Protein AF-A0A194RML3-F1 (afdb_monomer)

Structure (mmCIF, N/CA/C/O backbone):
data_AF-A0A194RML3-F1
#
_entry.id   AF-A0A194RML3-F1
#
loop_
_atom_site.group_PDB
_atom_site.id
_atom_site.type_symbol
_atom_site.label_atom_id
_atom_site.label_alt_id
_atom_site.label_comp_id
_atom_site.label_asym_id
_atom_site.label_entity_id
_atom_site.label_seq_id
_atom_site.pdbx_PDB_ins_code
_atom_site.Cartn_x
_atom_site.Cartn_y
_atom_site.Cartn_z
_atom_site.occupancy
_atom_site.B_iso_or_equiv
_atom_site.auth_seq_id
_atom_site.auth_comp_id
_atom_site.auth_asym_id
_atom_site.auth_atom_id
_atom_site.pdbx_PDB_model_num
ATOM 1 N N . MET A 1 1 ? 63.400 87.013 -120.874 1.00 46.62 1 MET A N 1
ATOM 2 C CA . MET A 1 1 ? 64.142 85.765 -120.599 1.00 46.62 1 MET A CA 1
ATOM 3 C C . MET A 1 1 ? 63.526 85.086 -119.385 1.00 46.62 1 MET A C 1
ATOM 5 O O . MET A 1 1 ? 63.550 85.671 -118.318 1.00 46.62 1 MET A O 1
ATOM 9 N N . ASN A 1 2 ? 62.930 83.905 -119.565 1.00 41.06 2 ASN A N 1
ATOM 10 C CA . ASN A 1 2 ? 62.658 82.935 -118.499 1.00 41.06 2 ASN A CA 1
ATOM 11 C C . ASN A 1 2 ? 62.498 81.568 -119.175 1.00 41.06 2 ASN A C 1
ATOM 13 O O . ASN A 1 2 ? 61.514 81.308 -119.867 1.00 41.06 2 ASN A O 1
ATOM 17 N N . SER A 1 3 ? 63.538 80.741 -119.070 1.00 45.53 3 SER A N 1
ATOM 18 C CA . SER A 1 3 ? 63.609 79.415 -119.680 1.00 45.53 3 SER A CA 1
ATOM 19 C C . SER A 1 3 ? 62.592 78.485 -119.021 1.00 45.53 3 SER A C 1
ATOM 21 O O . SER A 1 3 ? 62.677 78.242 -117.815 1.00 45.53 3 SER A O 1
ATOM 23 N N . ARG A 1 4 ? 61.658 77.923 -119.795 1.00 48.19 4 ARG A N 1
ATOM 24 C CA . ARG A 1 4 ? 60.831 76.799 -119.338 1.00 48.19 4 ARG A CA 1
ATOM 25 C C . ARG A 1 4 ? 61.746 75.587 -119.136 1.00 48.19 4 ARG A C 1
ATOM 27 O O . ARG A 1 4 ? 62.166 74.966 -120.106 1.00 48.19 4 ARG A O 1
ATOM 34 N N . LYS A 1 5 ? 62.092 75.276 -117.885 1.00 55.28 5 LYS A N 1
ATOM 35 C CA . LYS A 1 5 ? 62.713 73.995 -117.527 1.00 55.28 5 LYS A CA 1
ATOM 36 C C . LYS A 1 5 ? 61.616 72.931 -117.518 1.00 55.28 5 LYS A C 1
ATOM 38 O O . LYS A 1 5 ? 60.698 73.010 -116.707 1.00 55.28 5 LYS A O 1
ATOM 43 N N . TYR A 1 6 ? 61.696 71.961 -118.423 1.00 56.94 6 TYR A N 1
ATOM 44 C CA . TYR A 1 6 ? 60.843 70.777 -118.373 1.00 56.94 6 TYR A CA 1
ATOM 45 C C . TYR A 1 6 ? 61.379 69.846 -117.279 1.00 56.94 6 TYR A C 1
ATOM 47 O O . TYR A 1 6 ? 62.504 69.361 -117.372 1.00 56.94 6 TYR A O 1
ATOM 55 N N . LEU A 1 7 ? 60.592 69.635 -116.222 1.00 60.22 7 LEU A N 1
ATOM 56 C CA . LEU A 1 7 ? 60.842 68.589 -115.230 1.00 60.22 7 LEU A CA 1
ATOM 57 C C . LEU A 1 7 ? 60.497 67.240 -115.870 1.00 60.22 7 LEU A C 1
ATOM 59 O O . LEU A 1 7 ? 59.324 66.924 -116.063 1.00 60.22 7 LEU A O 1
ATOM 63 N N . ILE A 1 8 ? 61.516 66.459 -116.222 1.00 62.66 8 ILE A N 1
ATOM 64 C CA . ILE A 1 8 ? 61.345 65.054 -116.597 1.00 62.66 8 ILE A CA 1
ATOM 65 C C . ILE A 1 8 ? 61.288 64.266 -115.287 1.00 62.66 8 ILE A C 1
ATOM 67 O O . ILE A 1 8 ? 62.317 64.003 -114.672 1.00 62.66 8 ILE A O 1
ATOM 71 N N . LEU A 1 9 ? 60.076 63.953 -114.829 1.00 58.50 9 LEU A N 1
ATOM 72 C CA . LEU A 1 9 ? 59.860 63.073 -113.681 1.00 58.50 9 LEU A CA 1
ATOM 73 C C . LEU A 1 9 ? 60.005 61.614 -114.128 1.00 58.50 9 LEU A C 1
ATOM 75 O O . LEU A 1 9 ? 59.464 61.220 -115.165 1.00 58.50 9 LEU A O 1
ATOM 79 N N . HIS A 1 10 ? 60.712 60.804 -113.338 1.00 63.59 10 HIS A N 1
ATOM 80 C CA . HIS A 1 10 ? 60.771 59.358 -113.553 1.00 63.59 10 HIS A CA 1
ATOM 81 C C . HIS A 1 10 ? 59.359 58.770 -113.395 1.00 63.59 10 HIS A C 1
ATOM 83 O O . HIS A 1 10 ? 58.569 59.251 -112.578 1.00 63.59 10 HIS A O 1
ATOM 89 N N . LYS A 1 11 ? 59.022 57.727 -114.164 1.00 69.38 11 LYS A N 1
ATOM 90 C CA . LYS A 1 11 ? 57.660 57.150 -114.224 1.00 69.38 11 LYS A CA 1
ATOM 91 C C . LYS A 1 11 ? 57.105 56.794 -112.831 1.00 69.38 11 LYS A C 1
ATOM 93 O O . LYS A 1 11 ? 55.916 56.972 -112.569 1.00 69.38 11 LYS A O 1
ATOM 98 N N . ASP A 1 12 ? 57.994 56.406 -111.922 1.00 71.25 12 ASP A N 1
ATOM 99 C CA . ASP A 1 12 ? 57.684 56.024 -110.541 1.00 71.25 12 ASP A CA 1
ATOM 100 C C . ASP A 1 12 ? 57.342 57.216 -109.629 1.00 71.25 12 ASP A C 1
ATOM 102 O O . ASP A 1 12 ? 56.612 57.069 -108.648 1.00 71.25 12 ASP A O 1
ATOM 106 N N . GLU A 1 13 ? 57.831 58.421 -109.931 1.00 70.56 13 GLU A N 1
ATOM 107 C CA . GLU A 1 13 ? 57.468 59.637 -109.189 1.00 70.56 13 GLU A CA 1
ATOM 108 C C . GLU A 1 13 ? 56.089 60.155 -109.595 1.00 70.56 13 GLU A C 1
ATOM 110 O O . GLU A 1 13 ? 55.317 60.601 -108.745 1.00 70.56 13 GLU A O 1
ATOM 115 N N . TRP A 1 14 ? 55.729 60.006 -110.870 1.00 71.12 14 TRP A N 1
ATOM 116 C CA . TRP A 1 14 ? 54.400 60.365 -111.360 1.00 71.12 14 TRP A CA 1
ATOM 117 C C . TRP A 1 14 ? 53.300 59.448 -110.799 1.00 71.12 14 TRP A C 1
ATOM 119 O O . TRP A 1 14 ? 52.240 59.917 -110.378 1.00 71.12 14 TRP A O 1
ATOM 129 N N . GLU A 1 15 ? 53.578 58.145 -110.715 1.00 71.38 15 GLU A N 1
ATOM 130 C CA . GLU A 1 15 ? 52.726 57.147 -110.049 1.00 71.38 15 GLU A CA 1
ATOM 131 C C . GLU A 1 15 ? 52.497 57.474 -108.563 1.00 71.38 15 GLU A C 1
ATOM 133 O O . GLU A 1 15 ? 51.378 57.366 -108.058 1.00 71.38 15 GLU A O 1
ATOM 138 N N . ARG A 1 16 ? 53.539 57.931 -107.859 1.00 71.81 16 ARG A N 1
ATOM 139 C CA . ARG A 1 16 ? 53.476 58.288 -106.432 1.00 71.81 16 ARG A CA 1
ATOM 140 C C . ARG A 1 16 ? 52.574 59.496 -106.173 1.00 71.81 16 ARG A C 1
ATOM 142 O O . ARG A 1 16 ? 51.766 59.468 -105.248 1.00 71.81 16 ARG A O 1
ATOM 149 N N . ILE A 1 17 ? 52.662 60.517 -107.026 1.00 70.62 17 ILE A N 1
ATOM 150 C CA . ILE A 1 17 ? 51.829 61.727 -106.938 1.00 70.62 17 ILE A CA 1
ATOM 151 C C . ILE A 1 17 ? 50.361 61.406 -107.260 1.00 70.62 17 ILE A C 1
ATOM 153 O O . ILE A 1 17 ? 49.459 61.914 -106.592 1.00 70.62 17 ILE A O 1
ATOM 157 N N . LYS A 1 18 ? 50.096 60.511 -108.225 1.00 67.12 18 LYS A N 1
ATOM 158 C CA . LYS A 1 18 ? 48.733 60.016 -108.489 1.00 67.12 18 LYS A CA 1
ATOM 159 C C . LYS A 1 18 ? 48.134 59.282 -107.288 1.00 67.12 18 LYS A C 1
ATOM 161 O O . LYS A 1 18 ? 46.961 59.479 -106.993 1.00 67.12 18 LYS A O 1
ATOM 166 N N . ARG A 1 19 ? 48.929 58.480 -106.570 1.00 65.12 19 ARG A N 1
ATOM 167 C CA . ARG A 1 19 ? 48.461 57.784 -105.358 1.00 65.12 19 ARG A CA 1
ATOM 168 C C . ARG A 1 19 ? 48.173 58.739 -104.201 1.00 65.12 19 ARG A C 1
ATOM 170 O O . ARG A 1 19 ? 47.242 58.484 -103.452 1.00 65.12 19 ARG A O 1
ATOM 177 N N . GLN A 1 20 ? 48.904 59.848 -104.084 1.00 60.94 20 GLN A N 1
ATOM 178 C CA . GLN A 1 20 ? 48.629 60.863 -103.059 1.00 60.94 20 GLN A CA 1
ATOM 179 C C . GLN A 1 20 ? 47.363 61.684 -103.342 1.00 60.94 20 GLN A C 1
ATOM 181 O O . GLN A 1 20 ? 46.661 62.037 -102.402 1.00 60.94 20 GLN A O 1
ATOM 186 N N . ARG A 1 21 ? 47.018 61.941 -104.613 1.00 57.12 21 ARG A N 1
ATOM 187 C CA . ARG A 1 21 ? 45.774 62.657 -104.967 1.00 57.12 21 ARG A CA 1
ATOM 188 C C . ARG A 1 21 ? 44.492 61.838 -104.793 1.00 57.12 21 ARG A C 1
ATOM 190 O O . ARG A 1 21 ? 43.429 62.432 -104.702 1.00 57.12 21 ARG A O 1
ATOM 197 N N . ASN A 1 22 ? 44.581 60.512 -104.717 1.00 51.34 22 ASN A N 1
ATOM 198 C CA . ASN A 1 22 ? 43.418 59.638 -104.514 1.00 51.34 22 ASN A CA 1
ATOM 199 C C . ASN A 1 22 ? 43.072 59.406 -103.028 1.00 51.34 22 ASN A C 1
ATOM 201 O O . ASN A 1 22 ? 42.233 58.559 -102.735 1.00 51.34 22 ASN A O 1
ATOM 205 N N . CYS A 1 23 ? 43.714 60.119 -102.094 1.00 48.81 23 CYS A N 1
ATOM 206 C CA . CYS A 1 23 ? 43.523 59.929 -100.651 1.00 48.81 23 CYS A CA 1
ATOM 207 C C . CYS A 1 23 ? 42.744 61.050 -99.944 1.00 48.81 23 CYS A C 1
ATOM 209 O O . CYS A 1 23 ? 42.723 61.073 -98.717 1.00 48.81 23 CYS A O 1
ATOM 211 N N . GLU A 1 24 ? 42.075 61.947 -100.667 1.00 56.25 24 GLU A N 1
ATOM 212 C CA . GLU A 1 24 ? 41.202 62.946 -100.043 1.00 56.25 24 GLU A CA 1
ATOM 213 C C . GLU A 1 24 ? 39.849 63.019 -100.749 1.00 56.25 24 GLU A C 1
ATOM 215 O O . GLU A 1 24 ? 39.652 63.838 -101.637 1.00 56.25 24 GLU A O 1
ATOM 220 N N . GLU A 1 25 ? 38.901 62.198 -100.293 1.00 48.50 25 GLU A N 1
ATOM 221 C CA . GLU A 1 25 ? 37.487 62.576 -100.270 1.00 48.50 25 GLU A CA 1
ATOM 222 C C . GLU A 1 25 ? 36.877 62.208 -98.910 1.00 48.50 25 GLU A C 1
ATOM 224 O O . GLU A 1 25 ? 36.940 61.079 -98.422 1.00 48.50 25 GLU A O 1
ATOM 229 N N . THR A 1 26 ? 36.343 63.242 -98.273 1.00 50.84 26 THR A N 1
ATOM 230 C CA . THR A 1 26 ? 35.616 63.277 -97.011 1.00 50.84 26 THR A CA 1
ATOM 231 C C . THR A 1 26 ? 34.204 62.712 -97.171 1.00 50.84 26 THR A C 1
ATOM 233 O O . THR A 1 26 ? 33.562 62.962 -98.184 1.00 50.84 26 THR A O 1
ATOM 236 N N . THR A 1 27 ? 33.699 62.017 -96.139 1.00 50.47 27 THR A N 1
ATOM 237 C CA . THR A 1 27 ? 32.348 62.132 -95.524 1.00 50.47 27 THR A CA 1
ATOM 238 C C . THR A 1 27 ? 31.875 60.800 -94.920 1.00 50.47 27 THR A C 1
ATOM 240 O O . THR A 1 27 ? 31.500 59.888 -95.643 1.00 50.47 27 THR A O 1
ATOM 243 N N . ASN A 1 28 ? 31.855 60.697 -93.580 1.00 53.66 28 ASN A N 1
ATOM 244 C CA . ASN A 1 28 ? 30.866 59.893 -92.830 1.00 53.66 28 ASN A CA 1
ATOM 245 C C . ASN A 1 28 ? 30.894 60.143 -91.300 1.00 53.66 28 ASN A C 1
ATOM 247 O O . ASN A 1 28 ? 30.720 59.232 -90.501 1.00 53.66 28 ASN A O 1
ATOM 251 N N . ASN A 1 29 ? 31.054 61.392 -90.846 1.00 56.19 29 ASN A N 1
ATOM 252 C CA . ASN A 1 29 ? 31.140 61.681 -89.401 1.00 56.19 29 ASN A CA 1
ATOM 253 C C . ASN A 1 29 ? 29.791 61.660 -88.648 1.00 56.19 29 ASN A C 1
ATOM 255 O O . ASN A 1 29 ? 29.791 61.683 -87.420 1.00 56.19 29 ASN A O 1
ATOM 259 N N . ASN A 1 30 ? 28.640 61.604 -89.331 1.00 59.69 30 ASN A N 1
ATOM 260 C CA . ASN A 1 30 ? 27.334 61.578 -88.649 1.00 59.69 30 ASN A CA 1
ATOM 261 C C . ASN A 1 30 ? 27.013 60.209 -88.031 1.00 59.69 30 ASN A C 1
ATOM 263 O O . ASN A 1 30 ? 26.442 60.159 -86.942 1.00 59.69 30 ASN A O 1
ATOM 267 N N . GLY A 1 31 ? 27.414 59.115 -88.688 1.00 69.06 31 GLY A N 1
ATOM 268 C CA . GLY A 1 31 ? 27.221 57.761 -88.163 1.00 69.06 31 GLY A CA 1
ATOM 269 C C . GLY A 1 31 ? 28.066 57.507 -86.917 1.00 69.06 31 GLY A C 1
ATOM 270 O O . GLY A 1 31 ? 27.572 56.960 -85.934 1.00 69.06 31 GLY A O 1
ATOM 271 N N . ASP A 1 32 ? 29.309 57.993 -86.913 1.00 71.69 32 ASP A N 1
ATOM 272 C CA . ASP A 1 32 ? 30.207 57.857 -85.765 1.00 71.69 32 ASP A CA 1
ATOM 273 C C . ASP A 1 32 ? 29.749 58.702 -84.568 1.00 71.69 32 ASP A C 1
ATOM 275 O O . ASP A 1 32 ? 29.792 58.234 -83.431 1.00 71.69 32 ASP A O 1
ATOM 279 N N . MET A 1 33 ? 29.228 59.912 -84.803 1.00 73.69 33 MET A N 1
ATOM 280 C CA . MET A 1 33 ? 28.639 60.747 -83.748 1.00 73.69 33 MET A CA 1
ATOM 281 C C . MET A 1 33 ? 27.365 60.137 -83.153 1.00 73.69 33 MET A C 1
ATOM 283 O O . MET A 1 33 ? 27.229 60.105 -81.931 1.00 73.69 33 MET A O 1
ATOM 287 N N . GLN A 1 34 ? 26.453 59.613 -83.980 1.00 78.25 34 GLN A N 1
ATOM 288 C CA . GLN A 1 34 ? 25.265 58.906 -83.486 1.00 78.25 34 GLN A CA 1
ATOM 289 C C . GLN A 1 34 ? 25.646 57.655 -82.699 1.00 78.25 34 GLN A C 1
ATOM 291 O O . GLN A 1 34 ? 25.137 57.446 -81.602 1.00 78.25 34 GLN A O 1
ATOM 296 N N . ARG A 1 35 ? 26.614 56.880 -83.191 1.00 81.50 35 ARG A N 1
ATOM 297 C CA . ARG A 1 35 ? 27.126 55.702 -82.489 1.00 81.50 35 ARG A CA 1
ATOM 298 C C . ARG 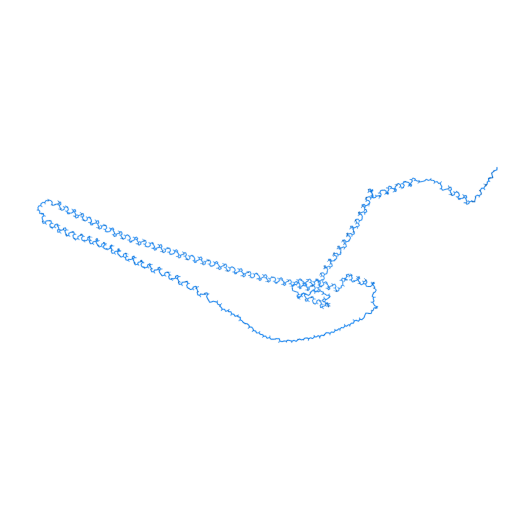A 1 35 ? 27.750 56.064 -81.142 1.00 81.50 35 ARG A C 1
ATOM 300 O O . ARG A 1 35 ? 27.516 55.377 -80.153 1.00 81.50 35 ARG A O 1
ATOM 307 N N . LEU A 1 36 ? 28.520 57.149 -81.070 1.00 81.88 36 LEU A N 1
ATOM 308 C CA . LEU A 1 36 ? 29.087 57.645 -79.812 1.00 81.88 36 LEU A CA 1
ATOM 309 C C . LEU A 1 36 ? 28.006 58.156 -78.849 1.00 81.88 36 LEU A C 1
ATOM 311 O O . LEU A 1 36 ? 28.130 57.967 -77.639 1.00 81.88 36 LEU A O 1
ATOM 315 N N . GLN A 1 37 ? 26.932 58.766 -79.356 1.00 81.75 37 GLN A N 1
ATOM 316 C CA . GLN A 1 37 ? 25.782 59.166 -78.542 1.00 81.75 37 GLN A CA 1
ATOM 317 C C . GLN A 1 37 ? 24.997 57.961 -78.017 1.00 81.75 37 GLN A C 1
ATOM 319 O O . GLN A 1 37 ? 24.631 57.949 -76.845 1.00 81.75 37 GLN A O 1
ATOM 324 N N . GLU A 1 38 ? 24.774 56.934 -78.835 1.00 83.25 38 GLU A N 1
ATOM 325 C CA . GLU A 1 38 ? 24.143 55.683 -78.406 1.00 83.25 38 GLU A CA 1
ATOM 326 C C . GLU A 1 38 ? 24.986 54.986 -77.339 1.00 83.25 38 GLU A C 1
ATOM 328 O O . GLU A 1 38 ? 24.466 54.653 -76.275 1.00 83.25 38 GLU A O 1
ATOM 333 N N . LEU A 1 39 ? 26.301 54.884 -77.558 1.00 84.00 39 LEU A N 1
ATOM 334 C CA . LEU A 1 39 ? 27.239 54.338 -76.579 1.00 84.00 39 LEU A CA 1
ATOM 335 C C . LEU A 1 39 ? 27.251 55.147 -75.279 1.00 84.00 39 LEU A C 1
ATOM 337 O O . LEU A 1 39 ? 27.265 54.556 -74.201 1.00 84.00 39 LEU A O 1
ATOM 341 N N . SER A 1 40 ? 27.205 56.482 -75.339 1.00 80.75 40 SER A N 1
ATOM 342 C CA . SER A 1 40 ? 27.167 57.303 -74.121 1.00 80.75 40 SER A CA 1
ATOM 343 C C . SER A 1 40 ? 25.845 57.141 -73.369 1.00 80.75 40 SER A C 1
ATOM 345 O O . SER A 1 40 ? 25.848 57.013 -72.148 1.00 80.75 40 SER A O 1
ATOM 347 N N . GLN A 1 41 ? 24.717 57.056 -74.076 1.00 81.81 41 GLN A N 1
ATOM 348 C CA . GLN A 1 41 ? 23.400 56.841 -73.477 1.00 81.81 41 GLN A CA 1
ATOM 349 C C . GLN A 1 41 ? 23.256 55.436 -72.885 1.00 81.81 41 GLN A C 1
ATOM 351 O O . GLN A 1 41 ? 22.657 55.277 -71.822 1.00 81.81 41 GLN A O 1
ATOM 356 N N . GLU A 1 42 ? 23.795 54.408 -73.540 1.00 79.50 42 GLU A N 1
ATOM 357 C CA . GLU A 1 42 ? 23.880 53.053 -72.988 1.00 79.50 42 GLU A CA 1
ATOM 358 C C . GLU A 1 42 ? 24.779 53.007 -71.757 1.00 79.50 42 GLU A C 1
ATOM 360 O O . GLU A 1 42 ? 24.408 52.417 -70.739 1.00 79.50 42 GLU A O 1
ATOM 365 N N . TRP A 1 43 ? 25.916 53.696 -71.811 1.00 78.50 43 TRP A N 1
ATOM 366 C CA . TRP A 1 43 ? 26.839 53.759 -70.694 1.00 78.50 43 TRP A CA 1
ATOM 367 C C . TRP A 1 43 ? 26.228 54.480 -69.487 1.00 78.50 43 TRP A C 1
ATOM 369 O O . TRP A 1 43 ? 26.257 53.931 -68.388 1.00 78.50 43 TRP A O 1
ATOM 379 N N . ILE A 1 44 ? 25.558 55.620 -69.685 1.00 77.31 44 ILE A N 1
ATOM 380 C CA . ILE A 1 44 ? 24.817 56.332 -68.629 1.00 77.31 44 ILE A CA 1
ATOM 381 C C . ILE A 1 44 ? 23.711 55.438 -68.052 1.00 77.31 44 ILE A C 1
ATOM 383 O O . ILE A 1 44 ? 23.578 55.335 -66.837 1.00 77.31 44 ILE A O 1
ATOM 387 N N . LYS A 1 45 ? 22.958 54.710 -68.890 1.00 76.00 45 LYS A N 1
ATOM 388 C CA . LYS A 1 45 ? 21.932 53.748 -68.433 1.00 76.00 45 LYS A CA 1
ATOM 389 C C . LYS A 1 45 ? 22.507 52.567 -67.641 1.00 76.00 45 LYS A C 1
ATOM 391 O O . LYS A 1 45 ? 21.752 51.901 -66.937 1.00 76.00 45 LYS A O 1
ATOM 396 N N . SER A 1 46 ? 23.801 52.281 -67.777 1.00 70.75 46 SER A N 1
ATOM 397 C CA . SER A 1 46 ? 24.502 51.237 -67.020 1.00 70.75 46 SER A CA 1
ATOM 398 C C . SER A 1 46 ? 25.104 51.742 -65.702 1.00 70.75 46 SER A C 1
ATOM 400 O O . SER A 1 46 ? 25.615 50.944 -64.914 1.00 70.75 46 SER A O 1
ATOM 402 N N . TRP A 1 47 ? 25.042 53.053 -65.432 1.00 77.31 47 TRP A N 1
ATOM 403 C CA . TRP A 1 47 ? 25.581 53.616 -64.198 1.00 77.31 47 TRP A CA 1
ATOM 404 C C . TRP A 1 47 ? 24.774 53.187 -62.971 1.00 77.31 47 TRP A C 1
ATOM 406 O O . TRP A 1 47 ? 23.542 53.122 -63.052 1.00 77.31 47 TRP A O 1
ATOM 416 N N . PRO A 1 48 ? 25.437 52.972 -61.819 1.00 68.50 48 PRO A N 1
ATOM 417 C CA . PRO A 1 48 ? 24.795 52.491 -60.592 1.00 68.50 48 PRO A CA 1
ATOM 418 C C . PRO A 1 48 ? 23.638 53.373 -60.105 1.00 68.50 48 PRO A C 1
ATOM 420 O O . PRO A 1 48 ? 22.687 52.854 -59.522 1.00 68.50 48 PRO A O 1
ATOM 423 N N . ASP A 1 49 ? 23.717 54.677 -60.382 1.00 75.06 49 ASP A N 1
ATOM 424 C CA . ASP A 1 49 ? 22.771 55.696 -59.912 1.00 75.06 49 ASP A CA 1
ATOM 425 C C . ASP A 1 49 ? 21.532 55.836 -60.810 1.00 75.06 49 ASP A C 1
ATOM 427 O O . ASP A 1 49 ? 20.573 56.527 -60.465 1.00 75.06 49 ASP A O 1
ATOM 431 N N . THR A 1 50 ? 21.510 55.159 -61.963 1.00 80.44 50 THR A N 1
ATOM 432 C CA . THR A 1 50 ? 20.302 55.067 -62.790 1.00 80.44 50 THR A CA 1
ATOM 433 C C . THR A 1 50 ? 19.424 53.906 -62.344 1.00 80.44 50 THR A C 1
ATOM 435 O O . THR A 1 50 ? 19.898 52.887 -61.842 1.00 80.44 50 THR A O 1
ATOM 438 N N . THR A 1 51 ? 18.118 54.006 -62.591 1.00 79.19 51 THR A N 1
ATOM 439 C CA . THR A 1 51 ? 17.157 52.940 -62.259 1.00 79.19 51 THR A CA 1
ATOM 440 C C . THR A 1 51 ? 17.542 51.592 -62.874 1.00 79.19 51 THR A C 1
ATOM 442 O O . THR A 1 51 ? 17.423 50.559 -62.217 1.00 79.19 51 THR A O 1
ATOM 445 N N . LYS A 1 52 ? 18.062 51.587 -64.109 1.00 79.06 52 LYS A N 1
ATOM 446 C CA . LYS A 1 52 ? 18.532 50.373 -64.792 1.00 79.06 52 LYS A CA 1
ATOM 447 C C . LYS A 1 52 ? 19.784 49.782 -64.136 1.00 79.06 52 LYS A C 1
ATOM 449 O O . LYS A 1 52 ? 19.788 48.580 -63.866 1.00 79.06 52 LYS A O 1
ATOM 454 N N . GLY A 1 53 ? 20.791 50.597 -63.819 1.00 79.12 53 GLY A N 1
ATOM 455 C CA . GLY A 1 53 ? 21.987 50.129 -63.113 1.00 79.12 53 GLY A CA 1
ATOM 456 C C . GLY A 1 53 ? 21.693 49.634 -61.695 1.00 79.12 53 GLY A C 1
ATOM 457 O O . GLY A 1 53 ? 22.216 48.593 -61.293 1.00 79.12 53 GLY A O 1
ATOM 458 N N . HIS A 1 54 ? 20.778 50.285 -60.968 1.00 81.06 54 HIS A N 1
ATOM 459 C CA . HIS A 1 54 ? 20.341 49.831 -59.645 1.00 81.06 54 HIS A CA 1
ATOM 460 C C . HIS A 1 54 ? 19.634 48.466 -59.707 1.00 81.06 54 HIS A C 1
ATOM 462 O O . HIS A 1 54 ? 19.934 47.571 -58.916 1.00 81.06 54 HIS A O 1
ATOM 468 N N . ILE A 1 55 ? 18.754 48.256 -60.695 1.00 83.75 55 ILE A N 1
ATOM 469 C CA . ILE A 1 55 ? 18.111 46.953 -60.938 1.00 83.75 55 ILE A CA 1
ATOM 470 C C . ILE A 1 55 ? 19.157 45.876 -61.257 1.00 83.75 55 ILE A C 1
ATOM 472 O O . ILE A 1 55 ? 19.053 44.749 -60.770 1.00 83.75 55 ILE A O 1
ATOM 476 N N . GLU A 1 56 ? 20.174 46.188 -62.061 1.00 84.44 56 GLU A N 1
ATOM 477 C CA . GLU A 1 56 ? 21.231 45.228 -62.389 1.00 84.44 56 GLU A CA 1
ATOM 478 C C . GLU A 1 56 ? 22.110 44.893 -61.173 1.00 84.44 56 GLU A C 1
ATOM 480 O O . GLU A 1 56 ? 22.467 43.730 -60.959 1.00 84.44 56 GLU A O 1
ATOM 485 N N . LEU A 1 57 ? 22.409 45.886 -60.331 1.00 85.19 57 LEU A N 1
ATOM 486 C CA . LEU A 1 57 ? 23.127 45.691 -59.075 1.00 85.19 57 LEU A CA 1
ATOM 487 C C . LEU A 1 57 ? 22.330 44.802 -58.113 1.00 85.19 57 LEU A C 1
ATOM 489 O O . LEU A 1 57 ? 22.886 43.842 -57.575 1.00 85.19 57 LEU A O 1
ATOM 493 N N . LEU A 1 58 ? 21.028 45.057 -57.951 1.00 85.44 58 LEU A N 1
ATOM 494 C CA . LEU A 1 58 ? 20.136 44.216 -57.151 1.00 85.44 58 LEU A CA 1
ATOM 495 C C . LEU A 1 58 ? 20.087 42.785 -57.691 1.00 85.44 58 LEU A C 1
ATOM 497 O O . LEU A 1 58 ? 20.273 41.846 -56.921 1.00 85.44 58 LEU A O 1
ATOM 501 N N . LYS A 1 59 ? 19.974 42.596 -59.012 1.00 88.31 59 LYS A N 1
ATOM 502 C CA . LYS A 1 59 ? 20.052 41.264 -59.639 1.00 88.31 59 LYS A CA 1
ATOM 503 C C . LYS A 1 59 ? 21.383 40.563 -59.348 1.00 88.31 59 LYS A C 1
ATOM 505 O O . LYS A 1 59 ? 21.392 39.364 -59.072 1.00 88.31 59 LYS A O 1
ATOM 510 N N . LYS A 1 60 ? 22.511 41.284 -59.368 1.00 88.44 60 LYS A N 1
ATOM 511 C CA . LYS A 1 60 ? 23.835 40.734 -59.010 1.00 88.44 60 LYS A CA 1
ATOM 512 C C . LYS A 1 60 ? 23.911 40.353 -57.528 1.00 88.44 60 LYS A C 1
ATOM 514 O O . LYS A 1 60 ? 24.471 39.304 -57.205 1.00 88.44 60 LYS A O 1
ATOM 519 N N . ILE A 1 61 ? 23.343 41.161 -56.632 1.00 88.56 61 ILE A N 1
ATOM 520 C CA . ILE A 1 61 ? 23.276 40.873 -55.191 1.00 88.56 61 ILE A CA 1
ATOM 521 C C . ILE A 1 61 ? 22.380 39.658 -54.926 1.00 88.56 61 ILE A C 1
ATOM 523 O O . ILE A 1 61 ? 22.805 38.731 -54.237 1.00 88.56 61 ILE A O 1
ATOM 527 N N . GLU A 1 62 ? 21.190 39.606 -55.525 1.00 90.69 62 GLU A N 1
ATOM 528 C CA . GLU A 1 62 ? 20.281 38.461 -55.438 1.00 90.69 62 GLU A CA 1
ATOM 529 C C . GLU A 1 62 ? 20.924 37.187 -55.982 1.00 90.69 62 GLU A C 1
ATOM 531 O O . GLU A 1 62 ? 20.848 36.142 -55.341 1.00 90.69 62 GLU A O 1
ATOM 536 N N . ALA A 1 63 ? 21.615 37.256 -57.122 1.00 91.69 63 ALA A N 1
ATOM 537 C CA . ALA A 1 63 ? 22.324 36.111 -57.682 1.00 91.69 63 ALA A CA 1
ATOM 538 C C . ALA A 1 63 ? 23.440 35.614 -56.748 1.00 91.69 63 ALA A C 1
ATOM 540 O O . ALA A 1 63 ? 23.613 34.405 -56.586 1.00 91.69 63 ALA A O 1
ATOM 541 N N . ARG A 1 64 ? 24.180 36.522 -56.094 1.00 90.56 64 ARG A N 1
ATOM 542 C CA . ARG A 1 64 ? 25.178 36.157 -55.073 1.00 90.56 64 ARG A CA 1
ATOM 543 C C . ARG A 1 64 ? 24.524 35.524 -53.846 1.00 90.56 64 ARG A C 1
ATOM 545 O O . ARG A 1 64 ? 25.050 34.533 -53.348 1.00 90.56 64 ARG A O 1
ATOM 552 N N . LYS A 1 65 ? 23.389 36.055 -53.383 1.00 91.38 65 LYS A N 1
ATOM 553 C CA . LYS A 1 65 ? 22.635 35.497 -52.253 1.00 91.38 65 LYS A CA 1
ATOM 554 C C . LYS A 1 65 ? 22.115 34.095 -52.578 1.00 91.38 65 LYS A C 1
ATOM 556 O O . LYS A 1 65 ? 22.452 33.159 -51.870 1.00 91.38 65 LYS A O 1
ATOM 561 N N . ARG A 1 66 ? 21.465 33.914 -53.733 1.00 88.00 66 ARG A N 1
ATOM 562 C CA . ARG A 1 66 ? 21.005 32.599 -54.214 1.00 88.00 66 ARG A CA 1
ATOM 563 C C . ARG A 1 66 ? 22.140 31.579 -54.308 1.00 88.00 66 ARG A C 1
ATOM 565 O O . ARG A 1 66 ? 21.938 30.424 -53.959 1.00 88.00 66 ARG A O 1
ATOM 572 N N . LYS A 1 67 ? 23.336 31.977 -54.762 1.00 93.06 67 LYS A N 1
ATOM 573 C CA . LYS A 1 67 ? 24.505 31.078 -54.786 1.00 93.06 67 LYS A CA 1
ATOM 574 C C . LYS A 1 67 ? 24.907 30.620 -53.380 1.00 93.06 67 LYS A C 1
ATOM 576 O O . LYS A 1 67 ? 25.113 29.425 -53.192 1.00 93.06 67 LYS A O 1
ATOM 581 N N . LYS A 1 68 ? 24.961 31.538 -52.407 1.00 92.00 68 LYS A N 1
ATOM 582 C CA . LYS A 1 68 ? 25.239 31.206 -51.000 1.00 92.00 68 LYS A CA 1
ATOM 583 C C . LYS A 1 68 ? 24.170 30.280 -50.418 1.00 92.00 68 LYS A C 1
ATOM 585 O O . LYS A 1 68 ? 24.515 29.238 -49.872 1.00 92.00 68 LYS A O 1
ATOM 590 N N . ASP A 1 69 ? 22.895 30.595 -50.636 1.00 89.06 69 ASP A N 1
ATOM 591 C CA . ASP A 1 69 ? 21.772 29.784 -50.153 1.00 89.06 69 ASP A CA 1
ATOM 592 C C . ASP A 1 69 ? 21.830 28.353 -50.734 1.00 89.06 69 ASP A C 1
ATOM 594 O O . ASP A 1 69 ? 21.660 27.367 -50.018 1.00 89.06 69 ASP A O 1
ATOM 598 N N . ILE A 1 70 ? 22.150 28.206 -52.028 1.00 90.62 70 ILE A N 1
ATOM 599 C CA . ILE A 1 70 ? 22.330 26.893 -52.672 1.00 90.62 70 ILE A CA 1
ATOM 600 C C . ILE A 1 70 ? 23.511 26.123 -52.061 1.00 90.62 70 ILE A C 1
ATOM 602 O O . ILE A 1 70 ? 23.418 24.907 -51.874 1.00 90.62 70 ILE A O 1
ATOM 606 N N . GLU A 1 71 ? 24.629 26.788 -51.765 1.00 91.19 71 GLU A N 1
ATOM 607 C CA . GLU A 1 71 ? 25.779 26.156 -51.107 1.00 91.19 71 GLU A CA 1
ATOM 608 C C . GLU A 1 71 ? 25.444 25.685 -49.687 1.00 91.19 71 GLU A C 1
ATOM 610 O O . GLU A 1 71 ? 25.824 24.575 -49.306 1.00 91.19 71 GLU A O 1
ATOM 615 N N . GLU A 1 72 ? 24.696 26.477 -48.921 1.00 88.75 72 GLU A N 1
ATOM 616 C CA . GLU A 1 72 ? 24.227 26.108 -47.583 1.00 88.75 72 GLU A CA 1
ATOM 617 C C . GLU A 1 72 ? 23.269 24.913 -47.623 1.00 88.75 72 GLU A C 1
ATOM 619 O O . GLU A 1 72 ? 23.467 23.941 -46.890 1.00 88.75 72 GLU A O 1
ATOM 624 N N . ILE A 1 73 ? 22.303 24.910 -48.548 1.00 88.69 73 ILE A N 1
ATOM 625 C CA . ILE A 1 73 ? 21.383 23.779 -48.749 1.00 88.69 73 ILE A CA 1
ATOM 626 C C . ILE A 1 73 ? 22.155 22.508 -49.127 1.00 88.69 73 ILE A C 1
ATOM 628 O O . ILE A 1 73 ? 21.865 21.428 -48.607 1.00 88.69 73 ILE A O 1
ATOM 632 N N . LYS A 1 74 ? 23.174 22.608 -49.992 1.00 89.31 74 LYS A N 1
ATOM 633 C CA . LYS A 1 74 ? 24.033 21.465 -50.348 1.00 89.31 74 LYS A CA 1
ATOM 634 C C . LYS A 1 74 ? 24.806 20.934 -49.140 1.00 89.31 74 LYS A C 1
ATOM 636 O O . LYS A 1 74 ? 24.854 19.717 -48.951 1.00 89.31 74 LYS A O 1
ATOM 641 N N . LYS A 1 75 ? 25.378 21.815 -48.311 1.00 87.19 75 LYS A N 1
ATOM 642 C CA . LYS A 1 75 ? 26.064 21.426 -47.065 1.00 87.19 75 LYS A CA 1
ATOM 643 C C . LYS A 1 75 ? 25.105 20.728 -46.099 1.00 87.19 75 LYS A C 1
ATOM 645 O O . LYS A 1 75 ? 25.433 19.655 -45.599 1.00 87.19 75 LYS A O 1
ATOM 650 N N . PHE A 1 76 ? 23.904 21.272 -45.907 1.00 80.25 76 PHE A N 1
ATOM 651 C CA . PHE A 1 76 ? 22.875 20.676 -45.053 1.00 80.25 76 PHE A CA 1
ATOM 652 C C . PHE A 1 76 ? 22.419 19.299 -45.562 1.00 80.25 76 PHE A C 1
ATOM 654 O O . PHE A 1 76 ? 22.333 18.343 -44.793 1.00 80.25 76 PHE A O 1
ATOM 661 N N . ALA A 1 77 ? 22.191 19.155 -46.870 1.00 78.44 77 ALA A N 1
ATOM 662 C CA . ALA A 1 77 ? 21.807 17.881 -47.473 1.00 78.44 77 ALA A CA 1
ATOM 663 C C . ALA A 1 77 ? 22.905 16.811 -47.338 1.00 78.44 77 ALA A C 1
ATOM 665 O O . ALA A 1 77 ? 22.601 15.648 -47.065 1.00 78.44 77 ALA A O 1
ATOM 666 N N . LEU A 1 78 ? 24.179 17.187 -47.503 1.00 81.19 78 LEU A N 1
ATOM 667 C CA . LEU A 1 78 ? 25.316 16.291 -47.276 1.00 81.19 78 LEU A CA 1
ATOM 668 C C . LEU A 1 78 ? 25.415 15.864 -45.810 1.00 81.19 78 LEU A C 1
ATOM 670 O O . LEU A 1 78 ? 25.627 14.682 -45.545 1.00 81.19 78 LEU A O 1
ATOM 674 N N . GLN A 1 79 ? 25.223 16.796 -44.875 1.00 77.44 79 GLN A N 1
ATOM 675 C CA . GLN A 1 79 ? 25.235 16.490 -43.447 1.00 77.44 79 GLN A CA 1
ATOM 676 C C . GLN A 1 79 ? 24.109 15.517 -43.080 1.00 77.44 79 GLN A C 1
ATOM 678 O O . GLN A 1 79 ? 24.376 14.458 -42.525 1.00 77.44 79 GLN A O 1
ATOM 683 N N . LYS A 1 80 ? 22.874 15.782 -43.522 1.00 75.31 80 LYS A N 1
ATOM 684 C CA . LYS A 1 80 ? 21.726 14.898 -43.273 1.00 75.31 80 LYS A CA 1
ATOM 685 C C . LYS A 1 80 ? 21.929 13.484 -43.833 1.00 75.31 80 LYS A C 1
ATOM 687 O O . LYS A 1 80 ? 21.523 12.510 -43.203 1.00 75.31 80 LYS A O 1
ATOM 692 N N . LYS A 1 81 ? 22.566 13.346 -45.005 1.00 72.62 81 LYS A N 1
ATOM 693 C CA . LYS A 1 81 ? 22.929 12.029 -45.564 1.00 72.62 81 LYS A CA 1
ATOM 694 C C . LYS A 1 81 ? 23.953 11.301 -44.690 1.00 72.62 81 LYS A C 1
ATOM 696 O O . LYS A 1 81 ? 23.795 10.104 -44.469 1.00 72.62 81 LYS A O 1
ATOM 701 N N . LYS A 1 82 ? 24.966 12.010 -44.178 1.00 73.44 82 LYS A N 1
ATOM 702 C CA . LYS A 1 82 ? 25.950 11.443 -43.243 1.00 73.44 82 LYS A CA 1
ATOM 703 C C . LYS A 1 82 ? 25.283 10.995 -41.944 1.00 73.44 82 LYS A C 1
ATOM 705 O O . LYS A 1 82 ? 25.501 9.861 -41.532 1.00 73.44 82 LYS A O 1
ATOM 710 N N . ASP A 1 83 ? 24.417 11.818 -41.363 1.00 69.38 83 ASP A N 1
ATOM 711 C CA . ASP A 1 83 ? 23.743 11.507 -40.098 1.00 69.38 83 ASP A CA 1
ATOM 712 C C . ASP A 1 83 ? 22.790 10.309 -40.241 1.00 69.38 83 ASP A C 1
ATOM 714 O O . ASP A 1 83 ? 22.838 9.375 -39.443 1.00 69.38 83 ASP A O 1
ATOM 718 N N . CYS A 1 84 ? 21.995 10.270 -41.317 1.00 66.75 84 CYS A N 1
ATOM 719 C CA . CYS A 1 84 ? 21.115 9.138 -41.618 1.00 66.75 84 CYS A CA 1
ATOM 720 C C . CYS A 1 84 ? 21.910 7.846 -41.863 1.00 66.75 84 CYS A C 1
ATOM 722 O O . CYS A 1 84 ? 21.512 6.775 -41.403 1.00 66.75 84 CYS A O 1
ATOM 724 N N . SER A 1 85 ? 23.070 7.946 -42.526 1.00 75.88 85 SER A N 1
ATOM 725 C CA . SER A 1 85 ? 23.968 6.801 -42.663 1.00 75.88 85 SER A CA 1
ATOM 726 C C . SER A 1 85 ? 24.491 6.349 -41.300 1.00 75.88 85 SER A C 1
ATOM 728 O O . SER A 1 85 ? 24.417 5.169 -40.995 1.00 75.88 85 SER A O 1
ATOM 730 N N . LEU A 1 86 ? 24.917 7.264 -40.427 1.00 78.69 86 LEU A N 1
ATOM 731 C CA . LEU A 1 86 ? 25.478 6.936 -39.117 1.00 78.69 86 LEU A CA 1
ATOM 732 C C . LEU A 1 86 ? 24.456 6.263 -38.188 1.00 78.69 86 LEU A C 1
ATOM 734 O O . LEU A 1 86 ? 24.806 5.321 -37.479 1.00 78.69 86 LEU A O 1
ATOM 738 N N . GLU A 1 87 ? 23.192 6.679 -38.229 1.00 79.88 87 GLU A N 1
ATOM 739 C CA . GLU A 1 87 ? 22.118 6.032 -37.470 1.00 79.88 87 GLU A CA 1
ATOM 740 C C . GLU A 1 87 ? 21.826 4.611 -37.982 1.00 79.88 87 GLU A C 1
ATOM 742 O O . GLU A 1 87 ? 21.732 3.667 -37.196 1.00 79.88 87 GLU A O 1
ATOM 747 N N . ALA A 1 88 ? 21.736 4.429 -39.305 1.00 79.56 88 ALA A N 1
ATOM 748 C CA . ALA A 1 88 ? 21.538 3.109 -39.908 1.00 79.56 88 ALA A CA 1
ATOM 749 C C . ALA A 1 88 ? 22.701 2.159 -39.579 1.00 79.56 88 ALA A C 1
ATOM 751 O O . ALA A 1 88 ? 22.496 0.989 -39.260 1.00 79.56 88 ALA A O 1
ATOM 752 N N . ILE A 1 89 ? 23.921 2.695 -39.585 1.00 79.00 89 ILE A N 1
ATOM 753 C CA . ILE A 1 89 ? 25.144 2.012 -39.170 1.00 79.00 89 ILE A CA 1
ATOM 754 C C . ILE A 1 89 ? 25.046 1.550 -37.712 1.00 79.00 89 ILE A C 1
ATOM 756 O O . ILE A 1 89 ? 25.344 0.396 -37.413 1.00 79.00 89 ILE A O 1
ATOM 760 N N . GLN A 1 90 ? 24.640 2.431 -36.796 1.00 81.06 90 GLN A N 1
ATOM 761 C CA . GLN A 1 90 ? 24.510 2.092 -35.377 1.00 81.06 90 GLN A CA 1
ATOM 762 C C . GLN A 1 90 ? 23.441 1.021 -35.143 1.00 81.06 90 GLN A C 1
ATOM 764 O O . GLN A 1 90 ? 23.679 0.084 -34.384 1.00 81.06 90 GLN A O 1
ATOM 769 N N . LYS A 1 91 ? 22.309 1.102 -35.848 1.00 83.88 91 LYS A N 1
ATOM 770 C CA . LYS A 1 91 ? 21.256 0.079 -35.803 1.00 83.88 91 LYS A CA 1
ATOM 771 C C . LYS A 1 91 ? 21.754 -1.271 -36.311 1.00 83.88 91 LYS A C 1
ATOM 773 O O . LYS A 1 91 ? 21.570 -2.276 -35.635 1.00 83.88 91 LYS A O 1
ATOM 778 N N . ALA A 1 92 ? 22.442 -1.296 -37.452 1.00 80.75 92 ALA A N 1
ATOM 779 C CA . ALA A 1 92 ? 23.024 -2.526 -37.986 1.00 80.75 92 ALA A CA 1
ATOM 780 C C . ALA A 1 92 ? 24.032 -3.144 -37.005 1.00 80.75 92 ALA A C 1
ATOM 782 O O . ALA A 1 92 ? 24.010 -4.348 -36.768 1.00 80.75 92 ALA A O 1
ATOM 783 N N . ARG A 1 93 ? 24.872 -2.313 -36.377 1.00 81.12 93 ARG A N 1
ATOM 784 C CA . ARG A 1 93 ? 25.802 -2.741 -35.326 1.00 81.12 93 ARG A CA 1
ATOM 785 C C . ARG A 1 93 ? 25.063 -3.397 -34.165 1.00 81.12 93 ARG A C 1
ATOM 787 O O . ARG A 1 93 ? 25.408 -4.516 -33.795 1.00 81.12 93 ARG A O 1
ATOM 794 N N . GLN A 1 94 ? 24.051 -2.731 -33.623 1.00 85.31 94 GLN A N 1
ATOM 795 C CA . GLN A 1 94 ? 23.276 -3.262 -32.510 1.00 85.31 94 GLN A CA 1
ATOM 796 C C . GLN A 1 94 ? 22.649 -4.620 -32.854 1.00 85.31 94 GLN A C 1
ATOM 798 O O . GLN A 1 94 ? 22.836 -5.569 -32.100 1.00 85.31 94 GLN A O 1
ATOM 803 N N . VAL A 1 95 ? 22.020 -4.748 -34.026 1.00 86.00 95 VAL A N 1
ATOM 804 C CA . VAL A 1 95 ? 21.430 -6.016 -34.490 1.00 86.00 95 VAL A CA 1
ATOM 805 C C . VAL A 1 95 ? 22.487 -7.118 -34.604 1.00 86.00 95 VAL A C 1
ATOM 807 O O . VAL A 1 95 ? 22.283 -8.214 -34.097 1.00 86.00 95 VAL A O 1
ATOM 810 N N . ILE A 1 96 ? 23.660 -6.829 -35.182 1.00 83.00 96 ILE A N 1
ATOM 811 C CA . ILE A 1 96 ? 24.762 -7.805 -35.276 1.00 83.00 96 ILE A CA 1
ATOM 812 C C . ILE A 1 96 ? 25.208 -8.275 -33.885 1.00 83.00 96 ILE A C 1
ATOM 814 O O . ILE A 1 96 ? 25.495 -9.458 -33.691 1.00 83.00 96 ILE A O 1
ATOM 818 N N . PHE A 1 97 ? 25.284 -7.364 -32.913 1.00 85.62 97 PHE A N 1
ATOM 819 C CA . PHE A 1 97 ? 25.621 -7.730 -31.542 1.00 85.62 97 PHE A CA 1
ATOM 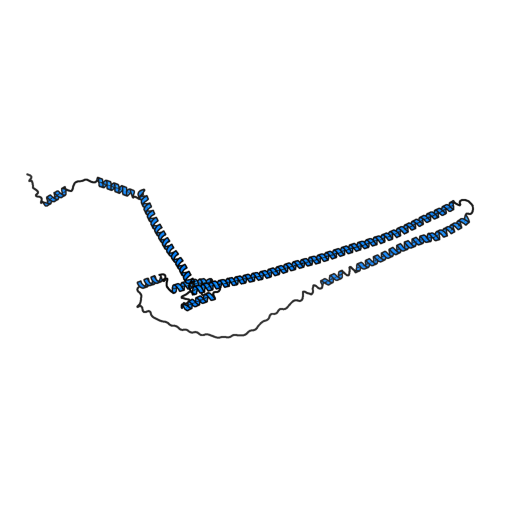820 C C . PHE A 1 97 ? 24.528 -8.606 -30.922 1.00 85.62 97 PHE A C 1
ATOM 822 O O . PHE A 1 97 ? 24.846 -9.675 -30.404 1.00 85.62 97 PHE A O 1
ATOM 829 N N . GLU A 1 98 ? 23.264 -8.195 -31.015 1.00 85.12 98 GLU A N 1
ATOM 830 C CA . GLU A 1 98 ? 22.106 -8.934 -30.494 1.00 85.12 98 GLU A CA 1
ATOM 831 C C . GLU A 1 98 ? 21.988 -10.334 -31.109 1.00 85.12 98 GLU A C 1
ATOM 833 O O . GLU A 1 98 ? 21.633 -11.284 -30.412 1.00 85.12 98 GLU A O 1
ATOM 838 N N . ASP A 1 99 ? 22.359 -10.491 -32.381 1.00 85.69 99 ASP A N 1
ATOM 839 C CA . ASP A 1 99 ? 22.342 -11.777 -33.071 1.00 85.69 99 ASP A CA 1
ATOM 840 C C . ASP A 1 99 ? 23.558 -12.667 -32.785 1.00 85.69 99 ASP A C 1
ATOM 842 O O . ASP A 1 99 ? 23.483 -13.891 -32.969 1.00 85.69 99 ASP A O 1
ATOM 846 N N . SER A 1 100 ? 24.656 -12.088 -32.292 1.00 85.62 100 SER A N 1
ATOM 847 C CA . SER A 1 100 ? 25.885 -12.816 -31.971 1.00 85.62 100 SER A CA 1
ATOM 848 C C . SER A 1 100 ? 25.708 -13.780 -30.790 1.00 85.62 100 SER A C 1
ATOM 850 O O . SER A 1 100 ? 24.932 -13.536 -29.868 1.00 85.62 100 SER A O 1
ATOM 852 N N . CYS A 1 101 ? 26.480 -14.874 -30.774 1.00 86.44 101 CYS A N 1
ATOM 853 C CA . CYS A 1 101 ? 26.414 -15.887 -29.709 1.00 86.44 101 CYS A CA 1
ATOM 854 C C . CYS A 1 101 ? 26.621 -15.278 -28.306 1.00 86.44 101 CYS A C 1
ATOM 856 O O . CYS A 1 101 ? 25.800 -15.467 -27.409 1.00 86.44 101 CYS A O 1
ATOM 858 N N . TYR A 1 102 ? 27.674 -14.475 -28.139 1.00 86.62 102 TYR A N 1
ATOM 859 C CA . TYR A 1 102 ? 27.988 -13.837 -26.859 1.00 86.62 102 TYR A CA 1
ATOM 860 C C . TYR A 1 102 ? 27.053 -12.670 -26.529 1.00 86.62 102 TYR A C 1
ATOM 862 O O . TYR A 1 102 ? 26.740 -12.459 -25.360 1.00 86.62 102 TYR A O 1
ATOM 870 N N . GLY A 1 103 ? 26.562 -11.933 -27.531 1.00 84.44 103 GLY A N 1
ATOM 871 C CA . GLY A 1 103 ? 25.549 -10.899 -27.316 1.00 84.44 103 GLY A CA 1
ATOM 872 C C . GLY A 1 103 ? 24.241 -11.487 -26.790 1.00 84.44 103 GLY A C 1
ATOM 873 O O . GLY A 1 103 ? 23.739 -11.021 -25.769 1.00 84.44 103 GLY A O 1
ATOM 874 N N . LYS A 1 104 ? 23.758 -12.593 -27.375 1.00 87.94 104 LYS A N 1
ATOM 875 C CA . LYS A 1 104 ? 22.595 -13.345 -26.863 1.00 87.94 104 LYS A CA 1
ATOM 876 C C . LYS A 1 104 ? 22.795 -13.807 -25.427 1.00 87.94 104 LYS A C 1
ATOM 878 O O . LYS A 1 104 ? 21.897 -13.652 -24.603 1.00 87.94 104 LYS A O 1
ATOM 883 N N . GLN A 1 105 ? 23.972 -14.341 -25.107 1.00 89.06 105 GLN A N 1
ATOM 884 C CA . GLN A 1 105 ? 24.295 -14.767 -23.745 1.00 89.06 105 GLN A CA 1
ATOM 885 C C . GLN A 1 105 ? 24.316 -13.590 -22.761 1.00 89.06 105 GLN A C 1
ATOM 887 O O . GLN A 1 105 ? 23.749 -13.702 -21.675 1.00 89.06 105 GLN A O 1
ATOM 892 N N . LEU A 1 106 ? 24.902 -12.446 -23.131 1.00 89.62 106 LEU A N 1
ATOM 893 C CA . LEU A 1 106 ? 24.917 -11.244 -22.290 1.00 89.62 106 LEU A CA 1
ATOM 894 C C . LEU A 1 106 ? 23.515 -10.671 -22.072 1.00 89.62 106 LEU A C 1
ATOM 896 O O . LEU A 1 106 ? 23.158 -10.352 -20.938 1.00 89.62 106 LEU A O 1
ATOM 900 N N . ILE A 1 107 ? 22.701 -10.595 -23.125 1.00 90.19 107 ILE A N 1
ATOM 901 C CA . ILE A 1 107 ? 21.302 -10.159 -23.040 1.00 90.19 107 ILE A CA 1
ATOM 902 C C . ILE A 1 107 ? 20.498 -11.133 -22.172 1.00 90.19 107 ILE A C 1
ATOM 904 O O . ILE A 1 107 ? 19.743 -10.705 -21.303 1.00 90.19 107 ILE A O 1
ATOM 908 N N . SER A 1 108 ? 20.709 -12.443 -22.317 1.00 90.81 108 SER A N 1
ATOM 909 C CA . SER A 1 108 ? 20.088 -13.450 -21.449 1.00 90.81 108 SER A CA 1
ATOM 910 C C . SER A 1 108 ? 20.495 -13.272 -19.982 1.00 90.81 108 SER A C 1
ATOM 912 O O . SER A 1 108 ? 19.648 -13.378 -19.096 1.00 90.81 108 SER A O 1
ATOM 914 N N . CYS A 1 109 ? 21.768 -12.968 -19.705 1.00 90.25 109 CYS A N 1
ATOM 915 C CA . CYS A 1 109 ? 22.235 -12.666 -18.350 1.00 90.25 109 CYS A CA 1
ATOM 916 C C . CYS A 1 109 ? 21.566 -11.402 -17.792 1.00 90.25 109 CYS A C 1
ATOM 918 O O . CYS A 1 109 ? 21.192 -11.377 -16.619 1.00 90.25 109 CYS A O 1
ATOM 920 N N . LEU A 1 110 ? 21.377 -10.373 -18.625 1.00 91.75 110 LEU A N 1
ATOM 921 C CA . LEU A 1 110 ? 20.670 -9.147 -18.252 1.00 91.75 110 LEU A CA 1
ATOM 922 C C . LEU A 1 110 ? 19.210 -9.427 -17.894 1.00 91.75 110 LEU A C 1
ATOM 924 O O . LEU A 1 110 ? 18.756 -9.033 -16.819 1.00 91.75 110 LEU A O 1
ATOM 928 N N . ILE A 1 111 ? 18.498 -10.168 -18.745 1.00 91.56 111 ILE A N 1
ATOM 929 C CA . ILE A 1 111 ? 17.108 -10.574 -18.501 1.00 91.56 111 ILE A CA 1
ATOM 930 C C . ILE A 1 111 ? 17.010 -11.384 -17.205 1.00 91.56 111 ILE A C 1
ATOM 932 O O . ILE A 1 111 ? 16.128 -11.138 -16.379 1.00 91.56 111 ILE A O 1
ATOM 936 N N . GLN A 1 112 ? 17.939 -12.314 -16.972 1.00 90.56 112 GLN A N 1
ATOM 937 C CA . GLN A 1 112 ? 17.971 -13.095 -15.740 1.00 90.56 112 GLN A CA 1
ATOM 938 C C . GLN A 1 112 ? 18.250 -12.222 -14.508 1.00 90.56 112 GLN A C 1
ATOM 940 O O . GLN A 1 112 ? 17.582 -12.399 -13.488 1.00 90.56 112 GLN A O 1
ATOM 945 N N . SER A 1 113 ? 19.170 -11.254 -14.596 1.00 92.12 113 SER A N 1
ATOM 946 C CA . SER A 1 113 ? 19.413 -10.283 -13.519 1.00 92.12 113 SER A CA 1
ATOM 947 C C . SER A 1 113 ? 18.139 -9.512 -13.180 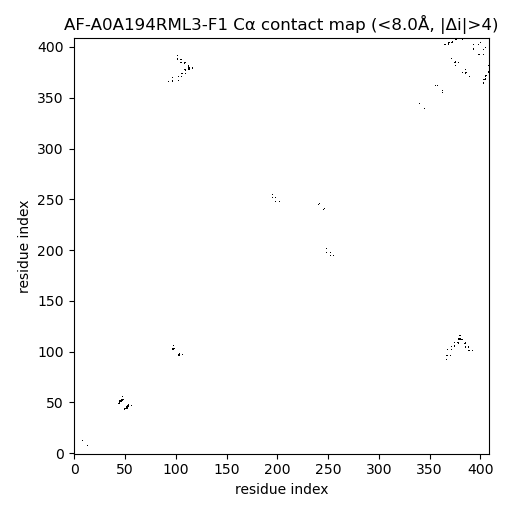1.00 92.12 113 SER A C 1
ATOM 949 O O . SER A 1 113 ? 17.766 -9.437 -12.009 1.00 92.12 113 SER A O 1
ATOM 951 N N . LYS A 1 114 ? 17.430 -9.004 -14.195 1.00 92.00 114 LYS A N 1
ATOM 952 C CA . LYS A 1 114 ? 16.162 -8.282 -14.014 1.00 92.00 114 LYS A CA 1
ATOM 953 C C . LYS A 1 114 ? 15.067 -9.158 -13.422 1.00 92.00 114 LYS A C 1
ATOM 955 O O . LYS A 1 114 ? 14.405 -8.752 -12.474 1.00 92.00 114 LYS A O 1
ATOM 960 N N . THR A 1 115 ? 14.957 -10.400 -13.877 1.00 91.88 115 THR A N 1
ATOM 961 C CA . THR A 1 115 ? 13.997 -11.364 -13.323 1.00 91.88 115 THR A CA 1
ATOM 962 C C . THR A 1 115 ? 14.278 -11.652 -11.842 1.00 91.88 115 THR A C 1
ATOM 964 O O . THR A 1 115 ? 13.355 -11.778 -11.038 1.00 91.88 115 THR A O 1
ATOM 967 N N . LEU A 1 116 ? 15.551 -11.758 -11.446 1.00 90.38 116 LEU A N 1
ATOM 968 C CA . LEU A 1 116 ? 15.933 -11.938 -10.043 1.00 90.38 116 LEU A CA 1
ATOM 969 C C . LEU A 1 116 ? 15.652 -10.682 -9.206 1.00 90.38 116 LEU A C 1
ATOM 971 O O . LEU A 1 116 ? 15.141 -10.804 -8.094 1.00 90.38 116 LEU A O 1
ATOM 975 N N . GLU A 1 117 ? 15.925 -9.489 -9.740 1.00 91.44 117 GLU A N 1
ATOM 976 C CA . GLU A 1 117 ? 15.571 -8.207 -9.113 1.00 91.44 117 GLU A CA 1
ATOM 977 C C . GLU A 1 117 ? 14.060 -8.103 -8.848 1.00 91.44 117 GLU A C 1
ATOM 979 O O . GLU A 1 117 ? 13.645 -7.777 -7.733 1.00 91.44 117 GLU A O 1
ATOM 984 N N . GLU A 1 118 ? 13.235 -8.439 -9.840 1.00 92.56 118 GLU A N 1
ATOM 985 C CA . GLU A 1 118 ? 11.776 -8.452 -9.716 1.00 92.56 118 GLU A CA 1
ATOM 986 C C . GLU A 1 118 ? 11.298 -9.479 -8.688 1.00 92.56 118 GLU A C 1
ATOM 988 O O . GLU A 1 118 ? 10.455 -9.166 -7.846 1.00 92.56 118 GLU A O 1
ATOM 993 N N . ARG A 1 119 ? 11.869 -10.691 -8.683 1.00 92.56 119 ARG A N 1
ATOM 994 C CA . ARG A 1 119 ? 11.554 -11.713 -7.672 1.00 92.56 119 ARG A CA 1
ATOM 995 C C . ARG A 1 119 ? 11.908 -11.249 -6.261 1.00 92.56 119 ARG A C 1
ATOM 997 O O . ARG A 1 119 ? 11.111 -11.446 -5.344 1.00 92.56 119 ARG A O 1
ATOM 1004 N N . GLU A 1 120 ? 13.061 -10.612 -6.058 1.00 92.81 120 GLU A N 1
ATOM 1005 C CA . GLU A 1 120 ? 13.415 -10.026 -4.758 1.00 92.81 120 GLU A CA 1
ATOM 1006 C C . GLU A 1 120 ? 12.414 -8.946 -4.331 1.00 92.81 120 GLU A C 1
ATOM 1008 O O . GLU A 1 120 ? 12.017 -8.903 -3.163 1.00 92.81 120 GLU A O 1
ATOM 1013 N N . ALA A 1 121 ? 11.984 -8.090 -5.261 1.00 92.56 121 ALA A N 1
ATOM 1014 C CA . ALA A 1 121 ? 10.983 -7.061 -4.996 1.00 92.56 121 ALA A CA 1
ATOM 1015 C C . ALA A 1 121 ? 9.623 -7.675 -4.621 1.00 92.56 121 ALA A C 1
ATOM 1017 O O . ALA A 1 121 ? 9.023 -7.270 -3.624 1.00 92.56 121 ALA A O 1
ATOM 1018 N N . GLN A 1 122 ? 9.178 -8.710 -5.339 1.00 93.38 122 GLN A N 1
ATOM 1019 C CA . GLN A 1 122 ? 7.959 -9.459 -5.022 1.00 93.38 122 GLN A CA 1
ATOM 1020 C C . GLN A 1 122 ? 8.040 -10.134 -3.646 1.00 93.38 122 GLN A C 1
ATOM 1022 O O . GLN A 1 122 ? 7.084 -10.084 -2.870 1.00 93.38 122 GLN A O 1
ATOM 1027 N N . LEU A 1 123 ? 9.185 -10.732 -3.301 1.00 94.56 123 LEU A N 1
ATOM 1028 C CA . LEU A 1 123 ? 9.400 -11.342 -1.988 1.00 94.56 123 LEU A CA 1
ATOM 1029 C C . LEU A 1 123 ? 9.357 -10.303 -0.864 1.00 94.56 123 LEU A C 1
ATOM 1031 O O . LEU A 1 123 ? 8.716 -10.548 0.160 1.00 94.56 123 LEU A O 1
ATOM 1035 N N . LYS A 1 124 ? 9.998 -9.143 -1.049 1.00 95.12 124 LYS A N 1
ATOM 1036 C CA . LYS A 1 124 ? 9.925 -8.021 -0.097 1.00 95.12 124 LYS A CA 1
ATOM 1037 C C . LYS A 1 124 ? 8.489 -7.533 0.066 1.00 95.12 124 LYS A C 1
ATOM 1039 O O . LYS A 1 124 ? 8.014 -7.404 1.189 1.00 95.12 124 LYS A O 1
ATOM 1044 N N . PHE A 1 125 ? 7.769 -7.350 -1.037 1.00 94.94 125 PHE A N 1
ATOM 1045 C CA . PHE A 1 125 ? 6.369 -6.938 -1.012 1.00 94.94 125 PHE A CA 1
ATOM 1046 C C . PHE A 1 125 ? 5.486 -7.942 -0.256 1.00 94.94 125 PHE A C 1
ATOM 1048 O O . PHE A 1 125 ? 4.726 -7.557 0.631 1.00 94.94 125 PHE A O 1
ATOM 1055 N N . LYS A 1 126 ? 5.649 -9.244 -0.520 1.00 94.88 126 LYS A N 1
ATOM 1056 C CA . LYS A 1 126 ? 4.920 -10.308 0.183 1.00 94.88 126 LYS A CA 1
ATOM 1057 C C . LYS A 1 126 ? 5.223 -10.337 1.684 1.00 94.88 126 LYS A C 1
ATOM 1059 O O . LYS A 1 126 ? 4.309 -10.576 2.471 1.00 94.88 126 LYS A O 1
ATOM 1064 N N . LYS A 1 127 ? 6.477 -10.109 2.094 1.00 96.38 127 LYS A N 1
ATOM 1065 C CA . LYS A 1 127 ? 6.846 -9.989 3.518 1.00 96.38 127 LYS A CA 1
ATOM 1066 C C . LYS A 1 127 ? 6.149 -8.796 4.169 1.00 96.38 127 LYS A C 1
ATOM 1068 O O . LYS A 1 127 ? 5.486 -8.985 5.181 1.00 96.38 127 LYS A O 1
ATOM 1073 N N . ASN A 1 128 ? 6.187 -7.630 3.526 1.00 95.56 128 ASN A N 1
ATOM 1074 C CA . ASN A 1 128 ? 5.525 -6.426 4.027 1.00 95.56 128 ASN A CA 1
ATOM 1075 C C . ASN A 1 128 ? 4.006 -6.615 4.173 1.00 95.56 128 ASN A C 1
ATOM 1077 O O . ASN A 1 128 ? 3.425 -6.150 5.147 1.00 95.56 128 ASN A O 1
ATOM 1081 N N . LEU A 1 129 ? 3.352 -7.313 3.235 1.00 94.56 129 LEU A N 1
ATOM 1082 C CA . LEU A 1 129 ? 1.926 -7.639 3.352 1.00 94.56 129 LEU A CA 1
ATOM 1083 C C . LEU A 1 129 ? 1.633 -8.551 4.548 1.00 94.56 129 LEU A C 1
ATOM 1085 O O . LEU A 1 129 ? 0.676 -8.308 5.275 1.00 94.56 129 LEU A O 1
ATOM 1089 N N . LYS A 1 130 ? 2.461 -9.579 4.775 1.00 95.56 130 LYS A N 1
ATOM 1090 C CA . LYS A 1 130 ? 2.313 -10.468 5.938 1.00 95.56 130 LYS A CA 1
ATOM 1091 C C . LYS A 1 130 ? 2.522 -9.725 7.255 1.00 95.56 130 LYS A C 1
ATOM 1093 O O . LYS A 1 130 ? 1.769 -9.941 8.194 1.00 95.56 130 LYS A O 1
ATOM 1098 N N . GLU A 1 131 ? 3.528 -8.858 7.327 1.00 95.06 131 GLU A N 1
ATOM 1099 C CA . GLU A 1 131 ? 3.792 -8.044 8.517 1.00 95.06 131 GLU A CA 1
ATOM 1100 C C . GLU A 1 131 ? 2.637 -7.084 8.811 1.00 95.06 131 GLU A C 1
ATOM 1102 O O . GLU A 1 131 ? 2.206 -7.002 9.958 1.00 95.06 131 GLU A O 1
ATOM 1107 N N . LYS A 1 132 ? 2.081 -6.430 7.781 1.00 95.06 132 LYS A N 1
ATOM 1108 C CA . LYS A 1 132 ? 0.880 -5.596 7.922 1.00 95.06 132 LYS A CA 1
ATOM 1109 C C . LYS A 1 132 ? -0.318 -6.394 8.429 1.00 95.06 132 LYS A C 1
ATOM 1111 O O . LYS A 1 132 ? -0.910 -5.986 9.415 1.00 95.06 132 LYS A O 1
ATOM 1116 N N . ALA A 1 133 ? -0.597 -7.563 7.848 1.00 94.62 133 ALA A N 1
ATOM 1117 C CA . ALA A 1 133 ? -1.692 -8.419 8.306 1.00 94.62 133 ALA A CA 1
ATOM 1118 C C . ALA A 1 133 ? -1.551 -8.806 9.792 1.00 94.62 133 ALA A C 1
ATOM 1120 O O . ALA A 1 133 ? -2.515 -8.731 10.543 1.00 94.62 133 ALA A O 1
ATOM 1121 N N . ILE A 1 134 ? -0.336 -9.138 10.247 1.00 95.69 134 ILE A N 1
ATOM 1122 C CA . ILE A 1 134 ? -0.070 -9.443 11.664 1.00 95.69 134 ILE A CA 1
ATOM 1123 C C . ILE A 1 134 ? -0.302 -8.216 12.562 1.00 95.69 134 ILE A C 1
ATOM 1125 O O . ILE A 1 134 ? -0.736 -8.361 13.706 1.00 95.69 134 ILE A O 1
ATOM 1129 N N . ILE A 1 135 ? 0.043 -7.014 12.095 1.00 94.94 135 ILE A N 1
ATOM 1130 C CA . ILE A 1 135 ? -0.200 -5.771 12.840 1.00 94.94 135 ILE A CA 1
ATOM 1131 C C . ILE A 1 135 ? -1.705 -5.510 12.936 1.00 94.94 135 ILE A C 1
ATOM 1133 O O . ILE A 1 135 ? -2.199 -5.293 14.041 1.00 94.94 135 ILE A O 1
ATOM 1137 N N . ASP A 1 136 ? -2.427 -5.618 11.823 1.00 93.62 136 ASP A N 1
ATOM 1138 C CA . ASP A 1 136 ? -3.873 -5.400 11.758 1.00 93.62 136 ASP A CA 1
ATOM 1139 C C . ASP A 1 136 ? -4.629 -6.391 12.666 1.00 93.62 136 ASP A C 1
ATOM 1141 O O . ASP A 1 136 ? -5.459 -5.975 13.476 1.00 93.62 13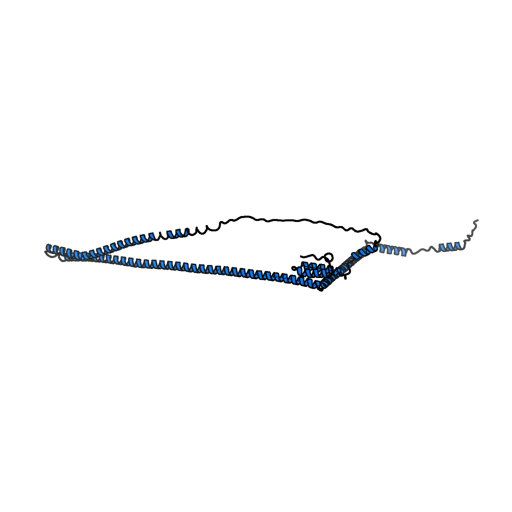6 ASP A O 1
ATOM 1145 N N . GLU A 1 137 ? -4.267 -7.681 12.645 1.00 93.69 137 GLU A N 1
ATOM 1146 C CA . GLU A 1 137 ? -4.823 -8.703 13.550 1.00 93.69 137 GLU A CA 1
ATOM 1147 C C . GLU A 1 137 ? -4.576 -8.365 15.032 1.00 93.69 137 GLU A C 1
ATOM 1149 O O . GLU A 1 137 ? -5.463 -8.506 15.880 1.00 93.69 137 GLU A O 1
ATOM 1154 N N . LYS A 1 138 ? -3.371 -7.886 15.377 1.00 94.62 138 LYS A N 1
ATOM 1155 C CA . LYS A 1 138 ? -3.051 -7.464 16.752 1.00 94.62 138 LYS A CA 1
ATOM 1156 C C . LYS A 1 138 ? -3.862 -6.243 17.174 1.00 94.62 138 LYS A C 1
ATOM 1158 O O . LYS A 1 138 ? -4.286 -6.170 18.331 1.00 94.62 138 LYS A O 1
ATOM 1163 N N . GLU A 1 139 ? -4.067 -5.287 16.274 1.00 94.00 139 GLU A N 1
ATOM 1164 C CA . GLU A 1 139 ? -4.894 -4.111 16.534 1.00 94.00 139 GLU A CA 1
ATOM 1165 C C . GLU A 1 139 ? -6.367 -4.478 16.728 1.00 94.00 139 GLU A C 1
ATOM 1167 O O . GLU A 1 139 ? -6.998 -3.979 17.665 1.00 94.00 139 GLU A O 1
ATOM 1172 N N . GLU A 1 140 ? -6.916 -5.366 15.898 1.00 94.44 140 GLU A N 1
ATOM 1173 C CA . GLU A 1 140 ? -8.280 -5.876 16.060 1.00 94.44 140 GLU A CA 1
ATOM 1174 C C . GLU A 1 140 ? -8.455 -6.600 17.394 1.00 94.44 140 GLU A C 1
ATOM 1176 O O . GLU A 1 140 ? -9.380 -6.282 18.148 1.00 94.44 140 GLU A O 1
ATOM 1181 N N . TYR A 1 141 ? -7.519 -7.485 17.747 1.00 93.12 141 TYR A N 1
ATOM 1182 C CA . TYR A 1 141 ? -7.530 -8.178 19.033 1.00 93.12 141 TYR A CA 1
ATOM 1183 C C . TYR A 1 141 ? -7.483 -7.204 20.222 1.00 93.12 141 TYR A C 1
ATOM 1185 O O . TYR A 1 141 ? -8.206 -7.366 21.211 1.00 93.12 141 TYR A O 1
ATOM 1193 N N . LEU A 1 142 ? -6.666 -6.147 20.142 1.00 93.94 142 LEU A N 1
ATOM 1194 C CA . LEU A 1 142 ? -6.605 -5.106 21.173 1.00 93.94 142 LEU A CA 1
ATOM 1195 C C . LEU A 1 142 ? -7.920 -4.325 21.285 1.00 93.94 142 LEU A C 1
ATOM 1197 O O . LEU A 1 142 ? -8.396 -4.106 22.405 1.00 93.94 142 LEU A O 1
ATOM 1201 N N . LYS A 1 143 ? -8.527 -3.943 20.155 1.00 94.12 143 LYS A N 1
ATOM 1202 C CA . LYS A 1 143 ? -9.834 -3.263 20.112 1.00 94.12 143 LYS A CA 1
ATOM 1203 C C . LYS A 1 143 ? -10.933 -4.148 20.698 1.00 94.12 143 LYS A C 1
ATOM 1205 O O . LYS A 1 143 ? -11.746 -3.684 21.496 1.00 94.12 143 LYS A O 1
ATOM 1210 N N . GLU A 1 144 ? -10.949 -5.437 20.374 1.00 93.69 144 GLU A N 1
ATOM 1211 C CA . GLU A 1 144 ? -11.904 -6.391 20.938 1.00 93.69 144 GLU A CA 1
ATOM 1212 C C . GLU A 1 144 ? -11.720 -6.580 22.447 1.00 93.69 144 GLU A C 1
ATOM 1214 O O . GLU A 1 144 ? -12.685 -6.494 23.210 1.00 93.69 144 GLU A O 1
ATOM 1219 N N . LYS A 1 145 ? -10.475 -6.713 22.913 1.00 93.25 145 LYS A N 1
ATOM 1220 C CA . LYS A 1 145 ? -10.162 -6.777 24.345 1.00 93.25 145 LYS A CA 1
ATOM 1221 C C . LYS A 1 145 ? -10.622 -5.525 25.097 1.00 93.25 145 LYS A C 1
ATOM 1223 O O . LYS A 1 145 ? -11.094 -5.632 26.231 1.00 93.25 145 LYS A O 1
ATOM 1228 N N . GLN A 1 146 ? -10.498 -4.341 24.495 1.00 92.75 146 GLN A N 1
ATOM 1229 C CA . GLN A 1 146 ? -11.021 -3.095 25.065 1.00 92.75 146 GLN A CA 1
ATOM 1230 C C . GLN A 1 146 ? -12.555 -3.102 25.141 1.00 92.75 146 GLN A C 1
ATOM 1232 O O . GLN A 1 146 ? -13.094 -2.852 26.221 1.00 92.75 146 GLN A O 1
ATOM 1237 N N . ARG A 1 147 ? -13.252 -3.484 24.060 1.00 92.25 147 ARG A N 1
ATOM 1238 C CA . ARG A 1 147 ? -14.723 -3.623 24.050 1.00 92.25 147 ARG A CA 1
ATOM 1239 C C . ARG A 1 147 ? -15.218 -4.584 25.135 1.00 92.25 147 ARG A C 1
ATOM 1241 O O . ARG A 1 147 ? -16.163 -4.264 25.856 1.00 92.25 147 ARG A O 1
ATOM 1248 N N . ASN A 1 148 ? -14.542 -5.718 25.320 1.00 93.44 148 ASN A N 1
ATOM 1249 C CA . ASN A 1 148 ? -14.897 -6.695 26.353 1.00 93.44 148 ASN A CA 1
ATOM 1250 C C . ASN A 1 148 ? -14.728 -6.128 27.770 1.00 93.44 148 ASN A C 1
ATOM 1252 O O . ASN A 1 148 ? -15.628 -6.268 28.599 1.00 93.44 148 ASN A O 1
ATOM 1256 N N . ARG A 1 149 ? -13.637 -5.396 28.036 1.00 91.88 149 ARG A N 1
ATOM 1257 C CA . ARG A 1 149 ? -13.432 -4.702 29.322 1.00 91.88 149 ARG A CA 1
ATOM 1258 C C . ARG A 1 149 ? -14.517 -3.660 29.600 1.00 91.88 149 ARG A C 1
ATOM 1260 O O . ARG A 1 149 ? -14.955 -3.517 30.739 1.00 91.88 149 ARG A O 1
ATOM 1267 N N . GLU A 1 150 ? -14.952 -2.912 28.589 1.00 93.25 150 GLU A N 1
ATOM 1268 C CA . GLU A 1 150 ? -16.047 -1.946 28.739 1.00 93.25 150 GLU A CA 1
ATOM 1269 C C . GLU A 1 150 ? -17.384 -2.628 29.030 1.00 93.25 150 GLU A C 1
ATOM 1271 O O . GLU A 1 150 ? -18.151 -2.158 29.875 1.00 93.25 150 GLU A O 1
ATOM 1276 N N . LEU A 1 151 ? -17.654 -3.757 28.371 1.00 93.81 151 LEU A N 1
ATOM 1277 C CA . LEU A 1 151 ? -18.848 -4.556 28.617 1.00 93.81 151 LEU A CA 1
ATOM 1278 C C . LEU A 1 151 ? -18.878 -5.077 30.061 1.00 93.81 151 LEU A C 1
ATOM 1280 O O . LEU A 1 151 ? -19.907 -4.977 30.731 1.00 93.81 151 LEU A O 1
ATOM 1284 N N . GLU A 1 152 ? -17.753 -5.586 30.564 1.00 92.50 152 GLU A N 1
ATOM 1285 C CA . GLU A 1 152 ? -17.615 -6.023 31.957 1.00 92.50 152 GLU A CA 1
ATOM 1286 C C . GLU A 1 152 ? -17.820 -4.871 32.941 1.00 92.50 152 GLU A C 1
ATOM 1288 O O . GLU A 1 152 ? -18.594 -5.010 33.889 1.00 92.50 152 GLU A O 1
ATOM 1293 N N . LYS A 1 153 ? -17.220 -3.699 32.687 1.00 94.94 153 LYS A N 1
ATOM 1294 C CA . LYS A 1 153 ? -17.455 -2.496 33.501 1.00 94.94 153 LYS A CA 1
ATOM 1295 C C . LYS A 1 153 ? -18.938 -2.124 33.542 1.00 94.94 153 LYS A C 1
ATOM 1297 O O . LYS A 1 153 ? -19.468 -1.881 34.622 1.00 94.94 153 LYS A O 1
ATOM 1302 N N . LYS A 1 154 ? -19.633 -2.147 32.398 1.00 94.94 154 LYS A N 1
ATOM 1303 C CA . LYS A 1 154 ? -21.084 -1.890 32.332 1.00 94.94 154 LYS A CA 1
ATOM 1304 C C . LYS A 1 154 ? -21.894 -2.930 33.113 1.00 94.94 154 LYS A C 1
ATOM 1306 O O . LYS A 1 154 ? -22.862 -2.561 33.775 1.00 94.94 154 LYS A O 1
ATOM 1311 N N . LYS A 1 155 ? -21.520 -4.215 33.067 1.00 95.00 155 LYS A N 1
ATOM 1312 C CA . LYS A 1 155 ? -22.171 -5.275 33.864 1.00 95.00 155 LYS A CA 1
ATOM 1313 C C . LYS A 1 155 ? -21.971 -5.053 35.365 1.00 95.00 155 LYS A C 1
ATOM 1315 O O . LYS A 1 155 ? -22.939 -5.130 36.120 1.00 95.00 155 LYS A O 1
ATOM 1320 N N . MET A 1 156 ? -20.748 -4.728 35.783 1.00 90.56 156 MET A N 1
ATOM 1321 C CA . MET A 1 156 ? -20.424 -4.436 37.182 1.00 90.56 156 MET A CA 1
ATOM 1322 C C . MET A 1 156 ? -21.159 -3.195 37.695 1.00 90.56 156 MET A C 1
ATOM 1324 O O . MET A 1 156 ? -21.669 -3.203 38.813 1.00 90.56 156 MET A O 1
ATOM 1328 N N . GLU A 1 157 ? -21.281 -2.159 36.868 1.00 94.00 157 GLU A N 1
ATOM 1329 C CA . GLU A 1 157 ? -22.030 -0.953 37.219 1.00 94.00 157 GLU A CA 1
ATOM 1330 C C . GLU A 1 157 ? -23.532 -1.236 37.360 1.00 94.00 157 GLU A C 1
ATOM 1332 O O . GLU A 1 157 ? -24.140 -0.848 38.354 1.00 94.00 157 GLU A O 1
ATOM 1337 N N . LYS A 1 158 ? -24.128 -2.013 36.444 1.00 94.62 158 LYS A N 1
ATOM 1338 C CA . LYS A 1 158 ? -25.527 -2.462 36.574 1.00 94.62 158 LYS A CA 1
ATOM 1339 C C . LYS A 1 158 ? -25.763 -3.268 37.854 1.00 94.62 158 LYS A C 1
ATOM 1341 O O . LYS A 1 158 ? -26.777 -3.072 38.520 1.00 94.62 158 LYS A O 1
ATOM 1346 N N . MET A 1 159 ? -24.832 -4.153 38.212 1.00 93.50 159 MET A N 1
ATOM 1347 C CA . MET A 1 159 ? -24.876 -4.901 39.474 1.00 93.50 159 MET A CA 1
ATOM 1348 C C . MET A 1 159 ? -24.839 -3.966 40.690 1.00 93.50 159 MET A C 1
ATOM 1350 O O . MET A 1 159 ? -25.649 -4.128 41.600 1.00 93.50 159 MET A O 1
ATOM 1354 N N . ARG A 1 160 ? -23.959 -2.956 40.695 1.00 91.94 160 ARG A N 1
ATOM 1355 C CA . ARG A 1 160 ? -23.894 -1.947 41.768 1.00 91.94 160 ARG A CA 1
ATOM 1356 C C . ARG A 1 160 ? -25.175 -1.127 41.871 1.00 91.94 160 ARG A C 1
ATOM 1358 O O . ARG A 1 160 ? -25.691 -0.956 42.969 1.00 91.94 160 ARG A O 1
ATOM 1365 N N . GLN A 1 161 ? -25.720 -0.673 40.745 1.00 93.19 161 GLN A N 1
ATOM 1366 C CA . GLN A 1 161 ? -26.988 0.059 40.717 1.00 93.19 161 GLN A CA 1
ATOM 1367 C C . GLN A 1 161 ? -28.142 -0.784 41.260 1.00 93.19 161 GLN A C 1
ATOM 1369 O O . GLN A 1 161 ? -28.964 -0.278 42.018 1.00 93.19 161 GLN A O 1
ATOM 1374 N N . LYS A 1 162 ? -28.187 -2.078 40.919 1.00 94.81 162 LYS A N 1
ATOM 1375 C CA . LYS A 1 162 ? -29.175 -3.003 41.480 1.00 94.81 162 LYS A CA 1
ATOM 1376 C C . LYS A 1 162 ? -29.025 -3.122 42.999 1.00 94.81 162 LYS A C 1
ATOM 1378 O O . LYS A 1 162 ? -30.003 -2.937 43.707 1.00 94.81 162 LYS A O 1
ATOM 1383 N N . GLN A 1 163 ? -27.803 -3.316 43.500 1.00 93.12 163 GLN A N 1
ATOM 1384 C CA . GLN A 1 163 ? -27.540 -3.373 44.944 1.00 93.12 163 GLN A CA 1
ATOM 1385 C C . GLN A 1 163 ? -27.934 -2.084 45.677 1.00 93.12 163 GLN A C 1
ATOM 1387 O O . GLN A 1 163 ? -28.430 -2.155 46.797 1.00 93.12 163 GLN A O 1
ATOM 1392 N N . MET A 1 164 ? -27.717 -0.913 45.071 1.00 92.88 164 MET A N 1
ATOM 1393 C CA . MET A 1 164 ? -28.146 0.366 45.647 1.00 92.88 164 MET A CA 1
ATOM 1394 C C . MET A 1 164 ? -29.671 0.452 45.739 1.00 92.88 164 MET A C 1
ATOM 1396 O O . MET A 1 164 ? -30.189 0.740 46.812 1.00 92.88 164 MET A O 1
ATOM 1400 N N . LYS A 1 165 ? -30.388 0.099 44.665 1.00 93.19 165 LYS A N 1
ATOM 1401 C CA . LYS A 1 165 ? -31.859 0.057 44.668 1.00 93.19 165 LYS A CA 1
ATOM 1402 C C . LYS A 1 165 ? -32.410 -0.939 45.686 1.00 93.19 165 LYS A C 1
ATOM 1404 O O . LYS A 1 165 ? -33.354 -0.621 46.396 1.00 93.19 165 LYS A O 1
ATOM 1409 N N . ASP A 1 166 ? -31.806 -2.121 45.793 1.00 92.50 166 ASP A N 1
ATOM 1410 C CA . ASP A 1 166 ? -32.226 -3.137 46.763 1.00 92.50 166 ASP A CA 1
ATOM 1411 C C . ASP A 1 166 ? -32.056 -2.626 48.210 1.00 92.50 166 ASP A C 1
ATOM 1413 O O . ASP A 1 166 ? -32.904 -2.889 49.063 1.00 92.50 166 ASP A O 1
ATOM 1417 N N . ARG A 1 167 ? -30.999 -1.844 48.487 1.00 92.62 167 ARG A N 1
ATOM 1418 C CA . ARG A 1 167 ? -30.800 -1.179 49.789 1.00 92.62 167 ARG A CA 1
ATOM 1419 C C . ARG A 1 167 ? -31.830 -0.083 50.045 1.00 92.62 167 ARG A C 1
ATOM 1421 O O . ARG A 1 167 ? -32.396 -0.058 51.131 1.00 92.62 167 ARG A O 1
ATOM 1428 N N . GLU A 1 168 ? -32.093 0.776 49.062 1.00 92.75 168 GLU A N 1
ATOM 1429 C CA . GLU A 1 168 ? -33.117 1.827 49.165 1.00 92.75 168 GLU A CA 1
ATOM 1430 C C . GLU A 1 168 ? -34.501 1.222 49.441 1.00 92.75 168 GLU A C 1
ATOM 1432 O O . GLU A 1 168 ? -35.202 1.657 50.350 1.00 92.75 168 GLU A O 1
ATOM 1437 N N . ILE A 1 169 ? -34.871 0.155 48.724 1.00 93.00 169 ILE A N 1
ATOM 1438 C CA . ILE A 1 169 ? -36.130 -0.571 48.945 1.00 93.00 169 ILE A CA 1
ATOM 1439 C C . ILE A 1 169 ? -36.174 -1.170 50.356 1.00 93.00 169 ILE A C 1
ATOM 1441 O O . ILE A 1 169 ? -37.202 -1.081 51.028 1.00 93.00 169 ILE A O 1
ATOM 1445 N N . ALA A 1 170 ? -35.077 -1.764 50.832 1.00 93.44 170 ALA A N 1
ATOM 1446 C CA . ALA A 1 170 ? -35.013 -2.310 52.185 1.00 93.44 170 ALA A CA 1
ATOM 1447 C C . ALA A 1 170 ? -35.188 -1.221 53.260 1.00 93.44 170 ALA A C 1
ATOM 1449 O O . ALA A 1 170 ? -35.875 -1.449 54.256 1.00 93.44 170 ALA A O 1
ATOM 1450 N N . GLU A 1 171 ? -34.618 -0.035 53.052 1.00 93.38 171 GLU A N 1
ATOM 1451 C CA . GLU A 1 171 ? -34.749 1.106 53.961 1.00 93.38 171 GLU A CA 1
ATOM 1452 C C . GLU A 1 171 ? -36.174 1.686 53.955 1.00 93.38 171 GLU A C 1
ATOM 1454 O O . GLU A 1 171 ? -36.753 1.929 55.017 1.00 93.38 171 GLU A O 1
ATOM 1459 N N . ILE A 1 172 ? -36.801 1.795 52.780 1.00 92.25 172 ILE A N 1
ATOM 1460 C CA . ILE A 1 172 ? -38.218 2.170 52.650 1.00 92.25 172 ILE A CA 1
ATOM 1461 C C . ILE A 1 172 ? -39.116 1.152 53.366 1.00 92.25 172 ILE A C 1
ATOM 1463 O O . ILE A 1 172 ? -39.997 1.530 54.135 1.00 92.25 172 ILE A O 1
ATOM 1467 N N . ASN A 1 173 ? -38.881 -0.147 53.177 1.00 91.88 173 ASN A N 1
ATOM 1468 C CA . ASN A 1 173 ? -39.671 -1.187 53.840 1.00 91.88 173 ASN A CA 1
ATOM 1469 C C . ASN A 1 173 ? -39.501 -1.152 55.363 1.00 91.88 173 ASN A C 1
ATOM 1471 O O . ASN A 1 173 ? -40.474 -1.314 56.101 1.00 91.88 173 ASN A O 1
ATOM 1475 N N . LYS A 1 174 ? -38.279 -0.898 55.843 1.00 93.50 174 LYS A N 1
ATOM 1476 C CA . LYS A 1 174 ? -37.993 -0.749 57.271 1.00 93.50 174 LYS A CA 1
ATOM 1477 C C . LYS A 1 174 ? -38.743 0.444 57.867 1.00 93.50 174 LYS A C 1
ATOM 1479 O O . LYS A 1 174 ? -39.439 0.279 58.865 1.00 93.50 174 LYS A O 1
ATOM 1484 N N . THR A 1 175 ? -38.663 1.612 57.230 1.00 91.00 175 THR A N 1
ATOM 1485 C CA . THR A 1 175 ? -39.356 2.826 57.699 1.00 91.00 175 THR A CA 1
ATOM 1486 C C . THR A 1 175 ? -40.877 2.678 57.640 1.00 91.00 175 THR A C 1
ATOM 1488 O O . THR A 1 175 ? -41.575 3.101 58.560 1.00 91.00 175 THR A O 1
ATOM 1491 N N . MET A 1 176 ? -41.414 2.015 56.612 1.00 90.19 176 MET A N 1
ATOM 1492 C CA . MET A 1 176 ? -42.832 1.647 56.527 1.00 90.19 176 MET A CA 1
ATOM 1493 C C . MET A 1 176 ? -43.272 0.776 57.709 1.00 90.19 176 MET A C 1
ATOM 1495 O O . MET A 1 176 ? -44.295 1.064 58.333 1.00 90.19 176 MET A O 1
ATOM 1499 N N . TYR A 1 177 ? -42.494 -0.255 58.046 1.00 90.00 177 TYR A N 1
ATOM 1500 C CA . TYR A 1 177 ? -42.794 -1.151 59.163 1.00 90.00 177 TYR A CA 1
ATOM 1501 C C . TYR A 1 177 ? -42.715 -0.434 60.520 1.00 90.00 177 TYR A C 1
ATOM 1503 O O . TYR A 1 177 ? -43.596 -0.586 61.367 1.00 90.00 177 TYR A O 1
ATOM 1511 N N . GLU A 1 178 ? -41.698 0.406 60.719 1.00 88.12 178 GLU A N 1
ATOM 1512 C CA . GLU A 1 178 ? -41.569 1.250 61.912 1.00 88.12 178 GLU A CA 1
ATOM 1513 C C . GLU A 1 178 ? -42.756 2.219 62.040 1.00 88.12 178 GLU A C 1
ATOM 1515 O O . GLU A 1 178 ? -43.373 2.310 63.102 1.00 88.12 178 GLU A O 1
ATOM 1520 N N . ASN A 1 179 ? -43.162 2.872 60.949 1.00 88.25 179 ASN A N 1
ATOM 1521 C CA . ASN A 1 179 ? -44.326 3.759 60.924 1.00 88.25 179 ASN A CA 1
ATOM 1522 C C . ASN A 1 179 ? -45.639 3.028 61.245 1.00 88.25 179 ASN A C 1
ATOM 1524 O O . ASN A 1 179 ? -46.476 3.567 61.969 1.00 88.25 179 ASN A O 1
ATOM 1528 N N . GLN A 1 180 ? -45.830 1.805 60.745 1.00 86.75 180 GLN A N 1
ATOM 1529 C CA . GLN A 1 180 ? -46.991 0.986 61.106 1.00 86.75 180 GLN A CA 1
ATOM 1530 C C . GLN A 1 180 ? -46.987 0.637 62.597 1.00 86.75 180 GLN A C 1
ATOM 1532 O O . GLN A 1 180 ? -47.999 0.828 63.270 1.00 86.75 180 GLN A O 1
ATOM 1537 N N . ASN A 1 181 ? -45.844 0.219 63.144 1.00 87.31 181 ASN A N 1
ATOM 1538 C CA . ASN A 1 181 ? -45.731 -0.081 64.571 1.00 87.31 181 ASN A CA 1
ATOM 1539 C C . ASN A 1 181 ? -45.983 1.147 65.452 1.00 87.31 181 ASN A C 1
ATOM 1541 O O . ASN A 1 181 ? -46.702 1.041 66.443 1.00 87.31 181 ASN A O 1
ATOM 1545 N N . THR A 1 182 ? -45.453 2.322 65.096 1.00 83.88 182 THR A N 1
ATOM 1546 C CA . THR A 1 182 ? -45.714 3.550 65.870 1.00 83.88 182 THR A CA 1
ATOM 1547 C C . THR A 1 182 ? -47.177 3.982 65.820 1.00 83.88 182 THR A C 1
ATOM 1549 O O . THR A 1 182 ? -47.665 4.549 66.795 1.00 83.88 182 THR A O 1
ATOM 1552 N N . LYS A 1 183 ? -47.901 3.724 64.722 1.00 84.38 183 LYS A N 1
ATOM 1553 C CA . LYS A 1 183 ? -49.358 3.929 64.676 1.00 84.38 183 LYS A CA 1
ATOM 1554 C C . LYS A 1 183 ? -50.072 2.990 65.643 1.00 84.38 183 LYS A C 1
ATOM 1556 O O . LYS A 1 183 ? -50.802 3.469 66.496 1.00 84.38 183 LYS A O 1
ATOM 1561 N N . VAL A 1 184 ? -49.763 1.692 65.602 1.00 86.44 184 VAL A N 1
ATOM 1562 C CA . VAL A 1 184 ? -50.360 0.702 66.518 1.00 86.44 184 VAL A CA 1
ATOM 1563 C C . VAL A 1 184 ? -50.089 1.044 67.988 1.00 86.44 184 VAL A C 1
ATOM 1565 O O . VAL A 1 184 ? -50.963 0.857 68.831 1.00 86.44 184 VAL A O 1
ATOM 1568 N N . ILE A 1 185 ? -48.890 1.538 68.315 1.00 82.56 185 ILE A N 1
ATOM 1569 C CA . ILE A 1 185 ? -48.561 1.990 69.676 1.00 82.56 185 ILE A CA 1
ATOM 1570 C C . ILE A 1 185 ? -49.417 3.202 70.062 1.00 82.56 185 ILE A C 1
ATOM 1572 O O . ILE A 1 185 ? -50.058 3.165 71.109 1.00 82.56 185 ILE A O 1
ATOM 1576 N N . ARG A 1 186 ? -49.488 4.228 69.203 1.00 81.94 186 ARG A N 1
ATOM 1577 C CA . ARG A 1 186 ? -50.306 5.426 69.449 1.00 81.94 186 ARG A CA 1
ATOM 1578 C C . ARG A 1 186 ? -51.787 5.105 69.610 1.00 81.94 186 ARG A C 1
ATOM 1580 O O . ARG A 1 186 ? -52.414 5.628 70.523 1.00 81.94 186 ARG A O 1
ATOM 1587 N N . ASP A 1 187 ? -52.329 4.218 68.783 1.00 85.56 187 ASP A N 1
ATOM 1588 C CA . ASP A 1 187 ? -53.736 3.816 68.859 1.00 85.56 187 ASP A CA 1
ATOM 1589 C C . ASP A 1 187 ? -54.035 3.105 70.189 1.00 85.56 187 ASP A C 1
ATOM 1591 O O . ASP A 1 187 ? -55.046 3.382 70.831 1.00 85.56 187 ASP A O 1
ATOM 1595 N N . LYS A 1 188 ? -53.115 2.251 70.667 1.00 84.69 188 LYS A N 1
ATOM 1596 C CA . LYS A 1 188 ? -53.228 1.608 71.988 1.00 84.69 188 LYS A CA 1
ATOM 1597 C C . LYS A 1 188 ? -53.139 2.606 73.142 1.00 84.69 188 LYS A C 1
ATOM 1599 O O . LYS A 1 188 ? -53.819 2.426 74.148 1.00 84.69 188 LYS A O 1
ATOM 1604 N N . GLU A 1 189 ? -52.287 3.623 73.041 1.00 79.62 189 GLU A N 1
ATOM 1605 C CA . GLU A 1 189 ? -52.195 4.678 74.058 1.00 79.62 189 GLU A CA 1
ATOM 1606 C C . GLU A 1 189 ? -53.446 5.549 74.091 1.00 79.62 189 GLU A C 1
ATOM 1608 O O . GLU A 1 189 ? -53.962 5.821 75.174 1.00 79.62 189 GLU A O 1
ATOM 1613 N N . LEU A 1 190 ? -53.957 5.932 72.919 1.00 87.75 190 LEU A N 1
ATOM 1614 C CA . LEU A 1 190 ? -55.200 6.681 72.795 1.00 87.75 190 LEU A CA 1
ATOM 1615 C C . LEU A 1 190 ? -56.364 5.890 73.401 1.00 87.75 190 LEU A C 1
ATOM 1617 O O . LEU A 1 190 ? -57.110 6.437 74.203 1.00 87.75 190 LEU A O 1
ATOM 1621 N N . GLN A 1 191 ? -56.452 4.589 73.113 1.00 83.88 191 GLN A N 1
ATOM 1622 C CA . GLN A 1 191 ? -57.466 3.709 73.693 1.00 83.88 191 GLN A CA 1
ATOM 1623 C C . GLN A 1 191 ? -57.375 3.639 75.229 1.00 83.88 191 GLN A C 1
ATOM 1625 O O . GLN A 1 191 ? -58.387 3.740 75.920 1.00 83.88 191 GLN A O 1
ATOM 1630 N N . LYS A 1 192 ? -56.161 3.535 75.792 1.00 80.31 192 LYS A N 1
ATOM 1631 C CA . LYS A 1 192 ? -55.959 3.591 77.254 1.00 80.31 192 LYS A CA 1
ATOM 1632 C C . LYS A 1 192 ? -56.392 4.939 77.847 1.00 80.31 192 LYS A C 1
ATOM 1634 O O . LYS A 1 192 ? -56.896 4.973 78.968 1.00 80.31 192 LYS A O 1
ATOM 1639 N N . GLN A 1 193 ? -56.163 6.049 77.139 1.00 79.19 193 GLN A N 1
ATOM 1640 C CA . GLN A 1 193 ? -56.574 7.383 77.590 1.00 79.19 193 GLN A CA 1
ATOM 1641 C C . GLN A 1 193 ? -58.093 7.551 77.554 1.00 79.19 193 GLN A C 1
ATOM 1643 O O . GLN A 1 193 ? -58.656 8.015 78.542 1.00 79.19 193 GLN A O 1
ATOM 1648 N N . THR A 1 194 ? -58.760 7.111 76.484 1.00 82.56 194 THR A N 1
ATOM 1649 C CA . THR A 1 194 ? -60.226 7.159 76.395 1.00 82.56 194 THR A CA 1
ATOM 1650 C C . THR A 1 194 ? -60.878 6.301 77.477 1.00 82.56 194 THR A C 1
ATOM 1652 O O . THR A 1 194 ? -61.773 6.774 78.165 1.00 82.56 194 THR A O 1
ATOM 1655 N N . GLU A 1 195 ? -60.363 5.090 77.736 1.00 81.69 195 GLU A N 1
ATOM 1656 C CA . GLU A 1 195 ? -60.855 4.232 78.830 1.00 81.69 195 GLU A CA 1
ATOM 1657 C C . GLU A 1 195 ? -60.718 4.903 80.212 1.00 81.69 195 GLU A C 1
ATOM 1659 O O . GLU A 1 195 ? -61.578 4.749 81.084 1.00 81.69 195 GLU A O 1
ATOM 1664 N N . LEU A 1 196 ? -59.641 5.667 80.428 1.00 81.06 196 LEU A N 1
ATOM 1665 C CA . LEU A 1 196 ? -59.434 6.432 81.659 1.00 81.06 196 LEU A CA 1
ATOM 1666 C C . LEU A 1 196 ? -60.423 7.603 81.773 1.00 81.06 196 LEU A C 1
ATOM 1668 O O . LEU A 1 196 ? -60.947 7.861 82.859 1.00 81.06 196 LEU A O 1
ATOM 1672 N N . GLU A 1 197 ? -60.652 8.335 80.683 1.00 83.81 197 GLU A N 1
ATOM 1673 C CA . GLU A 1 197 ? -61.604 9.450 80.636 1.00 83.81 197 GLU A CA 1
ATOM 1674 C C . GLU A 1 197 ? -63.040 8.973 80.857 1.00 83.81 197 GLU A C 1
ATOM 1676 O O . GLU A 1 197 ? -63.741 9.549 81.692 1.00 83.81 197 GLU A O 1
ATOM 1681 N N . ASP A 1 198 ? -63.437 7.867 80.228 1.00 83.12 198 ASP A N 1
ATOM 1682 C CA . ASP A 1 198 ? -64.739 7.231 80.432 1.00 83.12 198 ASP A CA 1
ATOM 1683 C C . ASP A 1 198 ? -64.934 6.821 81.898 1.00 83.12 198 ASP A C 1
ATOM 1685 O O . ASP A 1 198 ? -65.973 7.100 82.499 1.00 83.12 198 ASP A O 1
ATOM 1689 N N . MET A 1 199 ? -63.912 6.233 82.532 1.00 78.25 199 MET A N 1
ATOM 1690 C CA . MET A 1 199 ? -63.954 5.884 83.959 1.00 78.25 199 MET A CA 1
ATOM 1691 C C . MET A 1 199 ? -64.093 7.112 84.868 1.00 78.25 199 MET A C 1
ATOM 1693 O O . MET A 1 199 ? -64.841 7.075 85.850 1.00 78.25 199 MET A O 1
ATOM 1697 N N . LYS A 1 200 ? -63.410 8.220 84.551 1.00 81.12 200 LYS A N 1
ATOM 1698 C CA . LYS A 1 200 ? -63.573 9.493 85.277 1.00 81.12 200 LYS A CA 1
ATOM 1699 C C . LYS A 1 200 ? -64.976 10.066 85.091 1.00 81.12 200 LYS A C 1
ATOM 1701 O O . LYS A 1 200 ? -65.561 10.572 86.047 1.00 81.12 200 LYS A O 1
ATOM 1706 N N . LEU A 1 201 ? -65.526 9.968 83.884 1.00 85.00 201 LEU A N 1
ATOM 1707 C CA . LEU A 1 201 ? -66.872 10.430 83.573 1.00 85.00 201 LEU A CA 1
ATOM 1708 C C . LEU A 1 201 ? -67.927 9.618 84.341 1.00 85.00 201 LEU A C 1
ATOM 1710 O O . LEU A 1 201 ? -68.804 10.203 84.974 1.00 85.00 201 LEU A O 1
ATOM 1714 N N . ILE A 1 202 ? -67.793 8.288 84.369 1.00 83.56 202 ILE A N 1
ATOM 1715 C CA . ILE A 1 202 ? -68.637 7.390 85.171 1.00 83.56 202 ILE A CA 1
ATOM 1716 C C . ILE A 1 202 ? -68.562 7.763 86.656 1.00 83.56 202 ILE A C 1
ATOM 1718 O O . ILE A 1 202 ? -69.601 7.879 87.307 1.00 83.56 202 ILE A O 1
ATOM 1722 N N . LYS A 1 203 ? -67.358 8.012 87.193 1.00 79.50 203 LYS A N 1
ATOM 1723 C CA . LYS A 1 203 ? -67.185 8.472 88.580 1.00 79.50 203 LYS A CA 1
ATOM 1724 C C . LYS A 1 203 ? -67.958 9.769 88.844 1.00 79.50 203 LYS A C 1
ATOM 1726 O O . LYS A 1 203 ? -68.710 9.837 89.812 1.00 79.50 203 LYS A O 1
ATOM 1731 N N . ASN A 1 204 ? -67.844 10.758 87.957 1.00 81.94 204 ASN A N 1
ATOM 1732 C CA . ASN A 1 204 ? -68.571 12.024 88.083 1.00 81.94 204 ASN A CA 1
ATOM 1733 C C . ASN A 1 204 ? -70.096 11.830 88.045 1.00 81.94 204 ASN A C 1
ATOM 1735 O O . ASN A 1 204 ? -70.807 12.419 88.860 1.00 81.94 204 ASN A O 1
ATOM 1739 N N . PHE A 1 205 ? -70.612 10.991 87.140 1.00 80.06 205 PHE A N 1
ATOM 1740 C CA . PHE A 1 205 ? -72.044 10.677 87.084 1.00 80.06 205 PHE A CA 1
ATOM 1741 C C . PHE A 1 205 ? -72.537 10.022 88.376 1.00 80.06 205 PHE A C 1
ATOM 1743 O O . PHE A 1 205 ? -73.577 10.414 88.902 1.00 80.06 205 PHE A O 1
ATOM 1750 N N . LEU A 1 206 ? -71.769 9.082 88.930 1.00 74.44 206 LEU A N 1
ATOM 1751 C CA . LEU A 1 206 ? -72.095 8.425 90.196 1.00 74.44 206 LEU A CA 1
ATOM 1752 C C . LEU A 1 206 ? -72.066 9.404 91.380 1.00 74.44 206 LEU A C 1
ATOM 1754 O O . LEU A 1 206 ? -72.951 9.371 92.237 1.00 74.44 206 LEU A O 1
ATOM 1758 N N . GLU A 1 207 ? -71.099 10.321 91.428 1.00 75.12 207 GLU A N 1
ATOM 1759 C CA . GLU A 1 207 ? -71.058 11.382 92.441 1.00 75.12 207 GLU A CA 1
ATOM 1760 C C . GLU A 1 207 ? -72.270 12.324 92.348 1.00 75.12 207 GLU A C 1
ATOM 1762 O O . GLU A 1 207 ? -72.802 12.765 93.368 1.00 75.12 207 GLU A O 1
ATOM 1767 N N . ILE A 1 208 ? -72.743 12.628 91.137 1.00 78.56 208 ILE A N 1
ATOM 1768 C CA . ILE A 1 208 ? -73.952 13.435 90.931 1.00 78.56 208 ILE A CA 1
ATOM 1769 C C . ILE A 1 208 ? -75.208 12.649 91.330 1.00 78.56 208 ILE A C 1
ATOM 1771 O O . ILE A 1 208 ? -76.060 13.196 92.034 1.00 78.56 208 ILE A O 1
ATOM 1775 N N . GLU A 1 209 ? -75.327 11.375 90.940 1.00 72.75 209 GLU A N 1
ATOM 1776 C CA . GLU A 1 209 ? -76.452 10.517 91.332 1.00 72.75 209 GLU A CA 1
ATOM 1777 C C . GLU A 1 209 ? -76.552 10.364 92.849 1.00 72.75 209 GLU A C 1
ATOM 1779 O O . GLU A 1 209 ? -77.639 10.505 93.409 1.00 72.75 209 GLU A O 1
ATOM 1784 N N . THR A 1 210 ? -75.438 10.100 93.532 1.00 71.00 210 THR A N 1
ATOM 1785 C CA . THR A 1 210 ? -75.405 9.968 94.997 1.00 71.00 210 THR A CA 1
ATOM 1786 C C . THR A 1 210 ? -75.806 11.275 95.676 1.00 71.00 210 THR A C 1
ATOM 1788 O O . THR A 1 210 ? -76.674 11.256 96.551 1.00 71.00 210 THR A O 1
ATOM 1791 N N . LYS A 1 211 ? -75.289 12.427 95.221 1.00 73.38 211 LYS A N 1
ATOM 1792 C CA . LYS A 1 211 ? -75.731 13.754 95.692 1.00 73.38 211 LYS A CA 1
ATOM 1793 C C . LYS A 1 211 ? -77.233 13.965 95.474 1.00 73.38 211 LYS A C 1
ATOM 1795 O O . LYS A 1 211 ? -77.927 14.366 96.408 1.00 73.38 211 LYS A O 1
ATOM 1800 N N . CYS A 1 212 ? -77.761 13.627 94.295 1.00 67.19 212 CYS A N 1
ATOM 1801 C CA . CYS A 1 212 ? -79.191 13.742 93.989 1.00 67.19 212 CYS A CA 1
ATOM 1802 C C . CYS A 1 212 ? -80.054 12.801 94.842 1.00 67.19 212 CYS A C 1
ATOM 1804 O O . CYS A 1 212 ? -81.103 13.214 95.338 1.00 67.19 212 CYS A O 1
ATOM 1806 N N . ARG A 1 213 ? -79.629 11.548 95.058 1.00 65.31 213 ARG A N 1
ATOM 1807 C CA . ARG A 1 213 ? -80.321 10.587 95.935 1.00 65.31 213 ARG A CA 1
ATOM 1808 C C . ARG A 1 213 ? -80.359 11.090 97.376 1.00 65.31 213 ARG A C 1
ATOM 1810 O O . ARG A 1 213 ? -81.434 11.100 97.974 1.00 65.31 213 ARG A O 1
ATOM 1817 N N . ILE A 1 214 ? -79.233 11.582 97.898 1.00 63.12 214 ILE A N 1
ATOM 1818 C CA . ILE A 1 214 ? -79.137 12.183 99.237 1.00 63.12 214 ILE A CA 1
ATOM 1819 C C . ILE A 1 214 ? -80.095 13.377 99.348 1.00 63.12 214 ILE A C 1
ATOM 1821 O O . ILE A 1 214 ? -80.905 13.442 100.274 1.00 63.12 214 ILE A O 1
ATOM 1825 N N . GLN A 1 215 ? -80.093 14.280 98.369 1.00 61.50 215 GLN A N 1
ATOM 1826 C CA . GLN A 1 215 ? -80.966 15.453 98.375 1.00 61.50 215 GLN A CA 1
ATOM 1827 C C . GLN A 1 215 ? -82.455 15.080 98.279 1.00 61.50 215 GLN A C 1
ATOM 1829 O O . GLN A 1 215 ? -83.267 15.607 99.038 1.00 61.50 215 GLN A O 1
ATOM 1834 N N . ASN A 1 216 ? -82.817 14.092 97.456 1.00 59.12 216 ASN A N 1
ATOM 1835 C CA . ASN A 1 216 ? -84.182 13.563 97.378 1.00 59.12 216 ASN A CA 1
ATOM 1836 C C . ASN A 1 216 ? -84.637 12.891 98.683 1.00 59.12 216 ASN A C 1
ATOM 1838 O O . ASN A 1 216 ? -85.795 13.042 99.074 1.00 59.12 216 ASN A O 1
ATOM 1842 N N . THR A 1 217 ? -83.754 12.183 99.394 1.00 59.34 217 THR A N 1
ATOM 1843 C CA . THR A 1 217 ? -84.086 11.623 100.718 1.00 59.34 217 THR A CA 1
ATOM 1844 C C . THR A 1 217 ? -84.259 12.695 101.795 1.00 59.34 217 THR A C 1
ATOM 1846 O O . THR A 1 217 ? -85.129 12.550 102.653 1.00 59.34 217 THR A O 1
ATOM 1849 N N . ILE A 1 218 ? -83.501 13.795 101.721 1.00 58.34 218 ILE A N 1
ATOM 1850 C CA . ILE A 1 218 ? -83.631 14.949 102.624 1.00 58.34 218 ILE A CA 1
ATOM 1851 C C . ILE A 1 218 ? -84.944 15.705 102.361 1.00 58.34 218 ILE A C 1
ATOM 1853 O O . ILE A 1 218 ? -85.615 16.123 103.303 1.00 58.34 218 ILE A O 1
ATOM 1857 N N . VAL A 1 219 ? -85.355 15.844 101.096 1.00 55.91 219 VAL A N 1
ATOM 1858 C CA . VAL A 1 219 ? -86.607 16.525 100.720 1.00 55.91 219 VAL A CA 1
ATOM 1859 C C . VAL A 1 219 ? -87.844 15.674 101.044 1.00 55.91 219 VAL A C 1
ATOM 1861 O O . VAL A 1 219 ? -88.840 16.216 101.515 1.00 55.91 219 VAL A O 1
ATOM 1864 N N . LYS A 1 220 ? -87.783 14.341 100.894 1.00 53.97 220 LYS A N 1
ATOM 1865 C CA . LYS A 1 220 ? -88.911 13.433 101.196 1.00 53.97 220 LYS A CA 1
ATOM 1866 C C . LYS A 1 220 ? -89.228 13.255 102.689 1.00 53.97 220 LYS A C 1
ATOM 1868 O O . LYS A 1 220 ? -90.233 12.628 103.007 1.00 53.97 220 LYS A O 1
ATOM 1873 N N . LYS A 1 221 ? -88.414 13.775 103.615 1.00 49.88 221 LYS A N 1
ATOM 1874 C CA . LYS A 1 221 ? -88.647 13.650 105.069 1.00 49.88 221 LYS A CA 1
ATOM 1875 C C . LYS A 1 221 ? -88.531 14.983 105.807 1.00 49.88 221 LYS A C 1
ATOM 1877 O O . LYS A 1 221 ? -87.851 15.091 106.826 1.00 49.88 221 LYS A O 1
ATOM 1882 N N . LYS A 1 222 ? -89.228 16.001 105.296 1.00 48.41 222 LYS A N 1
ATOM 1883 C CA . LYS A 1 222 ? -89.522 17.227 106.053 1.00 48.41 222 LYS A CA 1
ATOM 1884 C C . LYS A 1 222 ? -90.730 17.114 106.990 1.00 48.41 222 LYS A C 1
ATOM 1886 O O . LYS A 1 222 ? -90.934 18.039 107.766 1.00 48.41 222 LYS A O 1
ATOM 1891 N N . ASP A 1 223 ? -91.416 15.969 107.022 1.00 48.44 223 ASP A N 1
ATOM 1892 C CA . ASP A 1 223 ? -92.497 15.717 107.975 1.00 48.44 223 ASP A CA 1
ATOM 1893 C C . ASP A 1 223 ? -92.140 14.657 109.026 1.00 48.44 223 ASP A C 1
ATOM 1895 O O . ASP A 1 223 ? -91.831 13.503 108.727 1.00 48.44 223 ASP A O 1
ATOM 1899 N N . SER A 1 224 ? -92.293 15.086 110.281 1.00 46.25 224 SER A N 1
ATOM 1900 C CA . SER A 1 224 ? -92.390 14.327 111.535 1.00 46.25 224 SER A CA 1
ATOM 1901 C C . SER A 1 224 ? -91.113 13.927 112.304 1.00 46.25 224 SER A C 1
ATOM 1903 O O . SER A 1 224 ? -90.048 13.588 111.790 1.00 46.25 224 SER A O 1
ATOM 1905 N N . SER A 1 225 ? -91.270 14.045 113.624 1.00 52.25 225 SER A N 1
ATOM 1906 C CA . SER A 1 225 ? -90.306 13.912 114.715 1.00 52.25 225 SER A CA 1
ATOM 1907 C C . SER A 1 225 ? -89.692 12.510 114.821 1.00 52.25 225 SER A C 1
ATOM 1909 O O . SER A 1 225 ? -90.358 11.585 115.274 1.00 52.25 225 SER A O 1
ATOM 1911 N N . LYS A 1 226 ? -88.422 12.361 114.409 1.00 57.97 226 LYS A N 1
ATOM 1912 C CA . LYS A 1 226 ? -87.435 11.343 114.856 1.00 57.97 226 LYS A CA 1
ATOM 1913 C C . LYS A 1 226 ? -86.071 11.643 114.205 1.00 57.97 226 LYS A C 1
ATOM 1915 O O . LYS A 1 226 ? -85.601 10.935 113.319 1.00 57.97 226 LYS A O 1
ATOM 1920 N N . LYS A 1 227 ? -85.447 12.761 114.600 1.00 54.62 227 LYS A N 1
ATOM 1921 C CA . LYS A 1 227 ? -84.253 13.313 113.924 1.00 54.62 227 LYS A CA 1
ATOM 1922 C C . LYS A 1 227 ? -82.907 12.683 114.320 1.00 54.62 227 LYS A C 1
ATOM 1924 O O . LYS A 1 227 ? -81.990 12.743 113.513 1.00 54.62 227 LYS A O 1
ATOM 1929 N N . LEU A 1 228 ? -82.762 12.068 115.501 1.00 55.12 228 LEU A N 1
ATOM 1930 C CA . LEU A 1 228 ? -81.432 11.671 116.007 1.00 55.12 228 LEU A CA 1
ATOM 1931 C C . LEU A 1 228 ? -80.974 10.262 115.575 1.00 55.12 228 LEU A C 1
ATOM 1933 O O . LEU A 1 228 ? -79.848 10.098 115.116 1.00 55.12 228 LEU A O 1
ATOM 1937 N N . GLN A 1 229 ? -81.843 9.246 115.660 1.00 56.09 229 GLN A N 1
ATOM 1938 C CA . GLN A 1 229 ? -81.478 7.864 115.295 1.00 56.09 229 GLN A CA 1
ATOM 1939 C C . GLN A 1 229 ? -81.289 7.680 113.784 1.00 56.09 229 GLN A C 1
ATOM 1941 O O . GLN A 1 229 ? -80.390 6.960 113.364 1.00 56.09 229 GLN A O 1
ATOM 1946 N N . LEU A 1 230 ? -82.084 8.377 112.965 1.00 56.03 230 LEU A N 1
ATOM 1947 C CA . LEU A 1 230 ? -82.009 8.282 111.505 1.00 56.03 230 LEU A CA 1
ATOM 1948 C C . LEU A 1 230 ? -80.707 8.884 110.947 1.00 56.03 230 LEU A C 1
ATOM 1950 O O . LEU A 1 230 ? -80.185 8.393 109.951 1.00 56.03 230 LEU A O 1
ATOM 1954 N N . PHE A 1 231 ? -80.169 9.920 111.599 1.00 59.44 231 PHE A N 1
ATOM 1955 C CA . PHE A 1 231 ? -78.902 10.546 111.211 1.00 59.44 231 PHE A CA 1
ATOM 1956 C C . PHE A 1 231 ? -77.720 9.587 111.394 1.00 59.44 231 PHE A C 1
ATOM 1958 O O . PHE A 1 231 ? -76.888 9.469 110.500 1.00 59.44 231 PHE A O 1
ATOM 1965 N N . GLN A 1 232 ? -77.700 8.831 112.498 1.00 59.09 232 GLN A N 1
ATOM 1966 C CA . GLN A 1 232 ? -76.668 7.822 112.755 1.00 59.09 232 GLN A CA 1
ATOM 1967 C C . GLN A 1 232 ? -76.750 6.647 111.770 1.00 59.09 232 GLN A C 1
ATOM 1969 O O . GLN A 1 232 ? -75.720 6.170 111.298 1.00 59.09 232 GLN A O 1
ATOM 1974 N N . THR A 1 233 ? -77.959 6.198 111.402 1.00 60.12 233 THR A N 1
ATOM 1975 C CA . THR A 1 233 ? -78.114 5.125 110.401 1.00 60.12 2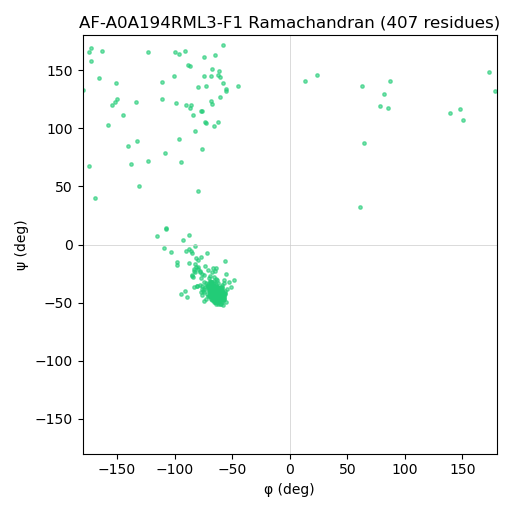33 THR A CA 1
ATOM 1976 C C . THR A 1 233 ? -77.735 5.595 108.996 1.00 60.12 233 THR A C 1
ATOM 1978 O O . THR A 1 233 ? -77.116 4.843 108.249 1.00 60.12 233 THR A O 1
ATOM 1981 N N . LEU A 1 234 ? -78.061 6.842 108.636 1.00 58.28 234 LEU A N 1
ATOM 1982 C CA . LEU A 1 234 ? -77.679 7.433 107.353 1.00 58.28 234 LEU A CA 1
ATOM 1983 C C . LEU A 1 234 ? -76.170 7.672 107.253 1.00 58.28 234 LEU A C 1
ATOM 1985 O O . LEU A 1 234 ? -75.604 7.358 106.215 1.00 58.28 234 LEU A O 1
ATOM 1989 N N . GLU A 1 235 ? -75.496 8.147 108.305 1.00 62.41 235 GLU A N 1
ATOM 1990 C CA . GLU A 1 235 ? -74.025 8.225 108.320 1.00 62.41 235 GLU A CA 1
ATOM 1991 C C . GLU A 1 235 ? -73.370 6.846 108.189 1.00 62.41 235 GLU A C 1
ATOM 1993 O O . GLU A 1 235 ? -72.353 6.709 107.509 1.00 62.41 235 GLU A O 1
ATOM 1998 N N . TRP A 1 236 ? -73.955 5.814 108.802 1.00 62.81 236 TRP A N 1
ATOM 1999 C CA . TRP A 1 236 ? -73.451 4.446 108.708 1.00 62.81 236 TRP A CA 1
ATOM 2000 C C . TRP A 1 236 ? -73.633 3.850 107.303 1.00 62.81 236 TRP A C 1
ATOM 2002 O O . TRP A 1 236 ? -72.682 3.298 106.752 1.00 62.81 236 TRP A O 1
ATOM 2012 N N . ILE A 1 237 ? -74.802 4.031 106.674 1.00 63.72 237 ILE A N 1
ATOM 2013 C CA . ILE A 1 237 ? -75.051 3.613 105.281 1.00 63.72 237 ILE A CA 1
ATOM 2014 C C . ILE A 1 237 ? -74.158 4.398 104.312 1.00 63.72 237 ILE A C 1
ATOM 2016 O O . ILE A 1 237 ? -73.542 3.796 103.436 1.00 63.72 237 ILE A O 1
ATOM 2020 N N . LYS A 1 238 ? -74.010 5.712 104.520 1.00 61.44 238 LYS A N 1
ATOM 2021 C CA . LYS A 1 238 ? -73.124 6.578 103.733 1.00 61.44 238 LYS A CA 1
ATOM 2022 C C . LYS A 1 238 ? -71.677 6.087 103.792 1.00 61.44 238 LYS A C 1
ATOM 2024 O O . LYS A 1 238 ? -71.066 5.904 102.748 1.00 61.44 238 LYS A O 1
ATOM 2029 N N . ARG A 1 239 ? -71.173 5.728 104.982 1.00 61.09 239 ARG A N 1
ATOM 2030 C CA . ARG A 1 239 ? -69.848 5.100 105.129 1.00 61.09 239 ARG A CA 1
ATOM 2031 C C . ARG A 1 239 ? -69.749 3.743 104.435 1.00 61.09 239 ARG A C 1
ATOM 2033 O O . ARG A 1 239 ? -68.686 3.427 103.923 1.00 61.09 239 ARG A O 1
ATOM 2040 N N . ILE A 1 240 ? -70.793 2.916 104.421 1.00 61.97 240 ILE A N 1
ATOM 2041 C CA . ILE A 1 240 ? -70.721 1.576 103.810 1.00 61.97 240 ILE A CA 1
ATOM 2042 C C . ILE A 1 240 ? -70.763 1.637 102.279 1.00 61.97 240 ILE A C 1
ATOM 2044 O O . ILE A 1 240 ? -69.987 0.930 101.632 1.00 61.97 240 ILE A O 1
ATOM 2048 N N . GLU A 1 241 ? -71.637 2.461 101.699 1.00 58.34 241 GLU A N 1
ATOM 2049 C CA . GLU A 1 241 ? -71.754 2.605 100.242 1.00 58.34 241 GLU A CA 1
ATOM 2050 C C . GLU A 1 241 ? -70.588 3.410 99.651 1.00 58.34 241 GLU A C 1
ATOM 2052 O O . GLU A 1 241 ? -70.012 2.973 98.650 1.00 58.34 241 GLU A O 1
ATOM 2057 N N . GLU A 1 242 ? -70.151 4.496 100.309 1.00 58.50 242 GLU A N 1
ATOM 2058 C CA . GLU A 1 242 ? -68.942 5.229 99.903 1.00 58.50 242 GLU A CA 1
ATOM 2059 C C . GLU A 1 242 ? -67.696 4.332 100.002 1.00 58.50 242 GLU A C 1
ATOM 2061 O O . GLU A 1 242 ? -66.880 4.336 99.085 1.00 58.50 242 GLU A O 1
ATOM 2066 N N . ASN A 1 243 ? -67.556 3.491 101.037 1.00 61.84 243 ASN A N 1
ATOM 2067 C CA . ASN A 1 243 ? -66.342 2.680 101.212 1.00 61.84 243 ASN A CA 1
ATOM 2068 C C . ASN A 1 243 ? -66.265 1.419 100.341 1.00 61.84 243 ASN A C 1
ATOM 2070 O O . ASN A 1 243 ? -65.175 0.878 100.197 1.00 61.84 243 ASN A O 1
ATOM 2074 N N . LYS A 1 244 ? -67.365 0.890 99.789 1.00 60.41 244 LYS A N 1
ATOM 2075 C CA . LYS A 1 244 ? -67.295 -0.325 98.947 1.00 60.41 244 LYS A CA 1
ATOM 2076 C C . LYS A 1 244 ? -67.181 -0.016 97.458 1.00 60.41 244 LYS A C 1
ATOM 2078 O O . LYS A 1 244 ? -66.393 -0.664 96.772 1.00 60.41 244 LYS A O 1
ATOM 2083 N N . TYR A 1 245 ? -67.946 0.956 96.958 1.00 57.03 245 TYR A N 1
ATOM 2084 C CA . TYR A 1 245 ? -67.988 1.254 95.522 1.00 57.03 245 TYR A CA 1
ATOM 2085 C C . TYR A 1 245 ? -66.958 2.303 95.094 1.00 57.03 245 TYR A C 1
ATOM 2087 O O . TYR A 1 245 ? -66.288 2.087 94.082 1.00 57.03 245 TYR A O 1
ATOM 2095 N N . ASN A 1 246 ? -66.727 3.363 95.883 1.00 61.16 246 ASN A N 1
ATOM 2096 C CA . ASN A 1 246 ? -65.640 4.302 95.568 1.00 61.16 246 ASN A CA 1
ATOM 2097 C C . ASN A 1 246 ? -64.280 3.620 95.698 1.00 61.16 246 ASN A C 1
ATOM 2099 O O . ASN A 1 246 ? -63.398 3.870 94.892 1.00 61.16 246 ASN A O 1
ATOM 2103 N N . ASP A 1 247 ? -64.134 2.671 96.622 1.00 68.25 247 ASP A N 1
ATOM 2104 C CA . ASP A 1 247 ? -62.894 1.914 96.792 1.00 68.25 247 ASP A CA 1
ATOM 2105 C C . ASP A 1 247 ? -62.624 0.958 95.606 1.00 68.25 247 ASP A C 1
ATOM 2107 O O . ASP A 1 247 ? -61.469 0.695 95.280 1.00 68.25 247 ASP A O 1
ATOM 2111 N N . PHE A 1 248 ? -63.654 0.484 94.886 1.00 73.31 248 PHE A N 1
ATOM 2112 C CA . PHE A 1 248 ? -63.477 -0.258 93.626 1.00 73.31 248 PHE A CA 1
ATOM 2113 C C . PHE A 1 248 ? -63.048 0.662 92.474 1.00 73.31 248 PHE A C 1
ATOM 2115 O O . PHE A 1 248 ? -62.088 0.342 91.770 1.00 73.31 248 PHE A O 1
ATOM 2122 N N . VAL A 1 249 ? -63.713 1.811 92.308 1.00 69.44 249 VAL A N 1
ATOM 2123 C CA . VAL A 1 249 ? -63.396 2.791 91.252 1.00 69.44 249 VAL A CA 1
ATOM 2124 C C . VAL A 1 249 ? -62.024 3.428 91.490 1.00 69.44 249 VAL A C 1
ATOM 2126 O O . VAL A 1 249 ? -61.209 3.478 90.574 1.00 69.44 249 VAL A O 1
ATOM 2129 N N . ASP A 1 250 ? -61.703 3.814 92.724 1.00 73.75 250 ASP A N 1
ATOM 2130 C CA . ASP A 1 250 ? -60.407 4.390 93.091 1.00 73.75 250 ASP A CA 1
ATOM 2131 C C . ASP A 1 250 ? -59.277 3.359 92.996 1.00 73.75 250 ASP A C 1
ATOM 2133 O O . ASP A 1 250 ? -58.175 3.697 92.559 1.00 73.75 250 ASP A O 1
ATOM 2137 N N . LYS A 1 251 ? -59.527 2.079 93.317 1.00 79.56 251 LYS A N 1
ATOM 2138 C CA . LYS A 1 251 ? -58.564 1.003 93.012 1.00 79.56 251 LYS A CA 1
ATOM 2139 C C . LYS A 1 251 ? -58.421 0.782 91.508 1.00 79.56 251 LYS A C 1
ATOM 2141 O O . LYS A 1 251 ? -57.314 0.486 91.065 1.00 79.56 251 LYS A O 1
ATOM 2146 N N . GLY A 1 252 ? -59.491 0.927 90.726 1.00 73.88 252 GLY A N 1
ATOM 2147 C CA . GLY A 1 252 ? -59.456 0.883 89.262 1.00 73.88 252 GLY A CA 1
ATOM 2148 C C . GLY A 1 252 ? -58.571 1.985 88.677 1.00 73.88 252 GLY A C 1
ATOM 2149 O O . GLY A 1 252 ? -57.637 1.684 87.933 1.00 73.88 252 GLY A O 1
ATOM 2150 N N . ILE A 1 253 ? -58.791 3.233 89.104 1.00 76.31 253 ILE A N 1
ATOM 2151 C CA . ILE A 1 253 ? -57.994 4.407 88.718 1.00 76.31 253 ILE A CA 1
ATOM 2152 C C . ILE A 1 253 ? -56.532 4.214 89.135 1.00 76.31 253 ILE A C 1
ATOM 2154 O O . ILE A 1 253 ? -55.648 4.284 88.285 1.00 76.31 253 ILE A O 1
ATOM 2158 N N . LYS A 1 254 ? -56.263 3.858 90.399 1.00 79.88 254 LYS A N 1
ATOM 2159 C CA . LYS A 1 254 ? -54.888 3.642 90.884 1.00 79.88 254 LYS A CA 1
ATOM 2160 C C . LYS A 1 254 ? -54.157 2.532 90.132 1.00 79.88 254 LYS A C 1
ATOM 2162 O O . LYS A 1 254 ? -52.979 2.689 89.831 1.00 79.88 254 LYS A O 1
ATOM 2167 N N . ARG A 1 255 ? -54.823 1.419 89.798 1.00 78.25 255 ARG A N 1
ATOM 2168 C CA . ARG A 1 255 ? -54.207 0.340 89.000 1.00 78.25 255 ARG A CA 1
ATOM 2169 C C . ARG A 1 255 ? -53.867 0.803 87.587 1.00 78.25 255 ARG A C 1
ATOM 2171 O O . ARG A 1 255 ? -52.830 0.407 87.064 1.00 78.25 255 ARG A O 1
ATOM 2178 N N . LEU A 1 256 ? -54.730 1.604 86.962 1.00 72.75 256 LEU A N 1
ATOM 2179 C CA . LEU A 1 256 ? -54.476 2.140 85.626 1.00 72.75 256 LEU A CA 1
ATOM 2180 C C . LEU A 1 256 ? -53.346 3.172 85.646 1.00 72.75 256 LEU A C 1
ATOM 2182 O O . LEU A 1 256 ? -52.442 3.074 84.823 1.00 72.75 256 LEU A O 1
ATOM 2186 N N . GLU A 1 257 ? -53.328 4.083 86.620 1.00 74.81 257 GLU A N 1
ATOM 2187 C CA . GLU A 1 257 ? -52.249 5.062 86.810 1.00 74.81 257 GLU A CA 1
ATOM 2188 C C . GLU A 1 257 ? -50.902 4.390 87.098 1.00 74.81 257 GLU A C 1
ATOM 2190 O O . GLU A 1 257 ? -49.882 4.768 86.520 1.00 74.81 257 GLU A O 1
ATOM 2195 N N . GLN A 1 258 ? -50.890 3.351 87.940 1.00 77.12 258 GLN A N 1
ATOM 2196 C CA . GLN A 1 258 ? -49.691 2.552 88.197 1.00 77.12 258 GLN A CA 1
ATOM 2197 C C . GLN A 1 258 ? -49.201 1.849 86.931 1.00 77.12 258 GLN A C 1
ATOM 2199 O O . GLN A 1 258 ? -48.020 1.955 86.615 1.00 77.12 258 GLN A O 1
ATOM 2204 N N . LYS A 1 259 ? -50.090 1.213 86.156 1.00 74.56 259 LYS A N 1
ATOM 2205 C CA . LYS A 1 259 ? -49.714 0.606 84.868 1.00 74.56 259 LYS A CA 1
ATOM 2206 C C . LYS A 1 259 ? -49.152 1.635 83.885 1.00 74.56 259 LYS A C 1
ATOM 2208 O O . LYS A 1 259 ? -48.153 1.360 83.231 1.00 74.56 259 LYS A O 1
ATOM 2213 N N . LEU A 1 260 ? -49.746 2.826 83.806 1.00 71.69 260 LEU A N 1
ATOM 2214 C CA . LEU A 1 260 ? -49.282 3.910 82.933 1.00 71.69 260 LEU A CA 1
ATOM 2215 C C . LEU A 1 260 ? -47.893 4.423 83.337 1.00 71.69 260 LEU A C 1
ATOM 2217 O O . LEU A 1 260 ? -47.062 4.706 82.476 1.00 71.69 260 LEU A O 1
ATOM 2221 N N . ASN A 1 261 ? -47.618 4.512 84.638 1.00 73.31 261 ASN A N 1
ATOM 2222 C CA . ASN A 1 261 ? -46.311 4.922 85.147 1.00 73.31 261 ASN A CA 1
ATOM 2223 C C . ASN A 1 261 ? -45.250 3.820 85.009 1.00 73.31 261 ASN A C 1
ATOM 2225 O O . ASN A 1 261 ? -44.109 4.119 84.657 1.00 73.31 261 ASN A O 1
ATOM 2229 N N . GLU A 1 262 ? -45.608 2.555 85.233 1.00 75.31 262 GLU A N 1
ATOM 2230 C CA . GLU A 1 262 ? -44.713 1.416 84.998 1.00 75.31 262 GLU A CA 1
ATOM 2231 C C . GLU A 1 262 ? -44.342 1.271 83.519 1.00 75.31 262 GLU A C 1
ATOM 2233 O O . GLU A 1 262 ? -43.178 1.013 83.202 1.00 75.31 262 GLU A O 1
ATOM 2238 N N . ASP A 1 263 ? -45.304 1.461 82.612 1.00 71.12 263 ASP A N 1
ATOM 2239 C CA . ASP A 1 263 ? -45.065 1.422 81.168 1.00 71.12 263 ASP A CA 1
ATOM 2240 C C . ASP A 1 263 ? -44.095 2.546 80.746 1.00 71.12 263 ASP A C 1
ATOM 2242 O O . ASP A 1 263 ? -43.103 2.270 80.066 1.00 71.12 263 ASP A O 1
ATOM 2246 N N . LYS A 1 264 ? -44.280 3.778 81.254 1.00 69.81 264 LYS A N 1
ATOM 2247 C CA . LYS A 1 264 ? -43.354 4.909 81.025 1.00 69.81 264 LYS A CA 1
ATOM 2248 C C . LYS A 1 264 ? -41.938 4.641 81.552 1.00 69.81 264 LYS A C 1
ATOM 2250 O O . LYS A 1 264 ? -40.952 4.954 80.885 1.00 69.81 264 LYS A O 1
ATOM 2255 N N . LEU A 1 265 ? -41.810 4.035 82.734 1.00 69.81 265 LEU A N 1
ATOM 2256 C CA . LEU A 1 265 ? -40.511 3.671 83.317 1.00 69.81 265 LEU A CA 1
ATOM 2257 C C . LEU A 1 265 ? -39.775 2.607 82.485 1.00 69.81 265 LEU A C 1
ATOM 2259 O O . LEU A 1 265 ? -38.560 2.707 82.291 1.00 69.81 265 LEU A O 1
ATOM 2263 N N . LYS A 1 266 ? -40.496 1.613 81.950 1.00 72.62 266 LYS A N 1
ATOM 2264 C CA . LYS A 1 266 ? -39.926 0.581 81.064 1.00 72.62 266 LYS A CA 1
ATOM 2265 C C . LYS A 1 266 ? -39.466 1.156 79.721 1.00 72.62 266 LYS A C 1
ATOM 2267 O O . LYS A 1 266 ? -38.482 0.675 79.156 1.00 72.62 266 LYS A O 1
ATOM 2272 N N . GLU A 1 267 ? -40.135 2.187 79.216 1.00 68.25 267 GLU A N 1
ATOM 2273 C CA . GLU A 1 267 ? -39.780 2.853 77.960 1.00 68.25 267 GLU A CA 1
ATOM 2274 C C . GLU A 1 267 ? -38.492 3.686 78.078 1.00 68.25 267 GLU A C 1
ATOM 2276 O O . GLU A 1 267 ? -37.588 3.555 77.248 1.00 68.25 267 GLU A O 1
ATOM 2281 N N . ILE A 1 268 ? -38.336 4.427 79.181 1.00 68.88 268 ILE A N 1
ATOM 2282 C CA . ILE A 1 268 ? -37.101 5.164 79.505 1.00 68.88 268 ILE A CA 1
ATOM 2283 C C . ILE A 1 268 ? -35.908 4.201 79.660 1.00 68.88 268 ILE A C 1
ATOM 2285 O O . ILE A 1 268 ? -34.798 4.489 79.205 1.00 68.88 268 ILE A O 1
ATOM 2289 N N . GLN A 1 269 ? -36.117 3.023 80.260 1.00 67.81 269 GLN A N 1
ATOM 2290 C CA . GLN A 1 269 ? -35.064 2.007 80.370 1.00 67.81 269 GLN A CA 1
ATOM 2291 C C . GLN A 1 269 ? -34.649 1.429 79.009 1.00 67.81 269 GLN A C 1
ATOM 2293 O O . GLN A 1 269 ? -33.454 1.237 78.782 1.00 67.81 269 GLN A O 1
ATOM 2298 N N . LYS A 1 270 ? -35.590 1.195 78.081 1.00 69.50 270 LYS A N 1
ATOM 2299 C CA . LYS A 1 270 ? -35.270 0.710 76.725 1.00 69.50 270 LYS A CA 1
ATOM 2300 C C . LYS A 1 270 ? -34.477 1.733 75.906 1.00 69.50 270 LYS A C 1
ATOM 2302 O O . LYS A 1 270 ? -33.447 1.368 75.341 1.00 69.50 270 LYS A O 1
ATOM 2307 N N . GLN A 1 271 ? -34.869 3.010 75.921 1.00 61.34 271 GLN A N 1
ATOM 2308 C CA . GLN A 1 271 ? -34.142 4.073 75.206 1.00 61.34 271 GLN A CA 1
ATOM 2309 C C . GLN A 1 271 ? -32.677 4.207 75.667 1.00 61.34 271 GLN A C 1
ATOM 2311 O O . GLN A 1 271 ? -31.774 4.416 74.854 1.00 61.34 271 GLN A O 1
ATOM 2316 N N . ASN A 1 272 ? -32.407 4.012 76.961 1.00 65.62 272 ASN A N 1
ATOM 2317 C CA . ASN A 1 272 ? -31.045 4.053 77.501 1.00 65.62 272 ASN A CA 1
ATOM 2318 C C . ASN A 1 272 ? -30.167 2.864 77.061 1.00 65.62 272 ASN A C 1
ATOM 2320 O O . ASN A 1 272 ? -28.946 3.009 76.950 1.00 65.62 272 ASN A O 1
ATOM 2324 N N . VAL A 1 273 ? -30.756 1.695 76.784 1.00 64.38 273 VAL A N 1
ATOM 2325 C CA . VAL A 1 273 ? -30.025 0.512 76.290 1.00 64.38 273 VAL A CA 1
ATOM 2326 C C . VAL A 1 273 ? -29.653 0.666 74.813 1.00 64.38 273 VAL A C 1
ATOM 2328 O O . VAL A 1 273 ? -28.523 0.346 74.429 1.00 64.38 273 VAL A O 1
ATOM 2331 N N . ASP A 1 274 ? -30.553 1.211 73.995 1.00 57.84 274 ASP A N 1
ATOM 2332 C CA . ASP A 1 274 ? -30.314 1.398 72.559 1.00 57.84 274 ASP A CA 1
ATOM 2333 C C . ASP A 1 274 ? -29.264 2.490 72.280 1.00 57.84 274 ASP A C 1
ATOM 2335 O O . ASP A 1 274 ? -28.385 2.314 71.429 1.00 57.84 274 ASP A O 1
ATOM 2339 N N . ASN A 1 275 ? -29.236 3.554 73.092 1.00 58.72 275 ASN A N 1
ATOM 2340 C CA . ASN A 1 275 ? -28.192 4.585 73.030 1.00 58.72 275 ASN A CA 1
ATOM 2341 C C . ASN A 1 275 ? -26.786 4.046 73.364 1.00 58.72 275 ASN A C 1
ATOM 2343 O O . ASN A 1 275 ? -25.792 4.505 72.795 1.00 58.72 275 ASN A O 1
ATOM 2347 N N . LYS A 1 276 ? -26.679 3.023 74.224 1.00 60.34 276 LYS A N 1
ATOM 2348 C CA . LYS A 1 276 ? -25.400 2.359 74.539 1.00 60.34 276 LYS A CA 1
ATOM 2349 C C . LYS A 1 276 ? -24.878 1.496 73.384 1.00 60.34 276 LYS A C 1
ATOM 2351 O O . LYS A 1 276 ? -23.669 1.460 73.156 1.00 60.34 276 LYS A O 1
ATOM 2356 N N . LYS A 1 277 ? -25.761 0.833 72.627 1.00 55.31 277 LYS A N 1
ATOM 2357 C CA . LYS A 1 277 ? -25.373 -0.025 71.489 1.00 55.31 277 LYS A CA 1
ATOM 2358 C C . LYS A 1 277 ? -24.840 0.773 70.292 1.00 55.31 277 LYS A C 1
ATOM 2360 O O . LYS A 1 277 ? -23.847 0.365 69.692 1.00 55.31 277 LYS A O 1
ATOM 2365 N N . ASN A 1 278 ? -25.413 1.942 69.995 1.00 51.31 278 ASN A N 1
ATOM 2366 C CA . ASN A 1 278 ? -24.976 2.782 68.868 1.00 51.31 278 ASN A CA 1
ATOM 2367 C C . ASN A 1 278 ? -23.568 3.389 69.035 1.00 51.31 278 ASN A C 1
ATOM 2369 O O . ASN A 1 278 ? -22.905 3.690 68.040 1.00 51.31 278 ASN A O 1
ATOM 2373 N N . CYS A 1 279 ? -23.070 3.533 70.266 1.00 52.31 279 CYS A N 1
ATOM 2374 C CA . CYS A 1 279 ? -21.724 4.057 70.523 1.00 52.31 279 CYS A CA 1
ATOM 2375 C C . CYS A 1 279 ? -20.614 3.022 70.228 1.00 52.31 279 CYS A C 1
ATOM 2377 O O . CYS A 1 279 ? -19.493 3.388 69.880 1.00 52.31 279 CYS A O 1
ATOM 2379 N N . SER A 1 280 ? -20.930 1.722 70.290 1.00 53.84 280 SER A N 1
ATOM 2380 C CA . SER A 1 280 ? -19.959 0.634 70.085 1.00 53.84 280 SER A CA 1
ATOM 2381 C C . SER A 1 280 ? -19.700 0.288 68.613 1.00 53.84 280 SER A C 1
ATOM 2383 O O . SER A 1 280 ? -18.679 -0.317 68.302 1.00 53.84 280 SER A O 1
ATOM 2385 N N . ILE A 1 281 ? -20.612 0.634 67.701 1.00 55.03 281 ILE A N 1
ATOM 2386 C CA . ILE A 1 281 ? -20.496 0.268 66.277 1.00 55.03 281 ILE A CA 1
ATOM 2387 C C . ILE A 1 281 ? -19.593 1.267 65.532 1.00 55.03 281 ILE A C 1
ATOM 2389 O O . ILE A 1 281 ? -18.755 0.869 64.724 1.00 55.03 281 ILE A O 1
ATOM 2393 N N . LYS A 1 282 ? -19.660 2.560 65.886 1.00 51.66 282 LYS A N 1
ATOM 2394 C CA . LYS A 1 282 ? -18.810 3.617 65.303 1.00 51.66 282 LYS A CA 1
ATOM 2395 C C . LYS A 1 282 ? -17.315 3.463 65.620 1.00 51.66 282 LYS A C 1
ATOM 2397 O O . LYS A 1 282 ? -16.483 3.977 64.878 1.00 51.66 282 LYS A O 1
ATOM 2402 N N . SER A 1 283 ? -16.954 2.758 66.694 1.00 54.31 283 SER A N 1
ATOM 2403 C CA . SER A 1 283 ? -15.553 2.532 67.078 1.00 54.31 283 SER A CA 1
ATOM 2404 C C . SER A 1 283 ? -14.894 1.359 66.335 1.00 54.31 283 SER A C 1
ATOM 2406 O O . SER A 1 283 ? -13.672 1.361 66.179 1.00 54.31 283 SER A O 1
ATOM 2408 N N . MET A 1 284 ? -15.667 0.396 65.816 1.00 51.38 284 MET A N 1
ATOM 2409 C CA . MET A 1 284 ? -15.131 -0.718 65.017 1.00 51.38 284 MET A CA 1
ATOM 2410 C C . MET A 1 284 ? -14.783 -0.299 63.580 1.00 51.38 284 MET A C 1
ATOM 2412 O O . MET A 1 284 ? -13.710 -0.646 63.092 1.00 51.38 284 MET A O 1
ATOM 2416 N N . GLU A 1 285 ? -15.608 0.525 62.926 1.00 51.22 285 GLU A N 1
ATOM 2417 C CA . GLU A 1 285 ? -15.373 0.965 61.535 1.00 51.22 285 GLU A CA 1
ATOM 2418 C C . GLU A 1 285 ? -14.132 1.866 61.361 1.00 51.22 285 GLU A C 1
ATOM 2420 O O . GLU A 1 285 ? -13.585 1.991 60.261 1.00 51.22 285 GLU A O 1
ATOM 2425 N N . ALA A 1 286 ? -13.653 2.484 62.446 1.00 49.16 286 ALA A N 1
ATOM 2426 C CA . ALA A 1 286 ? -12.445 3.306 62.446 1.00 49.16 286 ALA A CA 1
ATOM 2427 C C . ALA A 1 286 ? -11.142 2.479 62.449 1.00 49.16 286 ALA A C 1
ATOM 2429 O O . ALA A 1 286 ? -10.115 2.981 61.995 1.00 49.16 286 ALA A O 1
ATOM 2430 N N . ARG A 1 287 ? -11.164 1.219 62.915 1.00 51.91 287 ARG A N 1
ATOM 2431 C CA . ARG A 1 287 ? -9.971 0.350 62.998 1.00 51.91 287 ARG A CA 1
ATOM 2432 C C . ARG A 1 287 ? -9.601 -0.309 61.664 1.00 51.91 287 ARG A C 1
ATOM 2434 O O . ARG A 1 287 ? -8.418 -0.391 61.341 1.00 51.91 287 ARG A O 1
ATOM 2441 N N . ASP A 1 288 ? -10.586 -0.678 60.848 1.00 50.19 288 ASP A N 1
ATOM 2442 C CA . ASP A 1 288 ? -10.347 -1.375 59.570 1.00 50.19 288 ASP A CA 1
ATOM 2443 C C . ASP A 1 288 ? -9.720 -0.484 58.482 1.00 50.19 288 ASP A C 1
ATOM 2445 O O . ASP A 1 288 ? -9.067 -0.970 57.553 1.00 50.19 288 ASP A O 1
ATOM 2449 N N . LYS A 1 289 ? -9.867 0.844 58.587 1.00 51.44 289 LYS A N 1
ATOM 2450 C CA . LYS A 1 289 ? -9.286 1.795 57.620 1.00 51.44 289 LYS A CA 1
ATOM 2451 C C . LYS A 1 289 ? -7.787 2.029 57.831 1.00 51.44 289 LYS A C 1
ATOM 2453 O O . LYS A 1 289 ? -7.097 2.410 56.884 1.00 51.44 289 LYS A O 1
ATOM 2458 N N . THR A 1 290 ? -7.263 1.777 59.029 1.00 52.59 290 THR A N 1
ATOM 2459 C CA . THR A 1 290 ? -5.852 2.013 59.379 1.00 52.59 290 THR A CA 1
ATOM 2460 C C . THR A 1 290 ? -4.950 0.840 58.991 1.00 52.59 290 THR A C 1
ATOM 2462 O O . THR A 1 290 ? -3.785 1.051 58.664 1.00 52.59 290 THR A O 1
ATOM 2465 N N . GLN A 1 291 ? -5.493 -0.379 58.920 1.00 53.53 291 GLN A N 1
ATOM 2466 C CA . GLN A 1 291 ? -4.727 -1.602 58.641 1.00 53.53 291 GLN A CA 1
ATOM 2467 C C . GLN A 1 291 ? -4.409 -1.815 57.146 1.00 53.53 291 GLN A C 1
ATOM 2469 O O . GLN A 1 291 ? -3.439 -2.481 56.800 1.00 53.53 291 GLN A O 1
ATOM 2474 N N . LYS A 1 292 ? -5.164 -1.192 56.227 1.00 50.69 292 LYS A N 1
ATOM 2475 C CA . LYS A 1 292 ? -4.912 -1.290 54.772 1.00 50.69 292 LYS A CA 1
ATOM 2476 C C . LYS A 1 292 ? -3.789 -0.383 54.252 1.00 50.69 292 LYS A C 1
ATOM 2478 O O . LYS A 1 292 ? -3.337 -0.579 53.129 1.00 50.69 292 LYS A O 1
ATOM 2483 N N . LYS A 1 293 ? -3.321 0.599 55.034 1.00 50.00 293 LYS A N 1
ATOM 2484 C CA . LYS A 1 293 ? -2.254 1.533 54.614 1.00 50.00 293 LYS A CA 1
ATOM 2485 C C . LYS A 1 293 ? -0.832 1.036 54.901 1.00 50.00 293 LYS A C 1
ATOM 2487 O O . LYS A 1 293 ? 0.105 1.575 54.320 1.00 50.00 293 LYS A O 1
ATOM 2492 N N . THR A 1 294 ? -0.653 0.024 55.747 1.00 51.56 294 THR A N 1
ATOM 2493 C CA . THR A 1 294 ? 0.677 -0.498 56.110 1.00 51.56 294 THR A CA 1
ATOM 2494 C C . THR A 1 294 ? 1.217 -1.529 55.117 1.00 51.56 294 THR A C 1
ATOM 2496 O O . THR A 1 294 ? 2.424 -1.575 54.911 1.00 51.56 294 THR A O 1
ATOM 2499 N N . ASN A 1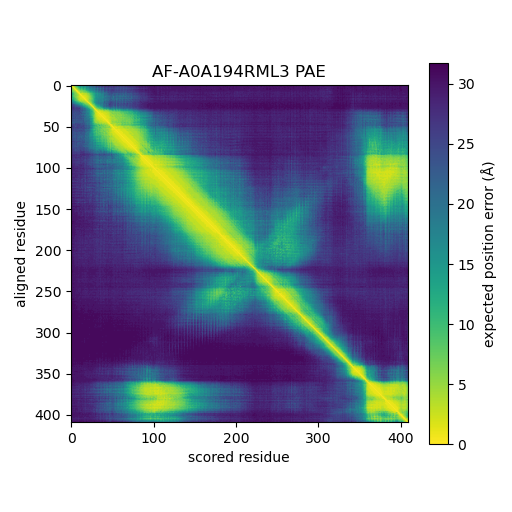 295 ? 0.356 -2.261 54.403 1.00 48.06 295 ASN A N 1
ATOM 2500 C CA . ASN A 1 295 ? 0.800 -3.352 53.519 1.00 48.06 295 ASN A CA 1
ATOM 2501 C C . ASN A 1 295 ? 1.303 -2.898 52.133 1.00 48.06 295 ASN A C 1
ATOM 2503 O O . ASN A 1 295 ? 1.919 -3.684 51.429 1.00 48.06 295 ASN A O 1
ATOM 2507 N N . TYR A 1 296 ? 1.096 -1.639 51.729 1.00 44.78 296 TYR A N 1
ATOM 2508 C CA . TYR A 1 296 ? 1.517 -1.151 50.401 1.00 44.78 296 TYR A CA 1
ATOM 2509 C C . TYR A 1 296 ? 2.966 -0.619 50.367 1.00 44.78 296 TYR A C 1
ATOM 2511 O O . TYR A 1 296 ? 3.451 -0.204 49.318 1.00 44.78 296 TYR A O 1
ATOM 2519 N N . ARG A 1 297 ? 3.665 -0.569 51.514 1.00 44.16 297 ARG A N 1
ATOM 2520 C CA . ARG A 1 297 ? 4.978 0.100 51.638 1.00 44.16 297 ARG A CA 1
ATOM 2521 C C . ARG A 1 297 ? 6.179 -0.854 51.677 1.00 44.16 297 ARG A C 1
ATOM 2523 O O . ARG A 1 297 ? 7.313 -0.378 51.641 1.00 44.16 297 ARG A O 1
ATOM 2530 N N . GLU A 1 298 ? 5.955 -2.164 51.732 1.00 47.62 298 GLU A N 1
ATOM 2531 C CA . GLU A 1 298 ? 7.029 -3.163 51.865 1.00 47.62 298 GLU A CA 1
ATOM 2532 C C . GLU A 1 298 ? 7.458 -3.805 50.533 1.00 47.62 298 GLU A C 1
ATOM 2534 O O . GLU A 1 298 ? 8.568 -4.323 50.441 1.00 47.62 298 GLU A O 1
ATOM 2539 N N . GLU A 1 299 ? 6.675 -3.678 49.456 1.00 43.00 299 GLU A N 1
ATOM 2540 C CA . GLU A 1 299 ? 6.960 -4.372 48.186 1.00 43.00 299 GLU A CA 1
ATOM 2541 C C . GLU A 1 299 ? 7.933 -3.643 47.233 1.00 43.00 299 GLU A C 1
ATOM 2543 O O . GLU A 1 299 ? 8.351 -4.215 46.231 1.00 43.00 299 GLU A O 1
ATOM 2548 N N . THR A 1 300 ? 8.376 -2.412 47.526 1.00 43.31 300 THR A N 1
ATOM 2549 C CA . THR A 1 300 ? 9.226 -1.629 46.595 1.00 43.31 300 THR A CA 1
ATOM 2550 C C . THR A 1 300 ? 10.696 -1.492 47.004 1.00 43.31 300 THR A C 1
ATOM 2552 O O . THR A 1 300 ? 11.393 -0.633 46.466 1.00 43.31 300 THR A O 1
ATOM 2555 N N . LYS A 1 301 ? 11.201 -2.285 47.962 1.00 43.72 301 LYS A N 1
ATOM 2556 C CA . LYS A 1 301 ? 12.590 -2.145 48.462 1.00 43.72 301 LYS A CA 1
ATOM 2557 C C . LYS A 1 301 ? 13.572 -3.255 48.086 1.00 43.72 301 LYS A C 1
ATOM 2559 O O . LYS A 1 301 ? 14.756 -3.099 48.367 1.00 43.72 301 LYS A O 1
ATOM 2564 N N . ASN A 1 302 ? 13.141 -4.304 47.391 1.00 48.38 302 ASN A N 1
ATOM 2565 C CA . ASN A 1 302 ? 14.008 -5.438 47.065 1.00 48.38 302 ASN A CA 1
ATOM 2566 C C . ASN A 1 302 ? 14.096 -5.692 45.557 1.00 48.38 302 ASN A C 1
ATOM 2568 O O . ASN A 1 302 ? 13.574 -6.691 45.089 1.00 48.38 302 ASN A O 1
ATOM 2572 N N . MET A 1 303 ? 14.785 -4.829 44.802 1.00 37.12 303 MET A N 1
ATOM 2573 C CA . MET A 1 303 ? 15.395 -5.235 43.528 1.00 37.12 303 MET A CA 1
ATOM 2574 C C . MET A 1 303 ? 16.727 -4.503 43.289 1.00 37.12 303 MET A C 1
ATOM 2576 O O . MET A 1 303 ? 16.779 -3.298 43.060 1.00 37.12 303 MET A O 1
ATOM 2580 N N . SER A 1 304 ? 17.788 -5.312 43.352 1.00 42.25 304 SER A N 1
ATOM 2581 C CA . SER A 1 304 ? 19.065 -5.233 42.628 1.00 42.25 304 SER A CA 1
ATOM 2582 C C . SER A 1 304 ? 20.004 -4.041 42.865 1.00 42.25 304 SER A C 1
ATOM 2584 O O . SER A 1 304 ? 20.091 -3.112 42.066 1.00 42.25 304 SER A O 1
ATOM 2586 N N . LYS A 1 305 ? 20.855 -4.192 43.889 1.00 42.59 305 LYS A N 1
ATOM 2587 C CA . LYS A 1 305 ? 22.287 -3.865 43.804 1.00 42.59 305 LYS A CA 1
ATOM 2588 C C . LYS A 1 305 ? 23.024 -5.096 43.260 1.00 42.59 305 LYS A C 1
ATOM 2590 O O . LYS A 1 305 ? 23.026 -6.083 43.979 1.00 42.59 305 LYS A O 1
ATOM 2595 N N . VAL A 1 306 ? 23.671 -5.030 42.093 1.00 40.00 306 VAL A N 1
ATOM 2596 C CA . VAL A 1 306 ? 24.911 -5.785 41.785 1.00 40.00 306 VAL A CA 1
ATOM 2597 C C . VAL A 1 306 ? 25.689 -5.028 40.698 1.00 40.00 306 VAL A C 1
ATOM 2599 O O . VAL A 1 306 ? 25.186 -4.795 39.605 1.00 40.00 306 VAL A O 1
ATOM 2602 N N . CYS A 1 307 ? 26.916 -4.637 41.037 1.00 37.62 307 CYS A N 1
ATOM 2603 C CA . CYS A 1 307 ? 27.984 -4.150 40.164 1.00 37.62 307 CYS A CA 1
ATOM 2604 C C . CYS A 1 307 ? 28.957 -5.314 39.924 1.00 37.62 307 CYS A C 1
ATOM 2606 O O . CYS A 1 307 ? 29.195 -6.055 40.875 1.00 37.62 307 CYS A O 1
ATOM 2608 N N . HIS A 1 308 ? 29.559 -5.433 38.733 1.00 35.34 308 HIS A N 1
ATOM 2609 C CA . HIS A 1 308 ? 30.854 -6.106 38.570 1.00 35.34 308 HIS A CA 1
ATOM 2610 C C . HIS A 1 308 ? 31.671 -5.535 37.403 1.00 35.34 308 HIS A C 1
ATOM 2612 O O . HIS A 1 308 ? 31.236 -5.516 36.253 1.00 35.34 308 HIS A O 1
ATOM 2618 N N . CYS A 1 309 ? 32.892 -5.134 37.746 1.00 41.12 309 CYS A N 1
ATOM 2619 C CA . CYS A 1 309 ? 34.051 -4.952 36.885 1.00 41.12 309 CYS A CA 1
ATOM 2620 C C . CYS A 1 309 ? 35.047 -6.064 37.267 1.00 41.12 309 CYS A C 1
ATOM 2622 O O . CYS A 1 309 ? 35.181 -6.301 38.463 1.00 41.12 309 CYS A O 1
ATOM 2624 N N . ASP A 1 310 ? 35.739 -6.707 36.313 1.00 33.84 310 ASP A N 1
ATOM 2625 C CA . ASP A 1 310 ? 37.211 -6.860 36.344 1.00 33.84 310 ASP A CA 1
ATOM 2626 C C . ASP A 1 310 ? 37.824 -7.675 35.174 1.00 33.84 310 ASP A C 1
ATOM 2628 O O . ASP A 1 310 ? 37.377 -8.752 34.798 1.00 33.84 310 ASP A O 1
ATOM 2632 N N . ARG A 1 311 ? 38.871 -7.047 34.619 1.00 34.75 311 ARG A N 1
ATOM 2633 C CA . ARG A 1 311 ? 40.158 -7.451 34.001 1.00 34.75 311 ARG A CA 1
ATOM 2634 C C . ARG A 1 311 ? 40.546 -8.896 33.564 1.00 34.75 311 ARG A C 1
ATOM 2636 O O . ARG A 1 311 ? 40.542 -9.832 34.344 1.00 34.75 311 ARG A O 1
ATOM 2643 N N . GLN A 1 312 ? 41.227 -8.883 32.395 1.00 36.06 312 GLN A N 1
ATOM 2644 C CA . GLN A 1 312 ? 42.537 -9.486 32.002 1.00 36.06 312 GLN A CA 1
ATOM 2645 C C . GLN A 1 312 ? 42.680 -10.968 31.579 1.00 36.06 312 GLN A C 1
ATOM 2647 O O . GLN A 1 312 ? 42.405 -11.878 32.347 1.00 36.06 312 GLN A O 1
ATOM 2652 N N . THR A 1 313 ? 43.339 -11.197 30.421 1.00 31.17 313 THR A N 1
ATOM 2653 C CA . THR A 1 313 ? 44.684 -11.839 30.309 1.00 31.17 313 THR A CA 1
ATOM 2654 C C . THR A 1 313 ? 45.282 -11.805 28.879 1.00 31.17 313 THR A C 1
ATOM 2656 O O . THR A 1 313 ? 44.579 -11.589 27.898 1.00 31.17 313 THR A O 1
ATOM 2659 N N . LEU A 1 314 ? 46.618 -11.938 28.818 1.00 35.16 314 LEU A N 1
ATOM 2660 C CA . LEU A 1 314 ? 47.587 -11.784 27.709 1.00 35.16 314 LEU A CA 1
ATOM 2661 C C . LEU A 1 314 ? 47.940 -13.127 27.024 1.00 35.16 314 LEU A C 1
ATOM 2663 O O . LEU A 1 314 ? 47.774 -14.146 27.674 1.00 35.16 314 LEU A O 1
ATOM 2667 N N . PHE A 1 315 ? 48.533 -13.117 25.809 1.00 29.52 315 PHE A N 1
ATOM 2668 C CA . PHE A 1 315 ? 49.721 -13.919 25.390 1.00 29.52 315 PHE A CA 1
ATOM 2669 C C . PHE A 1 315 ? 50.229 -13.560 23.959 1.00 29.52 315 PHE A C 1
ATOM 2671 O O . PHE A 1 315 ? 49.587 -12.819 23.221 1.00 29.52 315 PHE A O 1
ATOM 2678 N N . CYS A 1 316 ? 51.448 -14.016 23.630 1.00 26.59 316 CYS A N 1
ATOM 2679 C CA . CYS A 1 316 ? 52.535 -13.331 22.902 1.00 26.59 316 CYS A CA 1
ATOM 2680 C C . CYS A 1 316 ? 52.755 -13.614 21.380 1.00 26.59 316 CYS A C 1
ATOM 2682 O O . CYS A 1 316 ? 52.301 -14.609 20.832 1.00 26.59 316 CYS A O 1
ATOM 2684 N N . LYS A 1 317 ? 53.567 -12.728 20.754 1.00 42.09 317 LYS A N 1
ATOM 2685 C CA . LYS A 1 317 ? 54.321 -12.755 19.451 1.00 42.09 317 LYS A CA 1
ATOM 2686 C C . LYS A 1 317 ? 55.326 -13.954 19.338 1.00 42.09 317 LYS A C 1
ATOM 2688 O O . LYS A 1 317 ? 55.560 -14.507 20.412 1.00 42.09 317 LYS A O 1
ATOM 2693 N N . PRO A 1 318 ? 56.028 -14.311 18.197 1.00 45.28 318 PRO A N 1
ATOM 2694 C CA . PRO A 1 318 ? 56.786 -13.392 17.293 1.00 45.28 318 PRO A CA 1
ATOM 2695 C C . PRO A 1 318 ? 57.232 -13.780 15.828 1.00 45.28 318 PRO A C 1
ATOM 2697 O O . PRO A 1 318 ? 57.345 -14.932 15.445 1.00 45.28 318 PRO A O 1
ATOM 2700 N N . SER A 1 319 ? 57.652 -12.735 15.078 1.00 34.25 319 SER A N 1
ATOM 2701 C CA . SER A 1 319 ? 58.834 -12.564 14.168 1.00 34.25 319 SER A CA 1
ATOM 2702 C C . SER A 1 319 ? 59.106 -13.369 12.866 1.00 34.25 319 SER A C 1
ATOM 2704 O O . SER A 1 319 ? 59.150 -14.592 12.903 1.00 34.25 319 SER A O 1
ATOM 2706 N N . LYS A 1 320 ? 59.541 -12.635 11.805 1.00 35.72 320 LYS A N 1
ATOM 2707 C CA . LYS A 1 320 ? 60.805 -12.717 10.978 1.00 35.72 320 LYS A CA 1
ATOM 2708 C C . LYS A 1 320 ? 60.544 -12.286 9.505 1.00 35.72 320 LYS A C 1
ATOM 2710 O O . LYS A 1 320 ? 59.586 -12.756 8.918 1.00 35.72 320 LYS A O 1
ATOM 2715 N N . LYS A 1 321 ? 61.159 -11.204 8.985 1.00 33.78 321 LYS A N 1
ATOM 2716 C CA . LYS A 1 321 ? 62.466 -11.005 8.273 1.00 33.78 321 LYS A CA 1
ATOM 2717 C C . LYS A 1 321 ? 62.463 -11.262 6.736 1.00 33.78 321 LYS A C 1
ATOM 2719 O O . LYS A 1 321 ? 62.269 -12.392 6.324 1.00 33.78 321 LYS A O 1
ATOM 2724 N N . ASN A 1 322 ? 62.762 -10.177 5.990 1.00 35.66 322 ASN A N 1
ATOM 2725 C CA . ASN A 1 322 ? 63.495 -9.932 4.714 1.00 35.66 322 ASN A CA 1
ATOM 2726 C C . ASN A 1 322 ? 63.679 -11.016 3.630 1.00 35.66 322 ASN A C 1
ATOM 2728 O O . ASN A 1 322 ? 64.032 -12.129 3.975 1.00 35.66 322 ASN A O 1
ATOM 2732 N N . TYR A 1 323 ? 63.679 -10.602 2.343 1.00 33.62 323 TYR A N 1
ATOM 2733 C CA . TYR A 1 323 ? 64.833 -10.678 1.404 1.00 33.62 323 TYR A CA 1
ATOM 2734 C C . TYR A 1 323 ? 64.630 -9.812 0.129 1.00 33.62 323 TYR A C 1
ATOM 2736 O O . TYR A 1 323 ? 63.521 -9.699 -0.382 1.00 33.62 323 TYR A O 1
ATOM 2744 N N . ASN A 1 324 ? 65.729 -9.204 -0.344 1.00 36.09 324 ASN A N 1
ATOM 2745 C CA . ASN A 1 324 ? 65.908 -8.402 -1.570 1.0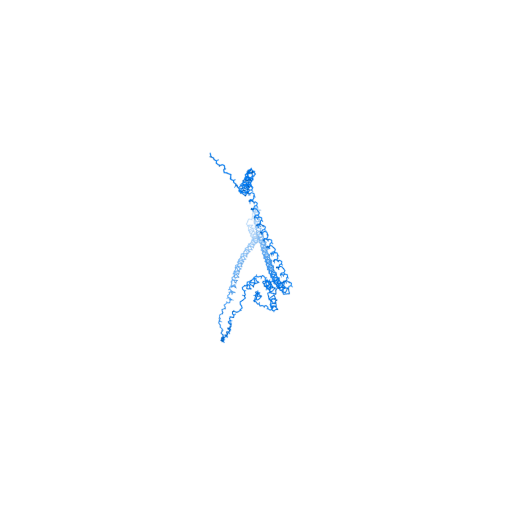0 36.09 324 ASN A CA 1
ATOM 2746 C C . ASN A 1 324 ? 66.343 -9.260 -2.783 1.00 36.09 324 ASN A C 1
ATOM 2748 O O . ASN A 1 324 ? 66.849 -10.361 -2.570 1.00 36.09 324 ASN A O 1
ATOM 2752 N N . ASN A 1 325 ? 66.259 -8.670 -3.995 1.00 34.75 325 ASN A N 1
ATOM 2753 C CA . ASN A 1 325 ? 67.176 -8.728 -5.176 1.00 34.75 325 ASN A CA 1
ATOM 2754 C C . ASN A 1 325 ? 66.372 -8.835 -6.498 1.00 34.75 325 ASN A C 1
ATOM 2756 O O . ASN A 1 325 ? 65.553 -9.733 -6.633 1.00 34.75 325 ASN A O 1
ATOM 2760 N N . ALA A 1 326 ? 66.369 -7.845 -7.406 1.00 33.31 326 ALA A N 1
ATOM 2761 C CA . ALA A 1 326 ? 67.410 -7.364 -8.341 1.00 33.31 326 ALA A CA 1
ATOM 2762 C C . ALA A 1 326 ? 67.577 -8.244 -9.600 1.00 33.31 326 ALA A C 1
ATOM 2764 O O . ALA A 1 326 ? 67.977 -9.393 -9.457 1.00 33.31 326 ALA A O 1
ATOM 2765 N N . LEU A 1 327 ? 67.350 -7.683 -10.807 1.00 33.56 327 LEU A N 1
ATOM 2766 C CA . LEU A 1 327 ? 68.235 -7.810 -11.988 1.00 33.56 327 LEU A CA 1
ATOM 2767 C C . LEU A 1 327 ? 67.729 -7.050 -13.238 1.00 33.56 327 LEU A C 1
ATOM 2769 O O . LEU A 1 327 ? 66.567 -7.137 -13.623 1.00 33.56 327 LEU A O 1
ATOM 2773 N N . ASN A 1 328 ? 68.674 -6.321 -13.840 1.00 35.50 328 ASN A N 1
ATOM 2774 C CA . ASN A 1 328 ? 68.655 -5.578 -15.106 1.00 35.50 328 ASN A CA 1
ATOM 2775 C C . ASN A 1 328 ? 68.493 -6.472 -16.345 1.00 35.50 328 ASN A C 1
ATOM 2777 O O . ASN A 1 328 ? 68.916 -7.618 -16.288 1.00 35.50 328 ASN A O 1
ATOM 2781 N N . PHE A 1 329 ? 68.114 -5.881 -17.492 1.00 35.09 329 PHE A N 1
ATOM 2782 C CA . PHE A 1 329 ? 68.824 -6.075 -18.773 1.00 35.09 329 PHE A CA 1
ATOM 2783 C C . PHE A 1 329 ? 68.669 -4.849 -19.701 1.00 35.09 329 PHE A C 1
ATOM 2785 O O . PHE A 1 329 ? 67.558 -4.449 -20.040 1.00 35.09 329 PHE A O 1
ATOM 2792 N N . ASN A 1 330 ? 69.811 -4.275 -20.097 1.00 44.62 330 ASN A N 1
ATOM 2793 C CA . ASN A 1 330 ? 69.984 -3.325 -21.207 1.00 44.62 330 ASN A CA 1
ATOM 2794 C C . ASN A 1 330 ? 69.911 -4.047 -22.562 1.00 44.62 330 ASN A C 1
ATOM 2796 O O . ASN A 1 330 ? 70.157 -5.251 -22.583 1.00 44.62 330 ASN A O 1
ATOM 2800 N N . LYS A 1 331 ? 69.673 -3.293 -23.651 1.00 39.75 331 LYS A N 1
ATOM 2801 C CA . LYS A 1 331 ? 70.121 -3.484 -25.059 1.00 39.75 331 LYS A CA 1
ATOM 2802 C C . LYS A 1 331 ? 69.430 -2.422 -25.939 1.00 39.75 331 LYS A C 1
ATOM 2804 O O . LYS A 1 331 ? 68.295 -2.078 -25.639 1.00 39.75 331 LYS A O 1
ATOM 2809 N N . GLU A 1 332 ? 69.942 -1.870 -27.033 1.00 41.03 332 GLU A N 1
ATOM 2810 C CA . GLU A 1 332 ? 71.229 -1.828 -27.744 1.00 41.03 332 GLU A CA 1
ATOM 2811 C C . GLU A 1 332 ? 71.032 -0.783 -28.878 1.00 41.03 332 GLU A C 1
ATOM 2813 O O . GLU A 1 332 ? 69.919 -0.309 -29.117 1.00 41.03 332 GLU A O 1
ATOM 2818 N N . GLU A 1 333 ? 72.122 -0.399 -29.529 1.00 41.38 333 GLU A N 1
ATOM 2819 C CA . GLU A 1 333 ? 72.308 0.739 -30.439 1.00 41.38 333 GLU A CA 1
ATOM 2820 C C . GLU A 1 333 ? 71.452 0.750 -31.725 1.00 41.38 333 GLU A C 1
ATOM 2822 O O . GLU A 1 333 ? 71.127 -0.279 -32.317 1.00 41.38 333 GLU A O 1
ATOM 2827 N N . SER A 1 334 ? 71.124 1.958 -32.193 1.00 40.94 334 SER A N 1
ATOM 2828 C CA . SER A 1 334 ? 70.350 2.229 -33.406 1.00 40.94 334 SER A CA 1
ATOM 2829 C C . SER A 1 334 ? 71.227 2.274 -34.668 1.00 40.94 334 SER A C 1
ATOM 2831 O O . SER A 1 334 ? 72.097 3.128 -34.823 1.00 40.94 334 SER A O 1
ATOM 2833 N N . LEU A 1 335 ? 70.947 1.385 -35.627 1.00 40.12 335 LEU A N 1
ATOM 2834 C CA . LEU A 1 335 ? 71.484 1.434 -36.992 1.00 40.12 335 LEU A CA 1
ATOM 2835 C C . LEU A 1 335 ? 70.633 2.384 -37.858 1.00 40.12 335 LEU A C 1
ATOM 2837 O O . LEU A 1 335 ? 69.485 2.090 -38.186 1.00 40.12 335 LEU A O 1
ATOM 2841 N N . GLN A 1 336 ? 71.203 3.525 -38.254 1.00 49.69 336 GLN A N 1
ATOM 2842 C CA . GLN A 1 336 ? 70.566 4.586 -39.056 1.00 49.69 336 GLN A CA 1
ATOM 2843 C C . GLN A 1 336 ? 70.507 4.294 -40.575 1.00 49.69 336 GLN A C 1
ATOM 2845 O O . GLN A 1 336 ? 70.832 5.165 -41.378 1.00 49.69 336 GLN A O 1
ATOM 2850 N N . PHE A 1 337 ? 70.109 3.094 -41.014 1.00 43.00 337 PHE A N 1
ATOM 2851 C CA . PHE A 1 337 ? 70.074 2.775 -42.461 1.00 43.00 337 PHE A CA 1
ATOM 2852 C C . PHE A 1 337 ? 68.681 2.492 -43.048 1.00 43.00 337 PHE A C 1
ATOM 2854 O O . PHE A 1 337 ? 68.554 2.134 -44.214 1.00 43.00 337 PHE A O 1
ATOM 2861 N N . LEU A 1 338 ? 67.610 2.686 -42.278 1.00 50.50 338 LEU A N 1
ATOM 2862 C CA . LEU A 1 338 ? 66.238 2.460 -42.743 1.00 50.50 338 LEU A CA 1
ATOM 2863 C C . LEU A 1 338 ? 65.317 3.584 -42.257 1.00 50.50 338 LEU A C 1
ATOM 2865 O O . LEU A 1 338 ? 64.474 3.368 -41.393 1.00 50.50 338 LEU A O 1
ATOM 2869 N N . MET A 1 339 ? 65.480 4.797 -42.791 1.00 46.75 339 MET A N 1
ATOM 2870 C CA . MET A 1 339 ? 64.424 5.809 -42.679 1.00 46.75 339 MET A CA 1
ATOM 2871 C C . MET A 1 339 ? 63.479 5.693 -43.883 1.00 46.75 339 MET A C 1
ATOM 2873 O O . MET A 1 339 ? 63.937 5.845 -45.019 1.00 46.75 339 MET A O 1
ATOM 2877 N N . PRO A 1 340 ? 62.178 5.425 -43.674 1.00 54.09 340 PRO A N 1
ATOM 2878 C CA . PRO A 1 340 ? 61.181 5.503 -44.734 1.00 54.09 340 PRO A CA 1
ATOM 2879 C C . PRO A 1 340 ? 61.116 6.928 -45.302 1.00 54.09 340 PRO A C 1
ATOM 2881 O O . PRO A 1 340 ? 61.270 7.911 -44.582 1.00 54.09 340 PRO A O 1
ATOM 2884 N N . SER A 1 341 ? 60.891 7.065 -46.609 1.00 63.97 341 SER A N 1
ATOM 2885 C CA . SER A 1 341 ? 60.695 8.378 -47.235 1.00 63.97 341 SER A CA 1
ATOM 2886 C C . SER A 1 341 ? 59.508 9.109 -46.595 1.00 63.97 341 SER A C 1
ATOM 2888 O O . SER A 1 341 ? 58.465 8.485 -46.415 1.00 63.97 341 SER A O 1
ATOM 2890 N N . LYS A 1 342 ? 59.615 10.424 -46.356 1.00 65.38 342 LYS A N 1
ATOM 2891 C CA . LYS A 1 342 ? 58.542 11.269 -45.778 1.00 65.38 342 LYS A CA 1
ATOM 2892 C C . LYS A 1 342 ? 57.171 11.096 -46.449 1.00 65.38 342 LYS A C 1
ATOM 2894 O O . LYS A 1 342 ? 56.153 11.183 -45.786 1.00 65.38 342 LYS A O 1
ATOM 2899 N N . SER A 1 343 ? 57.136 10.771 -47.744 1.00 65.12 343 SER A N 1
ATOM 2900 C CA . SER A 1 343 ? 55.895 10.463 -48.474 1.00 65.12 343 SER A CA 1
ATOM 2901 C C . SER A 1 343 ? 55.174 9.211 -47.959 1.00 65.12 343 SER A C 1
ATOM 2903 O O . SER A 1 343 ? 53.952 9.150 -48.009 1.00 65.12 343 SER A O 1
ATOM 2905 N N . LEU A 1 344 ? 55.923 8.211 -47.495 1.00 61.50 344 LEU A N 1
ATOM 2906 C CA . LEU A 1 344 ? 55.391 6.971 -46.935 1.00 61.50 344 LEU A CA 1
ATOM 2907 C C . LEU A 1 344 ? 54.955 7.179 -45.482 1.00 61.50 344 LEU A C 1
ATOM 2909 O O . LEU A 1 344 ? 53.941 6.628 -45.076 1.00 61.50 344 LEU A O 1
ATOM 2913 N N . GLU A 1 345 ? 55.676 8.010 -44.722 1.00 67.25 345 GLU A N 1
ATOM 2914 C CA . GLU A 1 345 ? 55.235 8.459 -43.396 1.00 67.25 345 GLU A CA 1
ATOM 2915 C C . GLU A 1 345 ? 53.939 9.266 -43.502 1.00 67.25 345 GLU A C 1
ATOM 2917 O O . GLU A 1 345 ? 52.982 8.931 -42.821 1.00 67.25 345 GLU A O 1
ATOM 2922 N N . ASP A 1 346 ? 53.847 10.228 -44.425 1.00 70.94 346 ASP A N 1
ATOM 2923 C CA . ASP A 1 346 ? 52.634 11.021 -44.657 1.00 70.94 346 ASP A CA 1
ATOM 2924 C C . ASP A 1 346 ? 51.453 10.162 -45.156 1.00 70.94 346 ASP A C 1
ATOM 2926 O O . ASP A 1 346 ? 50.299 10.423 -44.810 1.00 70.94 346 ASP A O 1
ATOM 2930 N N . GLU A 1 347 ? 51.703 9.131 -45.973 1.00 67.94 347 GLU A N 1
ATOM 2931 C CA . GLU A 1 347 ? 50.671 8.164 -46.379 1.00 67.94 347 GLU A CA 1
ATOM 2932 C C . GLU A 1 347 ? 50.246 7.236 -45.237 1.00 67.94 347 GLU A C 1
ATOM 2934 O O . GLU A 1 347 ? 49.057 6.939 -45.110 1.00 67.94 347 GLU A O 1
ATOM 2939 N N . LEU A 1 348 ? 51.179 6.791 -44.393 1.00 67.88 348 LEU A N 1
ATOM 2940 C CA . LEU A 1 348 ? 50.872 5.994 -43.206 1.00 67.88 348 LEU A CA 1
ATOM 2941 C C . LEU A 1 348 ? 50.117 6.822 -42.167 1.00 67.88 348 LEU A C 1
ATOM 2943 O O . LEU A 1 348 ? 49.128 6.341 -41.630 1.00 67.88 348 LEU A O 1
ATOM 2947 N N . GLU A 1 349 ? 50.498 8.079 -41.959 1.00 71.75 349 GLU A N 1
ATOM 2948 C CA . GLU A 1 349 ? 49.816 9.001 -41.053 1.00 71.75 349 GLU A CA 1
ATOM 2949 C C . GLU A 1 349 ? 48.403 9.331 -41.566 1.00 71.75 349 GLU A C 1
ATOM 2951 O O . GLU A 1 349 ? 47.458 9.449 -40.784 1.00 71.75 349 GLU A O 1
ATOM 2956 N N . LYS A 1 350 ? 48.217 9.429 -42.893 1.00 67.31 350 LYS A N 1
ATOM 2957 C CA . LYS A 1 350 ? 46.886 9.537 -43.514 1.00 67.31 350 LYS A CA 1
ATOM 2958 C C . LYS A 1 350 ? 46.064 8.263 -43.331 1.00 67.31 350 LYS A C 1
ATOM 2960 O O . LYS A 1 350 ? 44.893 8.376 -42.989 1.00 67.31 350 LYS A O 1
ATOM 2965 N N . ARG A 1 351 ? 46.655 7.073 -43.488 1.00 58.69 351 ARG A N 1
ATOM 2966 C CA . ARG A 1 351 ? 45.977 5.783 -43.252 1.00 58.69 351 ARG A CA 1
ATOM 2967 C C . ARG A 1 351 ? 45.664 5.523 -41.777 1.00 58.69 351 ARG A C 1
ATOM 2969 O O . ARG A 1 351 ? 44.651 4.901 -41.489 1.00 58.69 351 ARG A O 1
ATOM 2976 N N . GLU A 1 352 ? 46.483 6.010 -40.847 1.00 58.47 352 GLU A N 1
ATOM 2977 C CA . GLU A 1 352 ? 46.180 5.990 -39.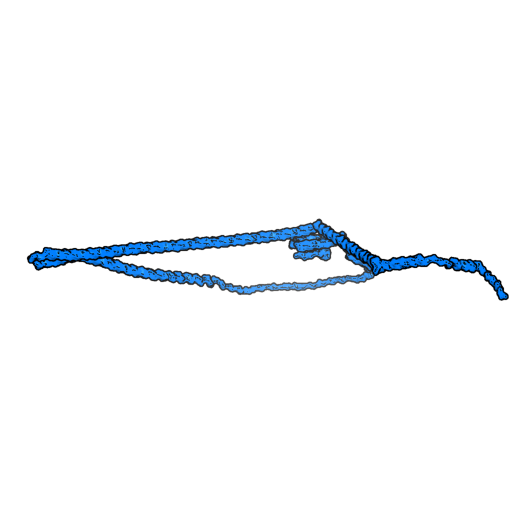408 1.00 58.47 352 GLU A CA 1
ATOM 2978 C C . GLU A 1 352 ? 45.032 6.943 -39.049 1.00 58.47 352 GLU A C 1
ATOM 2980 O O . GLU A 1 352 ? 44.258 6.660 -38.134 1.00 58.47 352 GLU A O 1
ATOM 2985 N N . LYS A 1 353 ? 44.903 8.062 -39.777 1.00 60.19 353 LYS A N 1
ATOM 2986 C CA . LYS A 1 353 ? 43.807 9.036 -39.631 1.00 60.19 353 LYS A CA 1
ATOM 2987 C C . LYS A 1 353 ? 42.533 8.628 -40.391 1.00 60.19 353 LYS A C 1
ATOM 2989 O O . LYS A 1 353 ? 41.465 9.179 -40.110 1.00 60.19 353 LYS A O 1
ATOM 2994 N N . GLU A 1 354 ? 42.610 7.688 -41.334 1.00 44.19 354 GLU A N 1
ATOM 2995 C CA . GLU A 1 354 ? 41.444 7.113 -42.008 1.00 44.19 354 GLU A CA 1
ATOM 2996 C C . GLU A 1 354 ? 40.677 6.176 -41.056 1.00 44.19 354 GLU A C 1
ATOM 2998 O O . GLU A 1 354 ? 41.277 5.375 -40.336 1.00 44.19 354 GLU A O 1
ATOM 3003 N N . PRO A 1 355 ? 39.334 6.244 -41.015 1.00 47.69 355 PRO A N 1
ATOM 3004 C CA . PRO A 1 355 ? 38.555 5.323 -40.202 1.00 47.69 355 PRO A CA 1
ATOM 3005 C C . PRO A 1 355 ? 38.809 3.889 -40.676 1.00 47.69 355 PRO A C 1
ATOM 3007 O O . PRO A 1 355 ? 38.645 3.591 -41.860 1.00 47.69 355 PRO A O 1
ATOM 3010 N N . PHE A 1 356 ? 39.191 3.008 -39.744 1.00 46.44 356 PHE A N 1
ATOM 3011 C CA . PHE A 1 356 ? 39.476 1.601 -40.031 1.00 46.44 356 PHE A CA 1
ATOM 3012 C C . PHE A 1 356 ? 38.395 0.979 -40.935 1.00 46.44 356 PHE A C 1
ATOM 3014 O O . PHE A 1 356 ? 37.199 1.189 -40.685 1.00 46.44 356 PHE A O 1
ATOM 3021 N N . PRO A 1 357 ? 38.782 0.184 -41.953 1.00 46.62 357 PRO A N 1
ATOM 3022 C CA . PRO A 1 357 ? 37.818 -0.504 -42.794 1.00 46.62 357 PRO A CA 1
ATOM 3023 C C . PRO A 1 357 ? 36.885 -1.353 -41.926 1.00 46.62 357 PRO A C 1
ATOM 3025 O O . PRO A 1 357 ? 37.306 -2.066 -41.016 1.00 46.62 357 PRO A O 1
ATOM 3028 N N . TRP A 1 358 ? 35.591 -1.247 -42.219 1.00 50.44 358 TRP A N 1
ATOM 3029 C CA . TRP A 1 358 ? 34.467 -1.812 -41.465 1.00 50.44 358 TRP A CA 1
ATOM 3030 C C . TRP A 1 358 ? 34.496 -3.330 -41.242 1.00 50.44 358 TRP A C 1
ATOM 3032 O O . TRP A 1 358 ? 33.740 -3.852 -40.425 1.00 50.44 358 TRP A O 1
ATOM 3042 N N . SER A 1 359 ? 35.346 -4.042 -41.970 1.00 50.00 359 SER A N 1
ATOM 3043 C CA . SER A 1 359 ? 35.505 -5.489 -41.929 1.00 50.00 359 SER A CA 1
ATOM 3044 C C . SER A 1 359 ? 36.830 -5.843 -41.255 1.00 50.00 359 SER A C 1
ATOM 3046 O O . SER A 1 359 ? 37.825 -6.139 -41.915 1.00 50.00 359 SER A O 1
ATOM 3048 N N . GLY A 1 360 ? 36.853 -5.789 -39.925 1.00 59.19 360 GLY A N 1
ATOM 3049 C CA . GLY A 1 360 ? 38.012 -6.193 -39.138 1.00 59.19 360 GLY A CA 1
ATOM 3050 C C . GLY A 1 360 ? 37.596 -6.715 -37.771 1.00 59.19 360 GLY A C 1
ATOM 3051 O O . GLY A 1 360 ? 36.733 -6.136 -37.112 1.00 59.19 360 GLY A O 1
ATOM 3052 N N . THR A 1 361 ? 38.243 -7.790 -37.320 1.00 66.50 361 THR A N 1
ATOM 3053 C CA . THR A 1 361 ? 38.037 -8.395 -35.992 1.00 66.50 361 THR A CA 1
ATOM 3054 C C . THR A 1 361 ? 38.137 -7.357 -34.868 1.00 66.50 361 THR A C 1
ATOM 3056 O O . THR A 1 361 ? 37.322 -7.359 -33.951 1.00 66.50 361 THR A O 1
ATOM 3059 N N . LYS A 1 362 ? 39.042 -6.376 -34.997 1.00 72.00 362 LYS A N 1
ATOM 3060 C CA . LYS A 1 362 ? 39.215 -5.265 -34.043 1.00 72.00 362 LYS A CA 1
ATOM 3061 C C . LYS A 1 362 ? 37.958 -4.406 -33.844 1.00 72.00 362 LYS A C 1
ATOM 3063 O O . LYS A 1 362 ? 37.611 -4.116 -32.703 1.00 72.00 362 LYS A O 1
ATOM 3068 N N . ALA A 1 363 ? 37.258 -4.033 -34.918 1.00 71.56 363 ALA A N 1
ATOM 3069 C CA . ALA A 1 363 ? 36.049 -3.208 -34.821 1.00 71.56 363 ALA A CA 1
ATOM 3070 C C . ALA A 1 363 ? 34.896 -3.969 -34.142 1.00 71.56 363 ALA A C 1
ATOM 3072 O O . ALA A 1 363 ? 34.151 -3.394 -33.347 1.00 71.56 363 ALA A O 1
ATOM 3073 N N . A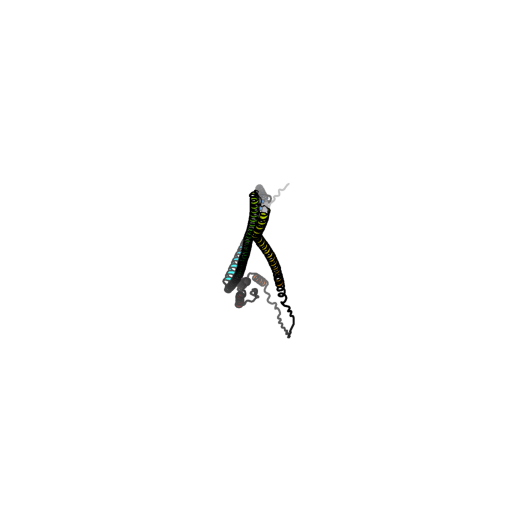LA A 1 364 ? 34.791 -5.278 -34.396 1.00 75.44 364 ALA A N 1
ATOM 3074 C CA . ALA A 1 364 ? 33.824 -6.147 -33.730 1.00 75.44 364 ALA A CA 1
ATOM 3075 C C . ALA A 1 364 ? 34.124 -6.298 -32.228 1.00 75.44 364 ALA A C 1
ATOM 3077 O O . ALA A 1 364 ? 33.207 -6.231 -31.411 1.00 75.44 364 ALA A O 1
ATOM 3078 N N . HIS A 1 365 ? 35.400 -6.436 -31.851 1.00 84.44 365 HIS A N 1
ATOM 3079 C CA . HIS A 1 365 ? 35.825 -6.469 -30.450 1.00 84.44 365 HIS A CA 1
ATOM 3080 C C . HIS A 1 365 ? 35.522 -5.147 -29.731 1.00 84.44 365 HIS A C 1
ATOM 3082 O O . HIS A 1 365 ? 34.942 -5.157 -28.649 1.00 84.44 365 HIS A O 1
ATOM 3088 N N . GLU A 1 366 ? 35.839 -3.999 -30.334 1.00 82.50 366 GLU A N 1
ATOM 3089 C CA . GLU A 1 366 ? 35.546 -2.690 -29.733 1.00 82.50 366 GLU A CA 1
ATOM 3090 C C . GLU A 1 366 ? 34.039 -2.487 -29.521 1.00 82.50 366 GLU A C 1
ATOM 3092 O O . GLU A 1 366 ? 33.599 -1.997 -28.478 1.00 82.50 366 GLU A O 1
ATOM 3097 N N . GLN A 1 367 ? 33.228 -2.901 -30.495 1.00 82.12 367 GLN A N 1
ATOM 3098 C CA . GLN A 1 367 ? 31.780 -2.838 -30.378 1.00 82.12 367 GLN A CA 1
ATOM 3099 C C . GLN A 1 367 ? 31.256 -3.773 -29.283 1.00 82.12 367 GLN A C 1
ATOM 3101 O O . GLN A 1 367 ? 30.443 -3.352 -28.459 1.00 82.12 367 GLN A O 1
ATOM 3106 N N . PHE A 1 368 ? 31.759 -5.009 -29.227 1.00 85.75 368 PHE A N 1
ATOM 3107 C CA . PHE A 1 368 ? 31.441 -5.943 -28.152 1.00 85.75 368 PHE A CA 1
ATOM 3108 C C . PHE A 1 368 ? 31.798 -5.354 -26.782 1.00 85.75 368 PHE A C 1
ATOM 3110 O O . PHE A 1 368 ? 30.989 -5.428 -25.865 1.00 85.75 368 PHE A O 1
ATOM 3117 N N . ALA A 1 369 ? 32.957 -4.701 -26.640 1.00 86.88 369 ALA A N 1
ATOM 3118 C CA . ALA A 1 369 ? 33.363 -4.064 -25.387 1.00 86.88 369 ALA A CA 1
ATOM 3119 C C . ALA A 1 369 ? 32.393 -2.969 -24.931 1.00 86.88 369 ALA A C 1
ATOM 3121 O O . ALA A 1 369 ? 32.088 -2.879 -23.738 1.00 86.88 369 ALA A O 1
ATOM 3122 N N . LYS A 1 370 ? 31.905 -2.140 -25.864 1.00 86.75 370 LYS A N 1
ATOM 3123 C CA . LYS A 1 370 ? 30.950 -1.059 -25.574 1.00 86.75 370 LYS A CA 1
ATOM 3124 C C . LYS A 1 370 ? 29.620 -1.617 -25.074 1.00 86.75 370 LYS A C 1
ATOM 3126 O O . LYS A 1 370 ? 29.169 -1.225 -23.998 1.00 86.75 370 LYS A O 1
ATOM 3131 N N . GLU A 1 371 ? 29.042 -2.569 -25.802 1.00 86.69 371 GLU A N 1
ATOM 3132 C CA . GLU A 1 371 ? 27.758 -3.174 -25.430 1.00 86.69 371 GLU A CA 1
ATOM 3133 C C . GLU A 1 371 ? 27.872 -4.040 -24.169 1.00 86.69 371 GLU A C 1
ATOM 3135 O O . GLU A 1 371 ? 27.049 -3.936 -23.261 1.00 86.69 371 GLU A O 1
ATOM 3140 N N . ALA A 1 372 ? 28.945 -4.823 -24.028 1.00 87.50 372 ALA A N 1
ATOM 3141 C CA . ALA A 1 372 ? 29.199 -5.604 -22.820 1.00 87.50 372 ALA A CA 1
ATOM 3142 C C . ALA A 1 372 ? 29.380 -4.711 -21.583 1.00 87.50 372 ALA A C 1
ATOM 3144 O O . ALA A 1 372 ? 28.854 -5.026 -20.516 1.00 87.50 372 ALA A O 1
ATOM 3145 N N . SER A 1 373 ? 30.072 -3.574 -21.713 1.00 88.56 373 SER A N 1
ATOM 3146 C CA . SER A 1 373 ? 30.217 -2.606 -20.615 1.00 88.56 373 SER A CA 1
ATOM 3147 C C . SER A 1 373 ? 28.879 -1.981 -20.223 1.00 88.56 373 SER A C 1
ATOM 3149 O O . SER A 1 373 ? 28.621 -1.800 -19.033 1.00 88.56 373 SER A O 1
ATOM 3151 N N . LYS A 1 374 ? 28.015 -1.685 -21.202 1.00 88.62 374 LYS A N 1
ATOM 3152 C CA . LYS A 1 374 ? 26.657 -1.187 -20.959 1.00 88.62 374 LYS A CA 1
ATOM 3153 C C . LYS A 1 374 ? 25.825 -2.220 -20.194 1.00 88.62 374 LYS A C 1
ATOM 3155 O O . LYS A 1 374 ? 25.308 -1.912 -19.123 1.00 88.62 374 LYS A O 1
ATOM 3160 N N . ILE A 1 375 ? 25.796 -3.464 -20.673 1.00 87.06 375 ILE A N 1
ATOM 3161 C CA . ILE A 1 375 ? 25.062 -4.565 -20.034 1.00 87.06 375 ILE A CA 1
ATOM 3162 C C . ILE A 1 375 ? 25.578 -4.834 -18.613 1.00 87.06 375 ILE A C 1
ATOM 3164 O O . ILE A 1 375 ? 24.790 -4.971 -17.682 1.00 87.06 375 ILE A O 1
ATOM 3168 N N . LEU A 1 376 ? 26.897 -4.863 -18.404 1.00 87.69 376 LEU A N 1
ATOM 3169 C CA . LEU A 1 376 ? 27.486 -5.040 -17.070 1.00 87.69 376 LEU A CA 1
ATOM 3170 C C . LEU A 1 376 ? 27.196 -3.869 -16.119 1.00 87.69 376 LEU A C 1
ATOM 3172 O O . LEU A 1 376 ? 27.156 -4.068 -14.903 1.00 87.69 376 LEU A O 1
ATOM 3176 N N . GLY A 1 377 ? 27.003 -2.663 -16.656 1.00 86.06 377 GLY A N 1
ATOM 3177 C CA . GLY A 1 377 ? 26.557 -1.501 -15.893 1.00 86.06 377 GLY A CA 1
ATOM 3178 C C . GLY A 1 377 ? 25.107 -1.626 -15.417 1.00 86.06 377 GLY A C 1
ATOM 3179 O O . GLY A 1 377 ? 24.809 -1.249 -14.286 1.00 86.06 377 GLY A O 1
ATOM 3180 N N . GLU A 1 378 ? 24.227 -2.181 -16.252 1.00 86.88 378 GLU A N 1
ATOM 3181 C CA . GLU A 1 378 ? 22.792 -2.332 -15.970 1.00 86.88 378 GLU A CA 1
ATOM 3182 C C . GLU A 1 378 ? 22.453 -3.582 -15.137 1.00 86.88 378 GLU A C 1
ATOM 3184 O O . GLU A 1 378 ? 21.468 -3.588 -14.391 1.00 86.88 378 GLU A O 1
ATOM 3189 N N . CYS A 1 379 ? 23.266 -4.635 -15.238 1.00 86.69 379 CYS A N 1
ATOM 3190 C CA . CYS A 1 379 ? 23.133 -5.862 -14.457 1.00 86.69 379 CYS A CA 1
ATOM 3191 C C . CYS A 1 379 ? 23.445 -5.630 -12.972 1.00 86.69 379 CYS A C 1
ATOM 3193 O O . CYS A 1 379 ? 24.568 -5.271 -12.607 1.00 86.69 379 CYS A O 1
ATOM 3195 N N . ARG A 1 380 ? 22.503 -5.963 -12.082 1.00 83.69 380 ARG A N 1
ATOM 3196 C CA . ARG A 1 380 ? 22.783 -6.085 -10.642 1.00 83.69 380 ARG A CA 1
ATOM 3197 C C . ARG A 1 380 ? 23.531 -7.380 -10.322 1.00 83.69 380 ARG A C 1
ATOM 3199 O O . ARG A 1 380 ? 24.447 -7.370 -9.505 1.00 83.69 380 ARG A O 1
ATOM 3206 N N . PHE A 1 381 ? 23.193 -8.480 -10.996 1.00 83.50 381 PHE A N 1
ATOM 3207 C CA . PHE A 1 381 ? 23.843 -9.786 -10.837 1.00 83.50 381 PHE A CA 1
ATOM 3208 C C . PHE A 1 381 ? 24.950 -9.990 -11.879 1.00 83.50 381 PHE A C 1
ATOM 3210 O O . PHE A 1 381 ? 24.854 -10.793 -12.807 1.00 83.50 381 PHE A O 1
ATOM 3217 N N . LYS A 1 382 ? 26.039 -9.244 -11.697 1.00 84.94 382 LYS A N 1
ATOM 3218 C CA . LYS A 1 382 ? 27.186 -9.174 -12.616 1.00 84.94 382 LYS A CA 1
ATOM 3219 C C . LYS A 1 382 ? 27.993 -10.464 -12.820 1.00 84.94 382 LYS A C 1
ATOM 3221 O O . LYS A 1 382 ? 28.498 -10.628 -13.929 1.00 84.94 382 LYS A O 1
ATOM 3226 N N . PRO A 1 383 ? 28.114 -11.403 -11.854 1.00 86.00 383 PRO A N 1
ATOM 3227 C CA . PRO A 1 383 ? 28.974 -12.577 -12.023 1.00 86.00 383 PRO A CA 1
ATOM 3228 C C . PRO A 1 383 ? 28.639 -13.440 -13.244 1.00 86.00 383 PRO A C 1
ATOM 3230 O O . PRO A 1 383 ? 29.535 -14.018 -13.849 1.00 86.00 383 PRO A O 1
ATOM 3233 N N . MET A 1 384 ? 27.362 -13.529 -13.625 1.00 84.06 384 MET A N 1
ATOM 3234 C CA . MET A 1 384 ? 26.945 -14.346 -14.766 1.00 84.06 384 MET A CA 1
ATOM 3235 C C . MET A 1 384 ? 27.309 -13.689 -16.101 1.00 84.06 384 MET A C 1
ATOM 3237 O O . MET A 1 384 ? 27.955 -14.317 -16.934 1.00 84.06 384 MET A O 1
ATOM 3241 N N . ALA A 1 385 ? 26.984 -12.404 -16.266 1.00 87.19 385 ALA A N 1
ATOM 3242 C CA . ALA A 1 385 ? 27.372 -11.633 -17.446 1.00 87.19 385 ALA A CA 1
ATOM 3243 C C . ALA A 1 385 ? 28.902 -11.517 -17.570 1.00 87.19 385 ALA A C 1
ATOM 3245 O O . ALA A 1 385 ? 29.443 -11.541 -18.673 1.00 87.19 385 ALA A O 1
ATOM 3246 N N . ARG A 1 386 ? 29.621 -11.451 -16.441 1.00 87.88 386 ARG A N 1
ATOM 3247 C CA . ARG A 1 386 ? 31.082 -11.375 -16.440 1.00 87.88 386 ARG A CA 1
ATOM 3248 C C . ARG A 1 386 ? 31.738 -12.650 -16.966 1.00 87.88 386 ARG A C 1
ATOM 3250 O O . ARG A 1 386 ? 32.669 -12.540 -17.753 1.00 87.88 386 ARG A O 1
ATOM 3257 N N . LYS A 1 387 ? 31.212 -13.832 -16.625 1.00 89.31 387 LYS A N 1
ATOM 3258 C CA . LYS A 1 387 ? 31.702 -15.108 -17.177 1.00 89.31 387 LYS A CA 1
ATOM 3259 C C . LYS A 1 387 ? 31.651 -15.135 -18.703 1.00 89.31 387 LYS A C 1
ATOM 3261 O O . LYS A 1 387 ? 32.618 -15.549 -19.324 1.00 89.31 387 LYS A O 1
ATOM 3266 N N . VAL A 1 388 ? 30.569 -14.625 -19.293 1.00 87.56 388 VAL A N 1
ATOM 3267 C CA . VAL A 1 388 ? 30.415 -14.537 -20.755 1.00 87.56 388 VAL A CA 1
ATOM 3268 C C . VAL A 1 388 ? 31.480 -13.623 -21.371 1.00 87.56 388 VAL A C 1
ATOM 3270 O O . VAL A 1 388 ? 32.061 -13.947 -22.405 1.00 87.56 388 VAL A O 1
ATOM 3273 N N . VAL A 1 389 ? 31.780 -12.493 -20.721 1.00 88.31 389 VAL A N 1
ATOM 3274 C CA . VAL A 1 389 ? 32.862 -11.594 -21.151 1.00 88.31 389 VAL A CA 1
ATOM 3275 C C . VAL A 1 389 ? 34.232 -12.260 -21.021 1.00 88.31 389 VAL A C 1
ATOM 3277 O O . VAL A 1 389 ? 35.034 -12.178 -21.946 1.00 88.31 389 VAL A O 1
ATOM 3280 N N . ASP A 1 390 ? 34.509 -12.930 -19.905 1.00 87.75 390 ASP A N 1
ATOM 3281 C CA . ASP A 1 390 ? 35.800 -13.586 -19.679 1.00 87.75 390 ASP A CA 1
ATOM 3282 C C . ASP A 1 390 ? 36.010 -14.770 -20.647 1.00 87.75 390 ASP A C 1
ATOM 3284 O O . ASP A 1 390 ? 37.116 -14.964 -21.153 1.00 87.75 390 ASP A O 1
ATOM 3288 N N . GLU A 1 391 ? 34.953 -15.519 -20.980 1.00 87.06 391 GLU A N 1
ATOM 3289 C CA . GLU A 1 391 ? 34.972 -16.552 -22.026 1.00 87.06 391 GLU A CA 1
ATOM 3290 C C . GLU A 1 391 ? 35.246 -15.957 -23.409 1.00 87.06 391 GLU A C 1
ATOM 3292 O O . GLU A 1 391 ? 36.095 -16.473 -24.140 1.00 87.06 391 GLU A O 1
ATOM 3297 N N . TYR A 1 392 ? 34.601 -14.836 -23.746 1.00 86.12 392 TYR A N 1
ATOM 3298 C CA . TYR A 1 392 ? 34.865 -14.113 -24.989 1.00 86.12 392 TYR A CA 1
ATOM 3299 C C . TYR A 1 392 ? 36.323 -13.653 -25.087 1.00 86.12 392 TYR A C 1
ATOM 3301 O O . TYR A 1 392 ? 36.963 -13.829 -26.125 1.00 86.12 392 TYR A O 1
ATOM 3309 N N . ILE A 1 393 ? 36.865 -13.085 -24.006 1.00 85.94 393 ILE A N 1
ATOM 3310 C CA . ILE A 1 393 ? 38.262 -12.643 -23.923 1.00 85.94 393 ILE A CA 1
ATOM 3311 C C . ILE A 1 393 ? 39.204 -13.836 -24.117 1.00 85.94 393 ILE A C 1
ATOM 3313 O O . ILE A 1 393 ? 40.129 -13.763 -24.927 1.00 85.94 393 ILE A O 1
ATOM 3317 N N . LYS A 1 394 ? 38.933 -14.952 -23.430 1.00 86.75 394 LYS A N 1
ATOM 3318 C CA . LYS A 1 394 ? 39.745 -16.173 -23.483 1.00 86.75 394 LYS A CA 1
ATOM 3319 C C . LYS A 1 394 ? 39.774 -16.794 -24.879 1.00 86.75 394 LYS A C 1
ATOM 3321 O O . LYS A 1 394 ? 40.846 -17.149 -25.358 1.00 86.75 394 LYS A O 1
ATOM 3326 N N . ILE A 1 395 ? 38.617 -16.929 -25.527 1.00 83.62 395 ILE A N 1
ATOM 3327 C CA . ILE A 1 395 ? 38.498 -17.590 -26.836 1.00 83.62 395 ILE A CA 1
ATOM 3328 C C . ILE A 1 395 ? 39.123 -16.741 -27.949 1.00 83.62 395 ILE A C 1
ATOM 3330 O O . ILE A 1 395 ? 39.722 -17.289 -28.869 1.00 83.62 395 ILE A O 1
ATOM 3334 N N . ASN A 1 396 ? 39.042 -15.412 -27.844 1.00 81.25 396 ASN A N 1
ATOM 3335 C CA . ASN A 1 396 ? 39.603 -14.498 -28.843 1.00 81.25 396 ASN A CA 1
ATOM 3336 C C . ASN A 1 396 ? 41.042 -14.038 -28.530 1.00 81.25 396 ASN A C 1
ATOM 3338 O O . ASN A 1 396 ? 41.576 -13.200 -29.255 1.00 81.25 396 ASN A O 1
ATOM 3342 N N . GLY A 1 397 ? 41.675 -14.548 -27.464 1.00 79.12 397 GLY A N 1
ATOM 3343 C CA . GLY A 1 397 ? 43.049 -14.187 -27.087 1.00 79.12 397 GLY A CA 1
ATOM 3344 C C . GLY A 1 397 ? 43.230 -12.699 -26.759 1.00 79.12 397 GLY A C 1
ATOM 3345 O O . GLY A 1 397 ? 44.275 -12.115 -27.048 1.00 79.12 397 GLY A O 1
ATOM 3346 N N . LEU A 1 398 ? 42.195 -12.061 -26.211 1.00 81.25 398 LEU A N 1
ATOM 3347 C CA . LEU A 1 398 ? 42.194 -10.632 -25.906 1.00 81.25 398 LEU A CA 1
ATOM 3348 C C . LEU A 1 398 ? 42.755 -10.379 -24.501 1.00 81.25 398 LEU A C 1
ATOM 3350 O O . LEU A 1 398 ? 42.680 -11.226 -23.620 1.00 81.25 398 LEU A O 1
ATOM 3354 N N . ASN A 1 399 ? 43.288 -9.177 -24.285 1.00 76.00 399 ASN A N 1
ATOM 3355 C CA . ASN A 1 399 ? 43.793 -8.713 -22.991 1.00 76.00 399 ASN A CA 1
ATOM 3356 C C . ASN A 1 399 ? 43.078 -7.419 -22.583 1.00 76.00 399 ASN A C 1
ATOM 3358 O O . ASN A 1 399 ? 42.504 -6.738 -23.434 1.00 76.00 399 ASN A O 1
ATOM 3362 N N . ASN A 1 400 ? 43.200 -7.015 -21.314 1.00 67.75 400 ASN A N 1
ATOM 3363 C CA . ASN A 1 400 ? 42.619 -5.762 -20.798 1.00 67.75 400 ASN A CA 1
ATOM 3364 C C . ASN A 1 400 ? 43.063 -4.507 -21.579 1.00 67.75 400 ASN A C 1
ATOM 3366 O O . ASN A 1 400 ? 42.328 -3.526 -21.619 1.00 67.75 400 ASN A O 1
ATOM 3370 N N . ASN A 1 401 ? 44.229 -4.552 -22.234 1.00 64.62 401 ASN A N 1
ATOM 3371 C CA . ASN A 1 401 ? 44.725 -3.466 -23.086 1.00 64.62 401 ASN A CA 1
ATOM 3372 C C . ASN A 1 401 ? 44.038 -3.425 -24.465 1.00 64.62 401 ASN A C 1
ATOM 3374 O O . ASN A 1 401 ? 43.913 -2.357 -25.051 1.00 64.62 401 ASN A O 1
ATOM 3378 N N . ASN A 1 402 ? 43.580 -4.575 -24.972 1.00 65.56 402 ASN A N 1
ATOM 3379 C CA . ASN A 1 402 ? 42.979 -4.711 -26.305 1.00 65.56 402 ASN A CA 1
ATOM 3380 C C . ASN A 1 402 ? 41.440 -4.692 -26.264 1.00 65.56 402 ASN A C 1
ATOM 3382 O O . ASN A 1 402 ? 40.803 -4.467 -27.289 1.00 65.56 402 ASN A O 1
ATOM 3386 N N . LEU A 1 403 ? 40.843 -4.929 -25.092 1.00 72.50 403 LEU A N 1
ATOM 3387 C CA . LEU A 1 403 ? 39.402 -4.895 -24.856 1.00 72.50 403 LEU A CA 1
ATOM 3388 C C . LEU A 1 403 ? 39.123 -4.243 -23.485 1.00 72.50 403 LEU A C 1
ATOM 3390 O O . LEU A 1 403 ? 38.992 -4.950 -22.482 1.00 72.50 403 LEU A O 1
ATOM 3394 N N . PRO A 1 404 ? 39.059 -2.902 -23.403 1.00 71.19 404 PRO A N 1
ATOM 3395 C CA . PRO A 1 404 ? 38.908 -2.197 -22.135 1.00 71.19 404 PRO A CA 1
ATOM 3396 C C . PRO A 1 404 ? 37.463 -2.293 -21.624 1.00 71.19 404 PRO A C 1
ATOM 3398 O O . PRO A 1 404 ? 36.655 -1.383 -21.801 1.00 71.19 404 PRO A O 1
ATOM 3401 N N . ILE A 1 405 ? 37.126 -3.405 -20.972 1.00 75.75 405 ILE A N 1
ATOM 3402 C CA . ILE A 1 405 ? 35.868 -3.567 -20.235 1.00 75.75 405 ILE A CA 1
ATOM 3403 C C . ILE A 1 405 ? 36.162 -3.322 -18.760 1.00 75.75 405 ILE A C 1
ATOM 3405 O O . ILE A 1 405 ? 36.999 -4.001 -18.161 1.00 75.75 405 ILE A O 1
ATOM 3409 N N . LYS A 1 406 ? 35.472 -2.345 -18.159 1.00 73.31 406 LYS A N 1
ATOM 3410 C CA . LYS A 1 406 ? 35.644 -2.021 -16.736 1.00 73.31 406 LYS A CA 1
ATOM 3411 C C . LYS A 1 406 ? 35.408 -3.275 -15.887 1.00 73.31 406 LYS A C 1
ATOM 3413 O O . LYS A 1 406 ? 34.417 -3.985 -16.059 1.00 73.31 406 LYS A O 1
ATOM 3418 N N . ASN A 1 407 ? 36.325 -3.542 -14.960 1.00 64.56 407 ASN A N 1
ATOM 3419 C CA . ASN A 1 407 ? 36.142 -4.603 -13.980 1.00 64.56 407 ASN A CA 1
ATOM 3420 C C . ASN A 1 407 ? 35.100 -4.150 -12.963 1.00 64.56 407 ASN A C 1
ATOM 3422 O O . ASN A 1 407 ? 35.367 -3.311 -12.105 1.00 64.56 407 ASN A O 1
ATOM 3426 N N . TYR A 1 408 ? 33.901 -4.701 -13.093 1.00 60.62 408 TYR A N 1
ATOM 3427 C CA . TYR A 1 408 ? 32.850 -4.571 -12.101 1.00 60.62 408 TYR A CA 1
ATOM 3428 C C . TYR A 1 408 ? 32.896 -5.823 -11.220 1.00 60.62 408 TYR A C 1
ATOM 3430 O O . TYR A 1 408 ? 32.313 -6.843 -11.586 1.00 60.62 408 TYR A O 1
ATOM 3438 N N . LEU A 1 409 ? 33.661 -5.753 -10.125 1.00 53.66 409 LEU A N 1
ATOM 3439 C CA . LEU A 1 409 ? 33.621 -6.745 -9.044 1.00 53.66 409 LEU A CA 1
ATOM 3440 C C . LEU A 1 409 ? 32.395 -6.521 -8.158 1.00 53.66 409 LEU A C 1
ATOM 3442 O O . LEU A 1 409 ? 32.051 -5.335 -7.927 1.00 53.66 409 LEU A O 1
#

pLDDT: mean 72.03, std 17.95, range [26.59, 96.38]

Sequence (409 aa):
MNSRKYLILHKDEWERIKRQRNCEETTNNNGDMQRLQELSQEWIKSWPDTTKGHIELLKKIEARKRKKDIEEIKKFALQKKKDCSLEAIQKARQVIFEDSCYGKQLISCLIQSKTLEEREAQLKFKKNLKEKAIIDEKEEYLKEKQRNRELEKKKMEKMRQKQMKDREIAEINKTMYENQNTKVIRDKELQKQTELEDMKLIKNFLEIETKCRIQNTIVKKKDSSKKLQLFQTLEWIKRIEENKYNDFVDKGIKRLEQKLNEDKLKEIQKQNVDNKKNCSIKSMEARDKTQKKTNYREETKNMSKVCHCDRQTLFCKPSKKNYNNALNFNKEESLQFLMPSKSLEDELEKREKEPFPWSGTKAAHEQFAKEASKILGECRFKPMARKVVDEYIKINGLNNNNLPIKNYL

Foldseek 3Di:
DDDPDDDPDDPVVVVVVVVVVVPDDDDDVVVVVVVVVVVVVVVVLCDCPHPNVVVVVVVVVVVVVVVVVVVVVVVVVVVVVVVVVVVVVVVVLVVVLCPDPLSVQLVVLLVVLVVVVVVVVVVVVVVVVVVVVVVVVVVVVVVVVVVVVVVVVVVVVVVVVVVVVVVVVVVVVVVVVVVVVVVVVVVVVVVLVVVLVVLVVVVVVVVVVVVVVVVVVVVVPPDDDDPPPVVVVVVVVVCVVCCPVVVVSVVVNVVSVVVVVVVVVVVVVVVVVVVVVVVVVVVVVVVVVVVVVPVVPPPPPDDDDDDDDDDDDDDDDDDDDDDDDDDDDDDDDDDPDDDDDVVVVVVVVVVVVDDPPPDDPLVSLQSNLVVLLVSCVSRPPNPSSVVSVVVVCVVVVHDCVSRVRDDDD

Solvent-accessible surface area (backbone atoms only — not comparable to full-atom values): 24232 Å² total; per-residue (Å²): 141,82,84,84,78,80,82,84,71,56,74,70,56,56,53,51,54,55,59,61,68,73,72,75,84,90,88,69,69,66,62,56,50,51,50,50,49,51,51,49,53,52,49,54,46,56,32,65,90,30,74,58,14,39,52,51,48,50,52,52,50,50,52,52,49,53,51,51,53,53,53,51,51,50,50,50,52,52,49,52,53,52,53,55,49,54,52,53,49,53,50,53,50,52,52,54,41,56,70,31,74,66,37,41,51,40,53,49,32,39,53,48,26,51,52,51,53,50,49,53,50,51,52,52,51,54,49,53,52,54,54,47,51,55,50,53,52,51,50,50,52,50,52,51,54,50,54,51,53,51,51,51,50,52,51,53,48,52,52,51,54,48,53,50,51,54,49,54,52,50,50,51,52,50,52,51,52,51,52,52,50,53,49,56,50,50,54,54,50,50,50,54,49,51,56,51,50,51,52,51,49,53,51,52,52,50,55,49,50,51,52,50,51,53,50,51,57,58,64,76,56,79,73,81,97,65,73,68,69,54,50,56,53,49,53,50,50,49,53,52,55,52,58,56,53,50,50,50,54,53,50,49,51,52,52,52,53,49,50,55,50,52,54,52,54,54,49,58,55,51,55,58,53,55,60,57,56,63,63,59,56,68,62,55,68,62,56,66,66,62,65,68,67,64,72,77,72,70,81,84,78,85,82,84,91,83,86,88,86,86,87,88,90,88,90,84,88,87,91,86,85,88,88,89,83,90,87,89,84,90,87,80,86,87,80,93,83,78,79,78,55,68,70,56,52,54,49,47,54,48,56,70,69,42,80,75,72,93,85,43,73,66,61,54,48,53,51,48,31,54,54,51,42,52,50,54,69,72,26,83,54,35,73,61,39,47,50,56,50,52,50,50,30,62,76,68,72,53,47,70,89,79,44,76,50,78,86,79,128

Secondary structure (DSSP, 8-state):
----------HHHHHHHHHHHTT-----HHHHHHHHHHHHHHHHHTSTTSHHHHHHHHHHHHHHHHHHHHHHHHHHHHHHHHHHHHHHHHHHHHHHHHHSHHHHHHHHHHHHHHHHHHHHHHHHHHHHHHHHHHHHHHHHHHHHHHHHHHHHHHHHHHHHHHHHHHHHHHHHHHHHHHHHHHHHHHHHHHHHHHHHHHHHHHHHHHHHHHHHHHHHHHHTT-SSS-HHHHHHHHHHHHHHHIIIIIHHHHHHHHHHHHHHHHHHHHHHHHHHHHHHHHHHHHHHTTTHHHHTTTTTSSTTS-S-----------------------------------PPPHHHHHHHHHHHHS---S--HHHHHHHHHHHHHHHHHH-SSHHHHHHHHHHHHHHTT--TTTS------

Radius of gyration: 80.34 Å; Cα contacts (8 Å, |Δi|>4): 85; chains: 1; bounding box: 165×103×237 Å

Mean predicted aligned error: 22.08 Å

Organism: Papilio machaon (NCBI:txid76193)